Protein AF-A0A2R6L144-F1 (afdb_monomer_lite)

Foldseek 3Di:
DAQEDFALDFDAFLDLDLVCLCVVCVVQLVVQQVCLQLNYQYFYQQFQRQDQRRGGHPPQLHLSYQYEFEAAQQQAGESRGYFYPWGAYPVGDTDGDHAAYFHFHYPVGFDFQAFADPPVPCPDDDPDRTDTDGGSSRRRVVLRVLLVLLLVLLQPAFDPLLRADDSRPHGNLNSLLSLLLQRVQAAAAQAQCVVRHDPDHDDDPQCQQDRRGGSYHGFSVQSSQLGHPAQLPPPDPDDDCVCVVDPPDPPDDPPPDDDFDKDKGKDKDKADQAPPVGGFKHKHKYKAQFFKKKKKKFQPDKDFPCAVQFDAAFKKKKFKFQSNDADPSSHTHTQDIFIRPRGMTIDMGGDHNQPDDVFGRDITMIMIMMGGHHRHRHHHNGGMMTIMMMMMITGHDDPPQTHAAADAKDWEWAKDWDDQEAAAFDKIKIKTKTQDIDPQWAQKWWKKKKAFAQKDWDCVDWQFPDWDADPNRIIITTNGMDGPVNNPPHIDMTMTMIGQHADAVRWAKTKMDQMKIFGDPTDQCPVPSNHGYDHRMDTYNDMGIHGHHYHDPDD

Structure (mmCIF, N/CA/C/O backbone):
data_AF-A0A2R6L144-F1
#
_entry.id   AF-A0A2R6L144-F1
#
loop_
_atom_site.group_PDB
_atom_site.id
_atom_site.type_symbol
_atom_site.label_atom_id
_atom_site.label_alt_id
_atom_site.label_comp_id
_atom_site.label_asym_id
_atom_site.label_entity_id
_atom_site.label_seq_id
_atom_site.pdbx_PDB_ins_code
_atom_site.Cartn_x
_atom_site.Cartn_y
_atom_site.Cartn_z
_atom_site.occupancy
_atom_site.B_iso_or_equiv
_atom_site.auth_seq_id
_atom_site.auth_comp_id
_atom_site.auth_asym_id
_atom_site.auth_atom_id
_atom_site.pdbx_PDB_model_num
ATOM 1 N N . ASN A 1 1 ? -15.237 13.587 -13.159 1.00 68.25 1 ASN A N 1
ATOM 2 C CA . ASN A 1 1 ? -14.533 12.706 -12.218 1.00 68.25 1 ASN A CA 1
ATOM 3 C C . ASN A 1 1 ? -13.109 12.533 -12.703 1.00 68.25 1 ASN A C 1
ATOM 5 O O . ASN A 1 1 ? -12.927 12.250 -13.880 1.00 68.25 1 ASN A O 1
ATOM 9 N N . MET A 1 2 ? -12.128 12.858 -11.870 1.00 88.31 2 MET A N 1
ATOM 10 C CA . MET A 1 2 ? -10.700 12.889 -12.204 1.00 88.31 2 MET A CA 1
ATOM 11 C C . MET A 1 2 ? -9.982 12.071 -11.132 1.00 88.31 2 MET A C 1
ATOM 13 O O . MET A 1 2 ? -10.224 12.341 -9.968 1.00 88.31 2 MET A O 1
ATOM 17 N N . ARG A 1 3 ? -9.143 11.098 -11.511 1.00 94.69 3 ARG A N 1
ATOM 18 C CA . ARG A 1 3 ? -8.387 10.254 -10.559 1.00 94.69 3 ARG A CA 1
ATOM 19 C C . ARG A 1 3 ? -6.938 10.665 -10.385 1.00 94.69 3 ARG A C 1
ATOM 21 O O . ARG A 1 3 ? -6.349 10.457 -9.337 1.00 94.69 3 ARG A O 1
ATOM 28 N N . ALA A 1 4 ? -6.363 11.274 -11.413 1.00 97.06 4 ALA A N 1
ATOM 29 C CA . ALA A 1 4 ? -5.021 11.817 -11.356 1.00 97.06 4 ALA A CA 1
ATOM 30 C C . ALA A 1 4 ? -4.946 13.127 -12.138 1.00 97.06 4 ALA A C 1
ATOM 32 O O . ALA A 1 4 ? -5.699 13.346 -13.093 1.00 97.06 4 ALA A O 1
ATOM 33 N N . VAL A 1 5 ? -4.015 13.994 -11.745 1.00 97.25 5 VAL A N 1
ATOM 34 C CA . VAL A 1 5 ? -3.771 15.281 -12.401 1.00 97.25 5 VAL A CA 1
ATOM 35 C C . VAL A 1 5 ? -2.296 15.448 -12.746 1.00 97.25 5 VAL A C 1
ATOM 37 O O . VAL A 1 5 ? -1.414 15.348 -11.898 1.00 97.25 5 VAL A O 1
ATOM 40 N N . ASN A 1 6 ? -2.015 15.744 -14.015 1.00 97.62 6 ASN A N 1
ATOM 41 C CA . ASN A 1 6 ? -0.656 15.967 -14.494 1.00 97.62 6 ASN A CA 1
ATOM 42 C C . ASN A 1 6 ? -0.204 17.424 -14.291 1.00 97.62 6 ASN A C 1
ATOM 44 O O . ASN A 1 6 ? -0.834 18.366 -14.774 1.00 97.62 6 ASN A O 1
ATOM 48 N N . MET A 1 7 ? 0.966 17.599 -13.683 1.00 95.31 7 MET A N 1
ATOM 49 C CA . MET A 1 7 ? 1.624 18.873 -13.412 1.00 95.31 7 MET A CA 1
ATOM 50 C C . MET A 1 7 ? 3.013 18.906 -14.058 1.00 95.31 7 MET A C 1
ATOM 52 O O . MET A 1 7 ? 4.057 18.791 -13.419 1.00 95.31 7 MET A O 1
ATOM 56 N N . SER A 1 8 ? 3.037 19.088 -15.377 1.00 93.38 8 SER A N 1
ATOM 57 C CA . SER A 1 8 ? 4.270 19.170 -16.178 1.00 93.38 8 SER A CA 1
ATOM 58 C C . SER A 1 8 ? 4.970 20.536 -16.119 1.00 93.38 8 SER A C 1
ATOM 60 O O . SER A 1 8 ? 5.434 21.054 -17.139 1.00 93.38 8 SER A O 1
ATOM 62 N N . TRP A 1 9 ? 5.038 21.129 -14.931 1.00 88.19 9 TRP A N 1
ATOM 63 C CA . TRP A 1 9 ? 5.624 22.436 -14.642 1.00 88.19 9 TRP A CA 1
ATOM 64 C C . TRP A 1 9 ? 6.265 22.415 -13.250 1.00 88.19 9 TRP A C 1
ATOM 66 O O . TRP A 1 9 ? 6.013 21.510 -12.465 1.00 88.19 9 TRP A O 1
ATOM 76 N N . GLY A 1 10 ? 7.097 23.406 -12.943 1.00 81.38 10 GLY A N 1
ATOM 77 C CA . GLY A 1 10 ? 7.689 23.560 -11.617 1.00 81.38 10 GLY A CA 1
ATOM 78 C C . GLY A 1 10 ? 8.650 24.740 -11.565 1.00 81.38 10 GLY A C 1
ATOM 79 O O . GLY A 1 10 ? 9.096 25.240 -12.604 1.00 81.38 10 GLY A O 1
ATOM 80 N N . TYR A 1 11 ? 8.961 25.209 -10.360 1.00 70.06 11 TYR A N 1
ATOM 81 C CA . TYR A 1 11 ? 9.905 26.310 -10.180 1.00 70.06 11 TYR A CA 1
ATOM 82 C C . TYR A 1 11 ? 11.353 25.848 -10.402 1.00 70.06 11 TYR A C 1
ATOM 84 O O . TYR A 1 11 ? 11.789 24.815 -9.895 1.00 70.06 11 TYR A O 1
ATOM 92 N N . VAL A 1 12 ? 12.117 26.634 -11.168 1.00 58.12 12 VAL A N 1
ATOM 93 C CA . VAL A 1 12 ? 13.545 26.385 -11.408 1.00 58.12 12 VAL A CA 1
ATOM 94 C C . VAL A 1 12 ? 14.340 26.812 -10.179 1.00 58.12 12 VAL A C 1
ATOM 96 O O . VAL A 1 12 ? 14.297 27.976 -9.786 1.00 58.12 12 VAL A O 1
ATOM 99 N N . GLY A 1 13 ? 15.114 25.881 -9.624 1.00 50.66 13 GLY A N 1
ATOM 100 C CA . GLY A 1 13 ? 15.974 26.129 -8.475 1.00 50.66 13 GLY A CA 1
ATOM 101 C C . GLY A 1 13 ? 15.292 25.814 -7.150 1.00 50.66 13 GLY A C 1
ATOM 102 O O . GLY A 1 13 ? 14.941 26.723 -6.401 1.00 50.66 13 GLY A O 1
ATOM 103 N N . GLY A 1 14 ? 15.229 24.526 -6.805 1.00 46.78 14 GLY A N 1
ATOM 104 C CA . GLY A 1 14 ? 15.420 24.169 -5.406 1.00 46.78 14 GLY A CA 1
ATOM 105 C C . GLY A 1 14 ? 16.763 24.772 -4.991 1.00 46.78 14 GLY A C 1
ATOM 106 O O . GLY A 1 14 ? 17.816 24.436 -5.530 1.00 46.78 14 GLY A O 1
ATOM 107 N N . LEU A 1 15 ? 16.748 25.819 -4.171 1.00 39.44 15 LEU A N 1
ATOM 108 C CA . LEU A 1 15 ? 17.982 26.298 -3.554 1.00 39.44 15 LEU A CA 1
ATOM 109 C C . LEU A 1 15 ? 18.548 25.150 -2.693 1.00 39.44 15 LEU A C 1
ATOM 111 O O . LEU A 1 15 ? 17.781 24.278 -2.294 1.00 39.44 15 LEU A O 1
ATOM 115 N N . PRO A 1 16 ? 19.855 25.135 -2.372 1.00 37.38 16 PRO A N 1
ATOM 116 C CA . PRO A 1 16 ? 20.547 24.036 -1.670 1.00 37.38 16 PRO A CA 1
ATOM 117 C C . PRO A 1 16 ? 20.078 23.792 -0.217 1.00 37.38 16 PRO A C 1
ATOM 119 O O . PRO A 1 16 ? 20.787 23.202 0.590 1.00 37.38 16 PRO A O 1
ATOM 122 N N . LEU A 1 17 ? 18.896 24.283 0.136 1.00 39.66 17 LEU A N 1
ATOM 123 C CA . LEU A 1 17 ? 18.210 24.124 1.399 1.00 39.66 17 LEU A CA 1
ATOM 124 C C . LEU A 1 17 ? 16.771 23.740 1.042 1.00 39.66 17 LEU A C 1
ATOM 126 O O . LEU A 1 17 ? 15.932 24.624 0.852 1.00 39.66 17 LEU A O 1
ATOM 130 N N . GLY A 1 18 ? 16.491 22.435 0.930 1.00 40.75 18 GLY A N 1
ATOM 131 C CA . GLY A 1 18 ? 15.138 21.894 0.715 1.00 40.75 18 GLY A CA 1
ATOM 132 C C . GLY A 1 18 ? 14.086 22.501 1.658 1.00 40.75 18 GLY A C 1
ATOM 133 O O . GLY A 1 18 ? 12.930 22.623 1.277 1.00 40.75 18 GLY A O 1
ATOM 134 N N . SER A 1 19 ? 14.524 23.047 2.802 1.00 37.53 19 SER A N 1
ATOM 135 C CA . SER A 1 19 ? 13.751 23.815 3.790 1.00 37.53 19 SER A CA 1
ATOM 136 C C . SER A 1 19 ? 13.336 25.229 3.481 1.00 37.53 19 SER A C 1
ATOM 138 O O . SER A 1 19 ? 12.465 25.734 4.172 1.00 37.53 19 SER A O 1
ATOM 140 N N . LEU A 1 20 ? 13.868 25.867 2.445 1.00 39.28 20 LEU A N 1
ATOM 141 C CA . LEU A 1 20 ? 13.438 27.208 2.032 1.00 39.28 20 LEU A CA 1
ATOM 142 C C . LEU A 1 20 ? 12.727 27.211 0.672 1.00 39.28 20 LEU A C 1
ATOM 144 O O . LEU A 1 20 ? 11.964 28.132 0.389 1.00 39.28 20 LEU A O 1
ATOM 148 N N . GLY A 1 21 ? 12.921 26.168 -0.145 1.00 40.56 21 GLY A N 1
ATOM 149 C CA . GLY A 1 21 ? 12.185 25.959 -1.399 1.00 40.56 21 GLY A CA 1
ATOM 150 C C . GLY A 1 21 ? 10.707 25.630 -1.172 1.00 40.56 21 GLY A C 1
ATOM 151 O O . GLY A 1 21 ? 9.855 26.181 -1.868 1.00 40.56 21 GLY A O 1
ATOM 152 N N . GLY A 1 22 ? 10.406 24.847 -0.127 1.00 42.22 22 GLY A N 1
ATOM 153 C CA . GLY A 1 22 ? 9.046 24.685 0.398 1.00 42.22 22 GLY A CA 1
ATOM 154 C C . GLY A 1 22 ? 8.430 26.017 0.838 1.00 42.22 22 GLY A C 1
ATOM 155 O O . GLY A 1 22 ? 7.254 26.250 0.605 1.00 42.22 22 GLY A O 1
ATOM 156 N N . ILE A 1 23 ? 9.233 26.981 1.311 1.00 43.84 23 ILE A N 1
ATOM 157 C CA . ILE A 1 23 ? 8.733 28.285 1.789 1.00 43.84 23 ILE A CA 1
ATOM 158 C C . ILE A 1 23 ? 8.231 29.201 0.670 1.00 43.84 23 ILE A C 1
ATOM 160 O O . ILE A 1 23 ? 7.277 29.954 0.861 1.00 43.84 23 ILE A O 1
ATOM 164 N N . ALA A 1 24 ? 8.815 29.105 -0.526 1.00 44.66 24 ALA A N 1
ATOM 165 C CA . ALA A 1 24 ? 8.302 29.795 -1.712 1.00 44.66 24 ALA A CA 1
ATOM 166 C C . ALA A 1 24 ? 7.129 29.050 -2.384 1.00 44.66 24 ALA A C 1
ATOM 168 O O . ALA A 1 24 ? 6.482 29.616 -3.266 1.00 44.66 24 ALA A O 1
ATOM 169 N N . GLY A 1 25 ? 6.864 27.806 -1.969 1.00 52.41 25 GLY A N 1
ATOM 170 C CA . GLY A 1 25 ? 5.866 26.904 -2.539 1.00 52.41 25 GLY A CA 1
ATOM 171 C C . GLY A 1 25 ? 4.833 26.373 -1.543 1.00 52.41 25 GLY A C 1
ATOM 172 O O . GLY A 1 25 ? 4.079 25.494 -1.937 1.00 52.41 25 GLY A O 1
ATOM 173 N N . PHE A 1 26 ? 4.751 26.878 -0.304 1.00 59.56 26 PHE A N 1
ATOM 174 C CA . PHE A 1 26 ? 3.872 26.306 0.731 1.00 59.56 26 PHE A CA 1
ATOM 175 C C . PHE A 1 26 ? 2.418 26.259 0.282 1.00 59.56 26 PHE A C 1
ATOM 177 O O . PHE A 1 26 ? 1.785 25.223 0.385 1.00 59.56 26 PHE A O 1
ATOM 184 N N . GLY A 1 27 ? 1.916 27.337 -0.329 1.00 71.81 27 GLY A N 1
ATOM 185 C CA . GLY A 1 27 ? 0.561 27.331 -0.884 1.00 71.81 27 GLY A CA 1
ATOM 186 C C . GLY A 1 27 ? 0.371 26.356 -2.054 1.00 71.81 27 GLY A C 1
ATOM 187 O O . GLY A 1 27 ? -0.757 26.019 -2.374 1.00 71.81 27 GLY A O 1
ATOM 188 N N . THR A 1 28 ? 1.448 25.919 -2.716 1.00 80.81 28 THR A N 1
ATOM 189 C CA . THR A 1 28 ? 1.397 24.866 -3.744 1.00 80.81 28 THR A CA 1
ATOM 190 C C . THR A 1 28 ? 1.419 23.479 -3.114 1.00 80.81 28 THR A C 1
ATOM 192 O O . THR A 1 28 ? 0.596 22.670 -3.504 1.00 80.81 28 THR A O 1
ATOM 195 N N . VAL A 1 29 ? 2.304 23.204 -2.150 1.00 82.88 29 VAL A N 1
ATOM 196 C CA . VAL A 1 29 ? 2.350 21.907 -1.443 1.00 82.88 29 VAL A CA 1
ATOM 197 C C . VAL A 1 29 ? 1.029 21.650 -0.713 1.00 82.88 29 VAL A C 1
ATOM 199 O O . VAL A 1 29 ? 0.396 20.636 -0.961 1.00 82.88 29 VAL A O 1
ATOM 202 N N . GLU A 1 30 ? 0.534 22.641 0.028 1.00 84.44 30 GLU A N 1
ATOM 203 C CA . GLU A 1 30 ? -0.786 22.615 0.671 1.00 84.44 30 GLU A CA 1
ATOM 204 C C . GLU A 1 30 ? -1.921 22.365 -0.336 1.00 84.44 30 GLU A C 1
ATOM 206 O O . GLU A 1 30 ? -2.825 21.573 -0.099 1.00 84.44 30 GLU A O 1
ATOM 211 N N . ALA A 1 31 ? -1.873 23.006 -1.510 1.00 90.00 31 ALA A N 1
ATOM 212 C CA . ALA A 1 31 ? -2.872 22.759 -2.547 1.00 90.00 31 ALA A CA 1
ATOM 213 C C . ALA A 1 31 ? -2.777 21.339 -3.127 1.00 90.00 31 ALA A C 1
ATOM 215 O O . ALA A 1 31 ? -3.789 20.805 -3.567 1.00 90.00 31 ALA A O 1
ATOM 216 N N . LEU A 1 32 ? -1.587 20.733 -3.162 1.00 91.38 32 LEU A N 1
ATOM 217 C CA . LEU A 1 32 ? -1.418 19.349 -3.599 1.00 91.38 32 LEU A CA 1
ATOM 218 C C . LEU A 1 32 ? -1.957 18.362 -2.569 1.00 91.38 32 LEU A C 1
ATOM 220 O O . LEU A 1 32 ? -2.642 17.425 -2.977 1.00 91.38 32 LEU A O 1
ATOM 224 N N . LYS A 1 33 ? -1.735 18.624 -1.279 1.00 91.50 33 LYS A N 1
ATOM 225 C CA . LYS A 1 33 ? -2.388 17.885 -0.203 1.00 91.50 33 LYS A CA 1
ATOM 226 C C . LYS A 1 33 ? -3.903 17.950 -0.344 1.00 91.50 33 LYS A C 1
ATOM 228 O O . LYS A 1 33 ? -4.541 16.915 -0.446 1.00 91.50 33 LYS A O 1
ATOM 233 N N . GLN A 1 34 ? -4.469 19.145 -0.511 1.00 94.00 34 GLN A N 1
ATOM 234 C CA . GLN A 1 34 ? -5.914 19.305 -0.718 1.00 94.00 34 GLN A CA 1
ATOM 235 C C . GLN A 1 34 ? -6.420 18.569 -1.967 1.00 94.00 34 GLN A C 1
ATOM 237 O O . GLN A 1 34 ? -7.517 18.019 -1.957 1.00 94.00 34 GLN A O 1
ATOM 242 N N . ILE A 1 35 ? -5.649 18.535 -3.059 1.00 94.94 35 ILE A N 1
ATOM 243 C CA . ILE A 1 35 ? -6.000 17.745 -4.251 1.00 94.94 35 ILE A CA 1
ATOM 244 C C . ILE A 1 35 ? -6.052 16.245 -3.906 1.00 94.94 35 ILE A C 1
ATOM 246 O O . ILE A 1 35 ? -7.000 15.575 -4.313 1.00 94.94 35 ILE A O 1
ATOM 250 N N . ALA A 1 36 ? -5.086 15.743 -3.135 1.00 95.69 36 ALA A N 1
ATOM 251 C CA . ALA A 1 36 ? -5.040 14.351 -2.695 1.00 95.69 36 ALA A CA 1
ATOM 252 C C . ALA A 1 36 ? -6.134 14.006 -1.669 1.00 95.69 36 ALA A C 1
ATOM 254 O O . ALA A 1 36 ? -6.782 12.980 -1.812 1.00 95.69 36 ALA A O 1
ATOM 255 N N . GLU A 1 37 ? -6.423 14.890 -0.711 1.00 95.19 37 GLU A N 1
ATOM 256 C CA . GLU A 1 37 ? -7.549 14.775 0.234 1.00 95.19 37 GLU A CA 1
ATOM 257 C C . GLU A 1 37 ? -8.910 14.703 -0.466 1.00 95.19 37 GLU A C 1
ATOM 259 O O . GLU A 1 37 ? -9.868 14.190 0.098 1.00 95.19 37 GLU A O 1
ATOM 264 N N . ASN A 1 38 ? -9.003 15.198 -1.703 1.00 94.69 38 ASN A N 1
ATOM 265 C CA . ASN A 1 38 ? -10.193 15.077 -2.547 1.00 94.69 38 ASN A CA 1
ATOM 266 C C . ASN A 1 38 ? -10.119 13.875 -3.514 1.00 94.69 38 ASN A C 1
ATOM 268 O O . ASN A 1 38 ? -10.812 13.871 -4.534 1.00 94.69 38 ASN A O 1
ATOM 272 N N . GLY A 1 39 ? -9.257 12.887 -3.247 1.00 95.81 39 GLY A N 1
ATOM 273 C CA . GLY A 1 39 ? -9.206 11.632 -3.998 1.00 95.81 39 GLY A CA 1
ATOM 274 C C . GLY A 1 39 ? -8.493 11.707 -5.353 1.00 95.81 39 GLY A C 1
ATOM 275 O O . GLY A 1 39 ? -8.696 10.846 -6.212 1.00 95.81 39 GLY A O 1
ATOM 276 N N . ILE A 1 40 ? -7.690 12.749 -5.603 1.00 97.31 40 ILE A N 1
ATOM 277 C CA . ILE A 1 40 ? -7.015 12.960 -6.891 1.00 97.31 40 ILE A CA 1
ATOM 278 C C . ILE A 1 40 ? -5.502 12.845 -6.715 1.00 97.31 40 ILE A C 1
ATOM 280 O O . ILE A 1 40 ? -4.886 13.674 -6.058 1.00 97.31 40 ILE A O 1
ATOM 284 N N . LEU A 1 41 ? -4.870 11.890 -7.396 1.00 98.00 41 LEU A N 1
ATOM 285 C CA . LEU A 1 41 ? -3.421 11.695 -7.356 1.00 98.00 41 LEU A CA 1
ATOM 286 C C . LEU A 1 41 ? -2.664 12.764 -8.174 1.00 98.00 41 LEU A C 1
ATOM 288 O O . LEU A 1 41 ? -2.764 12.790 -9.411 1.00 98.00 41 LEU A O 1
ATOM 292 N N . PRO A 1 42 ? -1.849 13.635 -7.551 1.00 97.44 42 PRO A N 1
ATOM 293 C CA . PRO A 1 42 ? -0.997 14.559 -8.286 1.00 97.44 42 PRO A CA 1
ATOM 294 C C . PRO A 1 42 ? 0.198 13.823 -8.906 1.00 97.44 42 PRO A C 1
ATOM 296 O O . PRO A 1 42 ? 0.902 13.065 -8.244 1.00 97.44 42 PRO A O 1
ATOM 299 N N . VAL A 1 43 ? 0.495 14.086 -10.178 1.00 98.31 43 VAL A N 1
ATOM 300 C CA . VAL A 1 43 ? 1.691 13.563 -10.857 1.00 98.31 43 VAL A CA 1
ATOM 301 C C . VAL A 1 43 ? 2.467 14.726 -11.447 1.00 98.31 43 VAL A C 1
ATOM 303 O O . VAL A 1 43 ? 1.950 15.463 -12.285 1.00 98.31 43 VAL A O 1
ATOM 306 N N . ALA A 1 44 ? 3.704 14.919 -11.004 1.00 95.38 44 ALA A N 1
ATOM 307 C CA . ALA A 1 44 ? 4.486 16.116 -11.264 1.00 95.38 44 ALA A CA 1
ATOM 308 C C . ALA A 1 44 ? 5.846 15.816 -11.901 1.00 95.38 44 ALA A C 1
ATOM 310 O O . ALA A 1 44 ? 6.579 14.900 -11.524 1.00 95.38 44 ALA A O 1
ATOM 311 N N . ALA A 1 45 ? 6.241 16.674 -12.837 1.00 93.81 45 ALA A N 1
ATOM 312 C CA . ALA A 1 45 ? 7.555 16.620 -13.457 1.00 93.81 45 ALA A CA 1
ATOM 313 C C . ALA A 1 45 ? 8.655 17.029 -12.457 1.00 93.81 45 ALA A C 1
ATOM 315 O O . ALA A 1 45 ? 8.607 18.132 -11.918 1.00 93.81 45 ALA A O 1
ATOM 316 N N . ALA A 1 46 ? 9.695 16.205 -12.272 1.00 90.06 46 ALA A N 1
ATOM 317 C CA . ALA A 1 46 ? 10.794 16.507 -11.339 1.00 90.06 46 ALA A CA 1
ATOM 318 C C . ALA A 1 46 ? 11.568 17.800 -11.688 1.00 90.06 46 ALA A C 1
ATOM 320 O O . ALA A 1 46 ? 12.143 18.461 -10.820 1.00 90.06 46 ALA A O 1
ATOM 321 N N . GLY A 1 47 ? 11.577 18.181 -12.968 1.00 87.69 47 GLY A N 1
ATOM 322 C CA . GLY A 1 47 ? 12.209 19.389 -13.492 1.00 87.69 47 GLY A CA 1
ATOM 323 C C . GLY A 1 47 ? 13.442 19.100 -14.353 1.00 87.69 47 GLY A C 1
ATOM 324 O O . GLY A 1 47 ? 13.990 18.002 -14.355 1.00 87.69 47 GLY A O 1
ATOM 325 N N . ASN A 1 48 ? 13.897 20.123 -15.082 1.00 86.12 48 ASN A N 1
ATOM 326 C CA . ASN A 1 48 ? 14.993 20.020 -16.056 1.00 86.12 48 ASN A CA 1
ATOM 327 C C . ASN A 1 48 ? 16.250 20.808 -15.615 1.00 86.12 48 ASN A C 1
ATOM 329 O O . ASN A 1 48 ? 16.893 21.468 -16.433 1.00 86.12 48 ASN A O 1
ATOM 333 N N . SER A 1 49 ? 16.572 20.809 -14.313 1.00 79.12 49 SER A N 1
ATOM 334 C CA . SER A 1 49 ? 17.625 21.665 -13.728 1.00 79.12 49 SER A CA 1
ATOM 335 C C . SER A 1 49 ? 19.010 21.004 -13.628 1.00 79.12 49 SER A C 1
ATOM 337 O O . SER A 1 49 ? 19.916 21.596 -13.048 1.00 79.12 49 SER A O 1
ATOM 339 N N . TYR A 1 50 ? 19.216 19.813 -14.202 1.00 74.94 50 TYR A N 1
ATOM 340 C CA . TYR A 1 50 ? 20.497 19.077 -14.236 1.00 74.94 50 TYR A CA 1
ATOM 341 C C . TYR A 1 50 ? 21.054 18.646 -12.860 1.00 74.94 50 TYR A C 1
ATOM 343 O O . TYR A 1 50 ? 22.132 18.057 -12.772 1.00 74.94 50 TYR A O 1
ATOM 351 N N . THR A 1 51 ? 20.338 18.878 -11.760 1.00 61.75 51 THR A N 1
ATOM 352 C CA . THR A 1 51 ? 20.812 18.634 -10.388 1.00 61.75 51 THR A CA 1
ATOM 353 C C . THR A 1 51 ? 20.358 17.283 -9.847 1.00 61.75 51 THR A C 1
ATOM 355 O O . THR A 1 51 ? 19.279 16.821 -10.192 1.00 61.75 51 THR A O 1
ATOM 358 N N . PRO A 1 52 ? 21.168 16.633 -9.000 1.00 52.50 52 PRO A N 1
ATOM 359 C CA . PRO A 1 52 ? 20.647 15.893 -7.848 1.00 52.50 52 PRO A CA 1
ATOM 360 C C . PRO A 1 52 ? 20.845 16.684 -6.540 1.00 52.50 52 PRO A C 1
ATOM 362 O O . PRO A 1 52 ? 20.138 16.486 -5.564 1.00 52.50 52 PRO A O 1
ATOM 365 N N . ALA A 1 53 ? 21.802 17.623 -6.515 1.00 47.69 53 ALA A N 1
ATOM 366 C CA . ALA A 1 53 ? 22.257 18.293 -5.290 1.00 47.69 53 ALA A CA 1
ATOM 367 C C . ALA A 1 53 ? 21.281 19.334 -4.699 1.00 47.69 53 ALA A C 1
ATOM 369 O O . ALA A 1 53 ? 21.523 19.828 -3.605 1.00 47.69 53 ALA A O 1
ATOM 370 N N . ASN A 1 54 ? 20.216 19.687 -5.421 1.00 50.31 54 ASN A N 1
ATOM 371 C CA . ASN A 1 54 ? 19.362 20.842 -5.120 1.00 50.31 54 ASN A CA 1
ATOM 372 C C . ASN A 1 54 ? 17.879 20.485 -4.903 1.00 50.31 54 ASN A C 1
ATO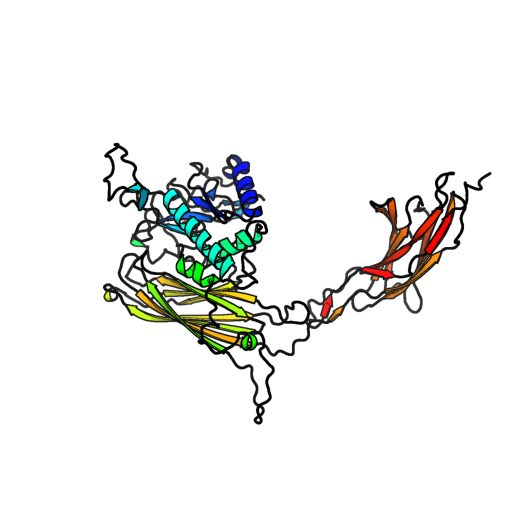M 374 O O . ASN A 1 54 ? 17.074 21.387 -4.690 1.00 50.31 54 ASN A O 1
ATOM 378 N N . GLY A 1 55 ? 17.523 19.195 -4.934 1.00 59.69 55 GLY A N 1
ATOM 379 C CA . GLY A 1 55 ? 16.151 18.737 -4.705 1.00 59.69 55 GLY A CA 1
ATOM 380 C C . GLY A 1 55 ? 15.185 19.035 -5.856 1.00 59.69 55 GLY A C 1
ATOM 381 O O . GLY A 1 55 ? 15.519 19.721 -6.831 1.00 59.69 55 GLY A O 1
ATOM 382 N N . ASN A 1 56 ? 13.967 18.513 -5.723 1.00 70.31 56 ASN A N 1
ATOM 383 C CA . ASN A 1 56 ? 12.860 18.814 -6.624 1.00 70.31 56 ASN A CA 1
ATOM 384 C C . ASN A 1 56 ? 12.181 20.115 -6.175 1.00 70.31 56 ASN A C 1
ATOM 386 O O . ASN A 1 56 ? 12.097 20.410 -4.986 1.00 70.31 56 ASN A O 1
ATOM 390 N N . GLY A 1 57 ? 11.736 20.932 -7.131 1.00 75.12 57 GLY A N 1
ATOM 391 C CA . GLY A 1 57 ? 10.925 22.114 -6.833 1.00 75.12 57 GLY A CA 1
ATOM 392 C C . GLY A 1 57 ? 9.445 21.751 -6.730 1.00 75.12 57 GLY A C 1
ATOM 393 O O . GLY A 1 57 ? 9.014 20.750 -7.302 1.00 75.12 57 GLY A O 1
ATOM 394 N N . ALA A 1 58 ? 8.644 22.589 -6.067 1.00 79.75 58 ALA A N 1
ATOM 395 C CA . ALA A 1 58 ? 7.189 22.472 -6.144 1.00 79.75 58 ALA A CA 1
ATOM 396 C C . ALA A 1 58 ? 6.721 22.540 -7.616 1.00 79.75 58 ALA A C 1
ATOM 398 O O . ALA A 1 58 ? 7.274 23.340 -8.390 1.00 79.75 58 ALA A O 1
ATOM 399 N N . PRO A 1 59 ? 5.732 21.719 -8.017 1.00 88.19 59 PRO A N 1
ATOM 400 C CA . PRO A 1 59 ? 4.903 20.836 -7.180 1.00 88.19 59 PRO A CA 1
ATOM 401 C C . PRO A 1 59 ? 5.507 19.448 -6.889 1.00 88.19 59 PRO A C 1
ATOM 403 O O . PRO A 1 59 ? 5.031 18.746 -6.011 1.00 88.19 59 PRO A O 1
ATOM 406 N N . ALA A 1 60 ? 6.588 19.055 -7.562 1.00 88.38 60 ALA A N 1
ATOM 407 C CA . ALA A 1 60 ? 7.192 17.721 -7.453 1.00 88.38 60 ALA A CA 1
ATOM 408 C C . ALA A 1 60 ? 7.856 17.396 -6.098 1.00 88.38 60 ALA A C 1
ATOM 410 O O . ALA A 1 60 ? 8.355 16.288 -5.914 1.00 88.38 60 ALA A O 1
ATOM 411 N N . VAL A 1 61 ? 7.901 18.367 -5.186 1.00 85.06 61 VAL A N 1
ATOM 412 C CA . VAL A 1 61 ? 8.401 18.242 -3.809 1.00 85.06 61 VAL A CA 1
ATOM 413 C C . VAL A 1 61 ? 7.284 17.988 -2.792 1.00 85.06 61 VAL A C 1
ATOM 415 O O . VAL A 1 61 ? 7.574 17.956 -1.606 1.00 85.06 61 VAL A O 1
ATOM 418 N N . ALA A 1 62 ? 6.024 17.882 -3.223 1.00 86.94 62 ALA A N 1
ATOM 419 C CA . ALA A 1 62 ? 4.921 17.497 -2.345 1.00 86.94 62 ALA A CA 1
ATOM 420 C C . ALA A 1 62 ? 4.888 15.975 -2.162 1.00 86.94 62 ALA A C 1
ATOM 422 O O . ALA A 1 62 ? 5.163 15.225 -3.112 1.00 86.94 62 ALA A O 1
ATOM 423 N N . ASP A 1 63 ? 4.560 15.537 -0.953 1.00 87.19 63 ASP A N 1
ATOM 424 C CA . ASP A 1 63 ? 4.564 14.130 -0.567 1.00 87.19 63 ASP A CA 1
ATOM 425 C C . ASP A 1 63 ? 3.552 13.320 -1.346 1.00 87.19 63 ASP A C 1
ATOM 427 O O . ASP A 1 63 ? 3.871 12.264 -1.893 1.00 87.19 63 ASP A O 1
ATOM 431 N N . GLU A 1 64 ? 2.364 13.882 -1.502 1.00 91.62 64 GLU A N 1
ATOM 432 C CA . GLU A 1 64 ? 1.225 13.279 -2.174 1.00 91.62 64 GLU A CA 1
ATOM 433 C C . GLU A 1 64 ? 1.477 13.138 -3.678 1.00 91.62 64 GLU A C 1
ATOM 435 O O . GLU A 1 64 ? 0.894 12.280 -4.337 1.00 91.62 64 GLU A O 1
ATOM 440 N N . ALA A 1 65 ? 2.387 13.942 -4.242 1.00 93.88 65 ALA A N 1
ATOM 441 C CA . ALA A 1 65 ? 2.712 13.870 -5.656 1.00 93.88 65 ALA A CA 1
ATOM 442 C C . ALA A 1 65 ? 3.584 12.660 -5.994 1.00 93.88 65 ALA A C 1
ATOM 444 O O . ALA A 1 65 ? 4.558 12.369 -5.299 1.00 93.88 65 ALA A O 1
ATOM 445 N N . ILE A 1 66 ? 3.355 12.054 -7.159 1.00 96.69 66 ILE A N 1
ATOM 446 C CA . ILE A 1 66 ? 4.385 11.261 -7.837 1.00 96.69 66 ILE A CA 1
ATOM 447 C C . ILE A 1 66 ? 5.298 12.211 -8.609 1.00 96.69 66 ILE A C 1
ATOM 449 O O . ILE A 1 66 ? 4.895 12.842 -9.586 1.00 96.69 66 ILE A O 1
ATOM 453 N N . SER A 1 67 ? 6.552 12.295 -8.195 1.00 94.56 67 SER A N 1
ATOM 454 C CA . SER A 1 67 ? 7.611 13.023 -8.869 1.00 94.56 67 SER A CA 1
ATOM 455 C C . SER A 1 67 ? 8.312 12.150 -9.903 1.00 94.56 67 SER A C 1
ATOM 457 O O . SER A 1 67 ? 8.888 11.112 -9.570 1.00 94.56 67 SER A O 1
ATOM 459 N N . VAL A 1 68 ? 8.301 12.608 -11.157 1.00 96.06 68 VAL A N 1
ATOM 460 C CA . VAL A 1 68 ? 8.722 11.803 -12.307 1.00 96.06 68 VAL A CA 1
ATOM 461 C C . VAL A 1 68 ? 9.996 12.337 -12.953 1.00 96.06 68 VAL A C 1
ATOM 463 O O . VAL A 1 68 ? 10.054 13.477 -13.434 1.00 96.06 68 VAL A O 1
ATOM 466 N N . VAL A 1 69 ? 11.006 11.472 -13.018 1.00 93.69 69 VAL A N 1
ATOM 467 C CA . VAL A 1 69 ? 12.269 11.685 -13.730 1.00 93.69 69 VAL A CA 1
ATOM 468 C C . VAL A 1 69 ? 12.197 11.202 -15.172 1.00 93.69 69 VAL A C 1
ATOM 470 O O . VAL A 1 69 ? 11.538 10.221 -15.497 1.00 93.69 69 VAL A O 1
ATOM 473 N N . SER A 1 70 ? 12.906 11.905 -16.055 1.00 93.50 70 SER A N 1
ATOM 474 C CA . SER A 1 70 ? 12.921 11.615 -17.488 1.00 93.50 70 SER A CA 1
ATOM 475 C C . SER A 1 70 ? 14.033 10.644 -17.858 1.00 93.50 70 SER A C 1
ATOM 477 O O . SER A 1 70 ? 15.219 10.956 -17.695 1.00 93.50 70 SER A O 1
ATOM 479 N N . THR A 1 71 ? 13.673 9.549 -18.515 1.00 93.00 71 THR A N 1
ATOM 480 C CA . THR A 1 71 ? 14.606 8.662 -19.220 1.00 93.00 71 THR A CA 1
ATOM 481 C C . THR A 1 71 ? 14.549 8.887 -20.727 1.00 93.00 71 THR A C 1
ATOM 483 O O . THR A 1 71 ? 13.581 9.437 -21.263 1.00 93.00 71 THR A O 1
ATOM 486 N N . GLY A 1 72 ? 15.617 8.503 -21.423 1.00 89.31 72 GLY A N 1
ATOM 487 C CA . GLY A 1 72 ? 15.599 8.412 -22.881 1.00 89.31 72 GLY A CA 1
ATOM 488 C C . GLY A 1 72 ? 15.134 7.040 -23.371 1.00 89.31 72 GLY A C 1
ATOM 489 O O . GLY A 1 72 ? 14.756 6.194 -22.567 1.00 89.31 72 GLY A O 1
ATOM 490 N N . PRO A 1 73 ? 15.228 6.773 -24.685 1.00 85.50 73 PRO A N 1
ATOM 491 C CA . PRO A 1 73 ? 14.696 5.542 -25.287 1.00 85.50 73 PRO A CA 1
ATOM 492 C C . PRO A 1 73 ? 15.357 4.232 -24.843 1.00 85.50 73 PRO A C 1
ATOM 494 O O . PRO A 1 73 ? 14.877 3.166 -25.194 1.00 85.50 73 PRO A O 1
ATOM 497 N N . LEU A 1 74 ? 16.473 4.307 -24.118 1.00 89.06 74 LEU A N 1
ATOM 498 C CA . LEU A 1 74 ? 17.199 3.151 -23.588 1.00 89.06 74 LEU A CA 1
ATOM 499 C C . LEU A 1 74 ? 17.174 3.148 -22.050 1.00 89.06 74 LEU A C 1
ATOM 501 O O . LEU A 1 74 ? 18.145 2.743 -21.421 1.00 89.06 74 LEU A O 1
ATOM 505 N N . ASP A 1 75 ? 16.123 3.721 -21.454 1.00 90.56 75 ASP A N 1
ATOM 506 C CA . ASP A 1 75 ? 15.893 3.910 -20.010 1.00 90.56 75 ASP A CA 1
ATOM 507 C C . ASP A 1 75 ? 16.992 4.652 -19.226 1.00 90.56 75 ASP A C 1
ATOM 509 O O . ASP A 1 75 ? 16.875 4.878 -18.026 1.00 90.56 75 ASP A O 1
ATOM 513 N N . GLY A 1 76 ? 18.049 5.125 -19.885 1.00 91.69 76 GLY A N 1
ATOM 514 C CA . GLY A 1 76 ? 19.069 5.940 -19.239 1.00 91.69 76 GLY A CA 1
ATOM 515 C C . GLY A 1 76 ? 18.510 7.288 -18.798 1.00 91.69 76 GLY A C 1
ATOM 516 O O . GLY A 1 76 ? 17.936 8.018 -19.614 1.00 91.69 76 GLY A O 1
ATOM 517 N N . ILE A 1 77 ? 18.733 7.652 -17.536 1.00 91.81 77 ILE A N 1
ATOM 518 C CA . ILE A 1 77 ? 18.328 8.952 -16.981 1.00 91.81 77 ILE A CA 1
ATOM 519 C C . ILE A 1 77 ? 18.944 10.099 -17.791 1.00 91.81 77 ILE A C 1
ATOM 521 O O . ILE A 1 77 ? 20.154 10.155 -18.053 1.00 91.81 77 ILE A O 1
ATOM 525 N N . SER A 1 78 ? 18.088 11.046 -18.167 1.00 89.88 78 SER A N 1
ATOM 526 C CA . SER A 1 78 ? 18.443 12.209 -18.977 1.00 89.88 78 SER A CA 1
ATOM 527 C C . SER A 1 78 ? 19.330 13.177 -18.203 1.00 89.88 78 SER A C 1
ATOM 529 O O . SER A 1 78 ? 19.126 13.425 -17.017 1.00 89.88 78 SER A O 1
ATOM 531 N N . SER A 1 79 ? 20.301 13.794 -18.882 1.00 86.69 79 SER A N 1
ATOM 532 C CA . SER A 1 79 ? 21.261 14.713 -18.248 1.00 86.69 79 SER A CA 1
ATOM 533 C C . SER A 1 79 ? 20.595 15.931 -17.614 1.00 86.69 79 SER A C 1
ATOM 535 O O . SER A 1 79 ? 21.075 16.409 -16.589 1.00 86.69 79 SER A O 1
ATOM 537 N N . TYR A 1 80 ? 19.505 16.418 -18.213 1.00 83.88 80 TYR A N 1
ATOM 538 C CA . TYR A 1 80 ? 18.739 17.553 -17.703 1.00 83.88 80 TYR A CA 1
ATOM 539 C C . TYR A 1 80 ? 17.874 17.207 -16.498 1.00 83.88 80 TYR A C 1
ATOM 541 O O . TYR A 1 80 ? 17.492 18.122 -15.774 1.00 83.88 80 TYR A O 1
ATOM 549 N N . SER A 1 81 ? 17.552 15.928 -16.272 1.00 82.88 81 SER A N 1
ATOM 550 C CA . SER A 1 81 ? 16.555 15.570 -15.269 1.00 82.88 81 SER A CA 1
ATOM 551 C C . SER A 1 81 ? 17.036 15.970 -13.879 1.00 82.88 81 SER A C 1
ATOM 553 O O . SER A 1 81 ? 18.177 15.690 -13.480 1.00 82.88 81 SER A O 1
ATOM 555 N N . SER A 1 82 ? 16.162 16.658 -13.157 1.00 81.06 82 SER A N 1
ATOM 556 C CA . SER A 1 82 ? 16.307 16.889 -11.728 1.00 81.06 82 SER A CA 1
ATOM 557 C C . SER A 1 82 ? 16.139 15.574 -10.963 1.00 81.06 82 SER A C 1
ATOM 559 O O . SER A 1 82 ? 15.514 14.642 -11.458 1.00 81.06 82 SER A O 1
ATOM 561 N N . GLY A 1 83 ? 16.715 15.528 -9.772 1.00 69.00 83 GLY A N 1
ATOM 562 C CA . GLY A 1 83 ? 16.510 14.545 -8.713 1.00 69.00 83 GLY A CA 1
ATOM 563 C C . GLY A 1 83 ? 16.935 15.190 -7.390 1.00 69.00 83 GLY A C 1
ATOM 564 O O . GLY A 1 83 ? 17.379 16.350 -7.390 1.00 69.00 83 GLY A O 1
ATOM 565 N N . GLY A 1 84 ? 16.829 14.483 -6.270 1.00 64.25 84 GLY A N 1
ATOM 566 C CA . GLY A 1 84 ? 16.990 15.113 -4.964 1.00 64.25 84 GLY A CA 1
ATOM 567 C C . GLY A 1 84 ? 17.383 14.184 -3.824 1.00 64.25 84 GLY A C 1
ATOM 568 O O . GLY A 1 84 ? 16.867 13.091 -3.668 1.00 64.25 84 GLY A O 1
ATOM 569 N N . LEU A 1 85 ? 18.268 14.673 -2.953 1.00 55.53 85 LEU A N 1
ATOM 570 C CA . LEU A 1 85 ? 18.588 14.034 -1.667 1.00 55.53 85 LEU A CA 1
ATOM 571 C C . LEU A 1 85 ? 17.593 14.388 -0.547 1.00 55.53 85 LEU A C 1
ATOM 573 O O . LEU A 1 85 ? 17.833 14.048 0.606 1.00 55.53 85 LEU A O 1
ATOM 577 N N . GLY A 1 86 ? 16.519 15.115 -0.857 1.00 54.75 86 GLY A N 1
ATOM 578 C CA . GLY A 1 86 ? 15.541 15.525 0.140 1.00 54.75 86 GLY A CA 1
ATOM 579 C C . GLY A 1 86 ? 14.423 16.387 -0.437 1.00 54.75 86 GLY A C 1
ATOM 580 O O . GLY A 1 86 ? 14.662 17.294 -1.239 1.00 54.75 86 GLY A O 1
ATOM 581 N N . ALA A 1 87 ? 13.220 16.088 0.010 1.00 56.44 87 ALA A N 1
ATOM 582 C CA . ALA A 1 87 ? 12.012 16.879 -0.012 1.00 56.44 87 ALA A CA 1
ATOM 583 C C . ALA A 1 87 ? 11.581 17.114 1.447 1.00 56.44 87 ALA A C 1
ATOM 585 O O . ALA A 1 87 ? 12.186 16.560 2.370 1.00 56.44 87 ALA A O 1
ATOM 586 N N . LEU A 1 88 ? 10.621 18.009 1.658 1.00 49.19 88 LEU A N 1
ATOM 587 C CA . LEU A 1 88 ? 10.064 18.264 2.980 1.00 49.19 88 LEU A CA 1
ATOM 588 C C . LEU A 1 88 ? 8.579 18.032 2.958 1.00 49.19 88 LEU A C 1
ATOM 590 O O . LEU A 1 88 ? 7.921 18.534 2.043 1.00 49.19 88 LEU A O 1
ATOM 594 N N . ASP A 1 89 ? 8.110 17.336 3.979 1.00 53.94 89 ASP A N 1
ATOM 595 C CA . ASP A 1 89 ? 6.695 17.279 4.269 1.00 53.94 89 ASP A CA 1
ATOM 596 C C . ASP A 1 89 ? 6.209 18.607 4.864 1.00 53.94 89 ASP A C 1
ATOM 598 O O . ASP A 1 89 ? 6.972 19.529 5.194 1.00 53.94 89 ASP A O 1
ATOM 602 N N . GLU A 1 90 ? 4.894 18.721 4.924 1.00 50.62 90 GLU A N 1
ATOM 603 C CA . GLU A 1 90 ? 4.157 19.835 5.511 1.00 50.62 90 GLU A CA 1
ATOM 604 C C . GLU A 1 90 ? 4.454 20.069 7.003 1.00 50.62 90 GLU A C 1
ATOM 606 O O . GLU A 1 90 ? 4.340 21.205 7.474 1.00 50.62 90 GLU A O 1
ATOM 611 N N . ASP A 1 91 ? 4.933 19.040 7.705 1.00 52.75 91 ASP A N 1
ATOM 612 C CA . ASP A 1 91 ? 5.297 19.040 9.125 1.00 52.75 91 ASP A CA 1
ATOM 613 C C . ASP A 1 91 ? 6.804 19.299 9.364 1.00 52.75 91 ASP A C 1
ATOM 615 O O . ASP A 1 91 ? 7.262 19.455 10.503 1.00 52.75 91 ASP A O 1
ATOM 619 N N . GLY A 1 92 ? 7.596 19.422 8.294 1.00 49.12 92 GLY A N 1
ATOM 620 C CA . GLY A 1 92 ? 9.038 19.661 8.322 1.00 49.12 92 GLY A CA 1
ATOM 621 C C . GLY A 1 92 ? 9.921 18.407 8.410 1.00 49.12 92 GLY A C 1
ATOM 622 O O . GLY A 1 92 ? 11.136 18.550 8.596 1.00 49.12 92 GLY A O 1
ATOM 623 N N . GLY A 1 93 ? 9.360 17.207 8.269 1.00 55.41 93 GLY A N 1
ATOM 624 C CA . GLY A 1 93 ? 10.085 15.955 8.077 1.00 55.41 93 GLY A CA 1
ATOM 625 C C . GLY A 1 93 ? 10.731 15.874 6.693 1.00 55.41 93 GLY A C 1
ATOM 626 O O . GLY A 1 93 ? 10.296 16.492 5.724 1.00 55.41 93 GLY A O 1
ATOM 627 N N . THR A 1 94 ? 11.861 15.171 6.604 1.00 58.25 94 THR A N 1
ATOM 628 C CA . THR A 1 94 ? 12.612 15.006 5.352 1.00 58.25 94 THR A CA 1
ATOM 629 C C . THR A 1 94 ? 12.320 13.651 4.733 1.00 58.25 94 THR A C 1
ATOM 631 O O . THR A 1 94 ? 12.581 12.634 5.372 1.00 58.25 94 THR A O 1
ATOM 634 N N . TYR A 1 95 ? 11.915 13.634 3.470 1.00 70.56 95 TYR A N 1
ATOM 635 C CA . TYR A 1 95 ? 11.712 12.412 2.693 1.00 70.56 95 TYR A CA 1
ATOM 636 C C . TYR A 1 95 ? 12.434 12.519 1.337 1.00 70.56 95 TYR A C 1
ATOM 638 O O . TYR A 1 95 ? 12.927 13.588 0.979 1.00 70.56 95 TYR A O 1
ATOM 646 N N . LEU A 1 96 ? 12.603 11.431 0.584 1.00 79.94 96 LEU A N 1
ATOM 647 C CA . LEU A 1 96 ? 13.373 11.448 -0.673 1.00 79.94 96 LEU A CA 1
ATOM 648 C C . LEU A 1 96 ? 12.480 11.761 -1.884 1.00 79.94 96 LEU A C 1
ATOM 650 O O . LEU A 1 96 ? 11.298 11.471 -1.875 1.00 79.94 96 LEU A O 1
ATOM 654 N N . LYS A 1 97 ? 13.035 12.348 -2.949 1.00 86.19 97 LYS A N 1
ATOM 655 C CA . LYS A 1 97 ? 12.397 12.496 -4.275 1.00 86.19 97 LYS A CA 1
ATOM 656 C C . LYS A 1 97 ? 13.486 12.369 -5.344 1.00 86.19 97 LYS A C 1
ATOM 658 O O . LYS A 1 97 ? 14.588 12.857 -5.115 1.00 86.19 97 LYS A O 1
ATOM 663 N N . PRO A 1 98 ? 13.228 11.824 -6.541 1.00 90.81 98 PRO A N 1
ATOM 664 C CA . PRO A 1 98 ? 11.935 11.530 -7.168 1.00 90.81 98 PRO A CA 1
ATOM 665 C C . PRO A 1 98 ? 11.300 10.226 -6.673 1.00 90.81 98 PRO A C 1
ATOM 667 O O . PRO A 1 98 ? 11.876 9.531 -5.840 1.00 90.81 98 PRO A O 1
ATOM 670 N N . ASP A 1 99 ? 10.092 9.910 -7.138 1.00 94.50 99 ASP A N 1
ATOM 671 C CA . ASP A 1 99 ? 9.419 8.636 -6.840 1.00 94.50 99 ASP A CA 1
ATOM 672 C C . ASP A 1 99 ? 9.689 7.597 -7.932 1.00 94.50 99 ASP A C 1
ATOM 674 O O . ASP A 1 99 ? 9.959 6.447 -7.612 1.00 94.50 99 ASP A O 1
ATOM 678 N N . VAL A 1 100 ? 9.663 7.991 -9.210 1.00 96.62 100 VAL A N 1
ATOM 679 C CA . VAL A 1 100 ? 9.837 7.071 -10.349 1.00 96.62 100 VAL A CA 1
ATOM 680 C C . VAL A 1 100 ? 10.511 7.741 -11.541 1.00 96.62 100 VAL A C 1
ATOM 682 O O . VAL A 1 100 ? 10.626 8.968 -11.635 1.00 96.62 100 VAL A O 1
ATOM 685 N N . THR A 1 101 ? 10.881 6.924 -12.521 1.00 95.44 101 THR A N 1
ATOM 686 C CA . THR A 1 101 ? 11.293 7.345 -13.855 1.00 95.44 101 THR A CA 1
ATOM 687 C C . THR A 1 101 ? 10.291 6.918 -14.925 1.00 95.44 101 THR A C 1
ATOM 689 O O . THR A 1 101 ? 9.615 5.894 -14.807 1.00 95.44 101 THR A O 1
ATOM 692 N N . ALA A 1 102 ? 10.206 7.700 -15.999 1.00 95.62 102 ALA A N 1
ATOM 693 C CA . ALA A 1 102 ? 9.421 7.368 -17.180 1.00 95.62 102 ALA A CA 1
ATOM 694 C C . ALA A 1 102 ? 10.037 7.973 -18.459 1.00 95.62 102 ALA A C 1
ATOM 696 O O . ALA A 1 102 ? 10.826 8.928 -18.378 1.00 95.62 102 ALA A O 1
ATOM 697 N N . PRO A 1 103 ? 9.673 7.459 -19.652 1.00 93.69 103 PRO A N 1
ATOM 698 C CA . PRO A 1 103 ? 10.177 7.979 -20.918 1.00 93.69 103 PRO A CA 1
ATOM 699 C C . PRO A 1 103 ? 9.824 9.458 -21.118 1.00 93.69 103 PRO A C 1
ATOM 701 O O . PRO A 1 103 ? 8.658 9.839 -21.174 1.00 93.69 103 PRO A O 1
ATOM 704 N N . GLY A 1 104 ? 10.846 10.297 -21.272 1.00 91.19 104 GLY A N 1
ATOM 705 C CA . GLY A 1 104 ? 10.693 11.726 -21.566 1.00 91.19 104 GLY A CA 1
ATOM 706 C C . GLY A 1 104 ? 11.662 12.257 -22.624 1.00 91.19 104 GLY A C 1
ATOM 707 O O . GLY A 1 104 ? 11.619 13.445 -22.933 1.00 91.19 104 GLY A O 1
ATOM 708 N N . GLY A 1 105 ? 12.505 11.392 -23.199 1.00 87.88 105 GLY A N 1
ATOM 709 C CA . GLY A 1 105 ? 13.409 11.705 -24.309 1.00 87.88 105 GLY A CA 1
ATOM 710 C C . GLY A 1 105 ? 14.774 12.243 -23.880 1.00 87.88 105 GLY A C 1
ATOM 711 O O . GLY A 1 105 ? 15.103 12.312 -22.704 1.00 87.88 105 GLY A O 1
ATOM 712 N N . TYR A 1 106 ? 15.590 12.613 -24.863 1.00 83.56 106 TYR A N 1
ATOM 713 C CA . TYR A 1 106 ? 16.833 13.367 -24.704 1.00 83.56 106 TYR A CA 1
ATOM 714 C C . TYR A 1 106 ? 16.810 14.602 -25.608 1.00 83.56 106 TYR A C 1
ATOM 716 O O . TYR A 1 106 ? 16.143 14.592 -26.635 1.00 83.56 106 TYR A O 1
ATOM 724 N N . ASP A 1 107 ? 17.652 15.600 -25.320 1.00 74.00 107 ASP A N 1
ATOM 725 C CA . ASP A 1 107 ? 17.818 16.803 -26.166 1.00 74.00 107 ASP A CA 1
ATOM 726 C C . ASP A 1 107 ? 18.220 16.511 -27.626 1.00 74.00 107 ASP A C 1
ATOM 728 O O . ASP A 1 107 ? 18.228 17.403 -28.465 1.00 74.00 107 ASP A O 1
ATOM 732 N N . ASN A 1 108 ? 18.646 15.284 -27.920 1.00 73.88 108 ASN A N 1
ATOM 733 C CA . ASN A 1 108 ? 19.043 14.823 -29.248 1.00 73.88 108 ASN A CA 1
ATOM 734 C C . ASN A 1 108 ? 18.325 13.532 -29.676 1.00 73.88 108 ASN A C 1
ATOM 736 O O . ASN A 1 108 ? 18.793 12.855 -30.593 1.00 73.88 108 ASN A O 1
ATOM 740 N N . ASN A 1 109 ? 17.278 13.143 -28.945 1.00 76.62 109 ASN A N 1
ATOM 741 C CA . ASN A 1 109 ? 16.441 11.979 -29.215 1.00 76.62 109 ASN A CA 1
ATOM 742 C C . ASN A 1 109 ? 15.093 12.168 -28.496 1.00 76.62 109 ASN A C 1
ATOM 744 O O . ASN A 1 109 ? 14.871 11.631 -27.408 1.00 76.62 109 ASN A O 1
ATOM 748 N N . GLU A 1 110 ? 14.266 13.047 -29.052 1.00 80.81 110 GLU A N 1
ATOM 749 C CA . GLU A 1 110 ? 13.002 13.501 -28.477 1.00 80.81 110 GLU A CA 1
ATOM 750 C C . GLU A 1 110 ? 11.875 12.458 -28.592 1.00 80.81 110 GLU A C 1
ATOM 752 O O . GLU A 1 110 ? 11.948 11.509 -29.373 1.00 80.81 110 GLU A O 1
ATOM 757 N N . VAL A 1 111 ? 10.795 12.659 -27.830 1.00 80.81 111 VAL A N 1
ATOM 758 C CA . VAL A 1 111 ? 9.563 11.861 -27.928 1.00 80.81 111 VAL A CA 1
ATOM 759 C C . VAL A 1 111 ? 8.468 12.635 -28.657 1.00 80.81 111 VAL A C 1
ATOM 761 O O . VAL A 1 111 ? 8.429 13.866 -28.609 1.00 80.81 111 VAL A O 1
ATOM 764 N N . ASN A 1 112 ? 7.544 11.920 -29.303 1.00 79.75 112 ASN A N 1
ATOM 765 C CA . ASN A 1 112 ? 6.335 12.522 -29.870 1.00 79.75 112 ASN A CA 1
ATOM 766 C C . ASN A 1 112 ? 5.496 13.121 -28.734 1.00 79.75 112 ASN A C 1
ATOM 768 O O . ASN A 1 112 ? 4.995 12.387 -27.887 1.00 79.75 112 ASN A O 1
ATOM 772 N N . ALA A 1 113 ? 5.359 14.446 -28.707 1.00 75.31 113 ALA A N 1
ATOM 773 C CA . ALA A 1 113 ? 4.773 15.158 -27.575 1.00 75.31 113 ALA A CA 1
ATOM 774 C C . ALA A 1 113 ? 3.320 15.583 -27.818 1.00 75.31 113 ALA A C 1
ATOM 776 O O . ALA A 1 113 ? 2.501 15.519 -26.907 1.00 75.31 113 ALA A O 1
ATOM 777 N N . ALA A 1 114 ? 2.996 16.040 -29.028 1.00 72.75 114 ALA A N 1
ATOM 778 C CA . ALA A 1 114 ? 1.651 16.477 -29.394 1.00 72.75 114 ALA A CA 1
ATOM 779 C C . ALA A 1 114 ? 1.445 16.398 -30.909 1.00 72.75 114 ALA A C 1
ATOM 781 O O . ALA A 1 114 ? 2.420 16.395 -31.660 1.00 72.75 114 ALA A O 1
ATOM 782 N N . LEU A 1 115 ? 0.186 16.381 -31.351 1.00 72.25 115 LEU A N 1
ATOM 783 C CA . LEU A 1 115 ? -0.150 16.631 -32.753 1.00 72.25 115 LEU A CA 1
ATOM 784 C C . LEU A 1 115 ? 0.321 18.043 -33.127 1.00 72.25 115 LEU A C 1
ATOM 786 O O . LEU A 1 115 ? -0.001 19.014 -32.442 1.00 72.25 115 LEU A O 1
ATOM 790 N N . GLY A 1 116 ? 1.105 18.145 -34.191 1.00 62.06 116 GLY A N 1
ATOM 791 C CA . GLY A 1 116 ? 1.470 19.408 -34.801 1.00 62.06 116 GLY A CA 1
ATOM 792 C C . GLY A 1 116 ? 0.268 19.971 -35.544 1.00 62.06 116 GLY A C 1
ATOM 793 O O . GLY A 1 116 ? -0.197 19.395 -36.524 1.00 62.06 116 GLY A O 1
ATOM 794 N N . GLU A 1 117 ? -0.231 21.125 -35.105 1.00 56.62 117 GLU A N 1
ATOM 795 C CA . GLU A 1 117 ? -0.785 22.058 -36.084 1.00 56.62 117 GLU A CA 1
ATOM 796 C C . GLU A 1 117 ? 0.369 22.524 -36.980 1.00 56.62 117 GLU A C 1
ATOM 798 O O . GLU A 1 117 ? 1.517 22.465 -36.550 1.00 56.62 117 GLU A O 1
ATOM 803 N N . ASP A 1 118 ? 0.082 22.959 -38.208 1.00 56.06 118 ASP A N 1
ATOM 804 C CA . ASP A 1 118 ? 1.038 23.525 -39.174 1.00 56.06 118 ASP A CA 1
ATOM 805 C C . ASP A 1 118 ? 1.727 24.774 -38.577 1.00 56.06 118 ASP A C 1
ATOM 807 O O . ASP A 1 118 ? 1.411 25.929 -38.878 1.00 56.06 118 ASP A O 1
ATOM 811 N N . THR A 1 119 ? 2.616 24.556 -37.611 1.00 49.00 119 THR A N 1
ATOM 812 C CA . THR A 1 119 ? 3.379 25.580 -36.929 1.00 49.00 119 THR A CA 1
ATOM 813 C C . THR A 1 119 ? 4.546 25.850 -37.846 1.00 49.00 119 THR A C 1
ATOM 815 O O . THR A 1 119 ? 5.512 25.093 -37.860 1.00 49.00 119 THR A O 1
ATOM 818 N N . GLY A 1 120 ? 4.446 26.920 -38.635 1.00 48.41 120 GLY A N 1
ATOM 819 C CA . GLY A 1 120 ? 5.461 27.376 -39.591 1.00 48.41 120 GLY A CA 1
ATOM 820 C C . GLY A 1 120 ? 6.832 27.742 -38.998 1.00 48.41 120 GLY A C 1
ATOM 821 O O . GLY A 1 120 ? 7.551 28.545 -39.590 1.00 48.41 120 GLY A O 1
ATOM 822 N N . ASP A 1 121 ? 7.202 27.177 -37.850 1.00 48.91 121 ASP A N 1
ATOM 823 C CA . ASP A 1 121 ? 8.534 27.197 -37.271 1.00 48.91 121 ASP A CA 1
ATOM 824 C C . ASP A 1 121 ? 9.232 25.869 -37.611 1.00 48.91 121 ASP A C 1
ATOM 826 O O . ASP A 1 121 ? 9.276 24.918 -36.833 1.00 48.91 121 ASP A O 1
ATOM 830 N N . ALA A 1 122 ? 9.740 25.799 -38.844 1.00 45.44 122 ALA A N 1
ATOM 831 C CA . ALA A 1 122 ? 10.430 24.653 -39.441 1.00 45.44 122 ALA A CA 1
ATOM 832 C C . ALA A 1 122 ? 11.824 24.392 -38.820 1.00 45.44 122 ALA A C 1
ATOM 834 O O . ALA A 1 122 ? 12.824 24.272 -39.532 1.00 45.44 122 ALA A O 1
ATOM 835 N N . GLY A 1 123 ? 11.913 24.363 -37.488 1.00 48.94 123 GLY A N 1
ATOM 836 C CA . GLY A 1 123 ? 13.153 24.155 -36.741 1.00 48.94 123 GLY A CA 1
ATOM 837 C C . GLY A 1 123 ? 13.477 22.691 -36.451 1.00 48.94 123 GLY A C 1
ATOM 838 O O . GLY A 1 123 ? 14.653 22.346 -36.360 1.00 48.94 123 GLY A O 1
ATOM 839 N N . TYR A 1 124 ? 12.473 21.821 -36.339 1.00 51.78 124 TYR A N 1
ATOM 840 C CA . TYR A 1 124 ? 12.661 20.430 -35.923 1.00 51.78 124 TYR A CA 1
ATOM 841 C C . TYR A 1 124 ? 11.691 19.548 -36.708 1.00 51.78 124 TYR A C 1
ATOM 843 O O . TYR A 1 124 ? 10.506 19.843 -36.779 1.00 51.78 124 TYR A O 1
ATOM 851 N N . GLY A 1 125 ? 12.231 18.553 -37.416 1.00 50.12 125 GLY A N 1
ATOM 852 C CA . GLY A 1 125 ? 11.552 17.884 -38.524 1.00 50.12 125 GLY A CA 1
ATOM 853 C C . GLY A 1 125 ? 10.222 17.242 -38.139 1.00 50.12 125 GLY A C 1
ATOM 854 O O . GLY A 1 125 ? 10.192 16.359 -37.287 1.00 50.12 125 GLY A O 1
ATOM 855 N N . ASP A 1 126 ? 9.159 17.643 -38.838 1.00 51.09 126 ASP A N 1
ATOM 856 C CA . ASP A 1 126 ? 7.857 16.980 -38.827 1.00 51.09 126 ASP A CA 1
ATOM 857 C C . ASP A 1 126 ? 8.016 15.503 -39.191 1.00 51.09 126 ASP A C 1
ATOM 859 O O . ASP A 1 126 ? 8.129 15.122 -40.364 1.00 51.09 126 ASP A O 1
ATOM 863 N N . VAL A 1 127 ? 7.991 14.636 -38.185 1.00 54.22 127 VAL A N 1
ATOM 864 C CA . VAL A 1 127 ? 7.688 13.228 -38.405 1.00 54.22 127 VAL A CA 1
ATOM 865 C C . VAL A 1 127 ? 6.181 13.082 -38.235 1.00 54.22 127 VAL A C 1
ATOM 867 O O . VAL A 1 127 ? 5.691 12.822 -37.145 1.00 54.22 127 VAL A O 1
ATOM 870 N N . ARG A 1 128 ? 5.452 13.200 -39.353 1.00 56.47 128 ARG A N 1
ATOM 871 C CA . ARG A 1 128 ? 4.040 12.783 -39.484 1.00 56.47 128 ARG A CA 1
ATOM 872 C C . ARG A 1 128 ? 3.028 13.596 -38.661 1.00 56.47 128 ARG A C 1
ATOM 874 O O . ARG A 1 128 ? 2.206 12.996 -37.980 1.00 56.47 128 ARG A O 1
ATOM 881 N N . ASP A 1 129 ? 3.059 14.923 -38.750 1.00 70.38 129 ASP A N 1
ATOM 882 C CA . ASP A 1 129 ? 2.085 15.805 -38.082 1.00 70.38 129 ASP A CA 1
ATOM 883 C C . ASP A 1 129 ? 2.159 15.751 -36.541 1.00 70.38 129 ASP A C 1
ATOM 885 O O . ASP A 1 129 ? 1.164 15.980 -35.858 1.00 70.38 129 ASP A O 1
ATOM 889 N N . TYR A 1 130 ? 3.330 15.436 -35.972 1.00 72.06 130 TYR A N 1
ATOM 890 C CA . TYR A 1 130 ? 3.598 15.497 -34.532 1.00 72.06 130 TYR A CA 1
ATOM 891 C C . TYR A 1 130 ? 4.794 16.404 -34.244 1.00 72.06 130 TYR A C 1
ATOM 893 O O . TYR A 1 130 ? 5.814 16.345 -34.929 1.00 72.06 130 TYR A O 1
ATOM 901 N N . VAL A 1 131 ? 4.693 17.182 -33.166 1.00 78.94 131 VAL A N 1
ATOM 902 C CA . VAL A 1 131 ? 5.823 17.909 -32.586 1.00 78.94 131 VAL A CA 1
ATOM 903 C C . VAL A 1 131 ? 6.530 16.997 -31.596 1.00 78.94 131 VAL A C 1
ATOM 905 O O . VAL A 1 131 ? 5.900 16.419 -30.705 1.00 78.94 131 VAL A O 1
ATOM 908 N N . VAL A 1 132 ? 7.851 16.909 -31.721 1.00 83.12 132 VAL A N 1
ATOM 909 C CA . VAL A 1 132 ? 8.699 16.178 -30.780 1.00 83.12 132 VAL A CA 1
ATOM 910 C C . VAL A 1 132 ? 9.262 17.113 -29.705 1.00 83.12 132 VAL A C 1
ATOM 912 O O . VAL A 1 132 ? 9.604 18.264 -29.985 1.00 83.12 132 VAL A O 1
ATOM 915 N N . LYS A 1 133 ? 9.329 16.647 -28.454 1.00 87.25 133 LYS A N 1
ATOM 916 C CA . LYS A 1 133 ? 9.940 17.370 -27.323 1.00 87.25 133 LYS A CA 1
ATOM 917 C C . LYS A 1 133 ? 10.681 16.404 -26.401 1.00 87.25 133 LYS A C 1
ATOM 919 O O . LYS A 1 133 ? 10.435 15.202 -26.426 1.00 87.25 133 LYS A O 1
ATOM 924 N N . ALA A 1 134 ? 11.560 16.950 -25.567 1.00 89.56 134 ALA A N 1
ATOM 925 C CA . ALA A 1 134 ? 12.189 16.232 -24.468 1.00 89.56 134 ALA A CA 1
ATOM 926 C C . ALA A 1 134 ? 12.002 16.992 -23.147 1.00 89.56 134 ALA A C 1
ATOM 928 O O . ALA A 1 134 ? 11.976 18.227 -23.129 1.00 89.56 134 ALA A O 1
ATOM 929 N N . GLY A 1 135 ? 11.861 16.259 -22.045 1.00 90.25 135 GLY A N 1
ATOM 930 C CA . GLY A 1 135 ? 11.801 16.823 -20.698 1.00 90.25 135 GLY A CA 1
ATOM 931 C C . GLY A 1 135 ? 11.087 15.927 -19.689 1.00 90.25 135 GLY A C 1
ATOM 932 O O . GLY A 1 135 ? 10.299 15.057 -20.053 1.00 90.25 135 GLY A O 1
ATOM 933 N N . THR A 1 136 ? 11.253 16.214 -18.394 1.00 92.25 136 THR A N 1
ATOM 934 C CA . THR A 1 136 ? 10.397 15.620 -17.344 1.00 92.25 136 THR A CA 1
ATOM 935 C C . THR A 1 136 ? 8.915 15.956 -17.546 1.00 92.25 136 THR A C 1
ATOM 937 O O . THR A 1 136 ? 8.046 15.211 -17.111 1.00 92.25 136 THR A O 1
ATOM 940 N N . SER A 1 137 ? 8.614 17.041 -18.269 1.00 92.38 137 SER A N 1
ATOM 941 C CA . SER A 1 137 ? 7.267 17.396 -18.735 1.00 92.38 137 SER A CA 1
ATOM 942 C C . SER A 1 137 ? 6.649 16.385 -19.712 1.00 92.38 137 SER A C 1
ATOM 944 O O . SER A 1 137 ? 5.443 16.430 -19.917 1.00 92.38 137 SER A O 1
ATOM 946 N N . MET A 1 138 ? 7.442 15.510 -20.337 1.00 94.00 138 MET A N 1
ATOM 947 C CA . MET A 1 138 ? 6.955 14.413 -21.185 1.00 94.00 138 MET A CA 1
ATOM 948 C C . MET A 1 138 ? 6.854 13.101 -20.394 1.00 94.00 138 MET A C 1
ATOM 950 O O . MET A 1 138 ? 5.939 12.322 -20.632 1.00 94.00 138 MET A O 1
ATOM 954 N N . ALA A 1 139 ? 7.729 12.901 -19.406 1.00 95.06 139 ALA A N 1
ATOM 955 C CA . ALA A 1 139 ? 7.683 11.747 -18.507 1.00 95.06 139 ALA A CA 1
ATOM 956 C C . ALA A 1 139 ? 6.473 11.793 -17.547 1.00 95.06 139 ALA A C 1
ATOM 958 O O . ALA A 1 139 ? 5.771 10.803 -17.375 1.00 95.06 139 ALA A O 1
ATOM 959 N N . SER A 1 140 ? 6.171 12.964 -16.975 1.00 96.56 140 SER A N 1
ATOM 960 C CA . SER A 1 140 ? 5.034 13.179 -16.063 1.00 96.56 140 SER A CA 1
ATOM 961 C C . SER A 1 140 ? 3.670 12.727 -16.624 1.00 96.56 140 SER A C 1
ATOM 963 O O . SER A 1 140 ? 2.980 11.967 -15.944 1.00 96.56 140 SER A O 1
ATOM 965 N N . PRO A 1 141 ? 3.251 13.110 -17.850 1.00 96.31 141 PRO A N 1
ATOM 966 C CA . PRO A 1 141 ? 1.969 12.666 -18.394 1.00 96.31 141 PRO A CA 1
ATOM 967 C C . PRO A 1 141 ? 1.936 11.168 -18.727 1.00 96.31 141 PRO A C 1
ATOM 969 O O . PRO A 1 141 ? 0.855 10.589 -18.691 1.00 96.31 141 PRO A O 1
ATOM 972 N N . TYR A 1 142 ? 3.080 10.526 -19.003 1.00 95.62 142 TYR A N 1
ATOM 973 C CA . TYR A 1 142 ? 3.152 9.066 -19.161 1.00 95.62 142 TYR A CA 1
ATOM 974 C C . TYR A 1 142 ? 2.785 8.360 -17.850 1.00 95.62 142 TYR A C 1
ATOM 976 O O . TYR A 1 142 ? 1.917 7.485 -17.825 1.00 95.62 142 TYR A O 1
ATOM 984 N N . THR A 1 143 ? 3.397 8.785 -16.744 1.00 98.12 143 THR A N 1
ATOM 985 C CA . THR A 1 143 ? 3.086 8.247 -15.416 1.00 98.12 143 THR A CA 1
ATOM 986 C C . THR A 1 143 ? 1.655 8.576 -15.005 1.00 98.12 143 THR A C 1
ATOM 988 O O . THR A 1 143 ? 0.962 7.697 -14.517 1.00 98.12 143 THR A O 1
ATOM 991 N N . CYS A 1 144 ? 1.165 9.790 -15.278 1.00 98.38 144 CYS A N 1
ATOM 992 C CA . CYS A 1 144 ? -0.220 10.166 -14.981 1.00 98.38 144 CYS A CA 1
ATOM 993 C C . CYS A 1 144 ? -1.230 9.289 -15.734 1.00 98.38 144 CYS A C 1
ATOM 995 O O . CYS A 1 144 ? -2.183 8.809 -15.130 1.00 98.38 144 CYS A O 1
ATOM 997 N N . GLY A 1 145 ? -0.987 9.017 -17.021 1.00 97.81 145 GLY A N 1
ATOM 998 C CA . GLY A 1 145 ? -1.800 8.080 -17.797 1.00 97.81 145 GLY A CA 1
ATOM 999 C C . GLY A 1 145 ? -1.750 6.655 -17.237 1.00 97.81 145 GLY A C 1
ATOM 1000 O O . GLY A 1 145 ? -2.778 5.987 -17.164 1.00 97.81 145 GLY A O 1
ATOM 1001 N N . THR A 1 146 ? -0.578 6.214 -16.775 1.00 97.75 146 THR A N 1
ATOM 1002 C CA . THR A 1 146 ? -0.433 4.915 -16.099 1.00 97.75 146 THR A CA 1
ATOM 1003 C C . THR A 1 146 ? -1.269 4.865 -14.824 1.00 97.75 146 THR A C 1
ATOM 1005 O O . THR A 1 146 ? -2.079 3.961 -14.672 1.00 97.75 146 THR A O 1
ATOM 1008 N N . SER A 1 147 ? -1.159 5.874 -13.957 1.00 98.50 147 SER A N 1
ATOM 1009 C CA . SER A 1 147 ? -1.966 5.975 -12.739 1.00 98.50 147 SER A CA 1
ATOM 1010 C C . SER A 1 147 ? -3.466 5.950 -13.030 1.00 98.50 147 SER A C 1
ATOM 1012 O O . SER A 1 147 ? -4.213 5.350 -12.274 1.00 98.50 147 SER A O 1
ATOM 1014 N N . THR A 1 148 ? -3.932 6.554 -14.129 1.00 97.50 148 THR A N 1
ATOM 1015 C CA . THR A 1 148 ? -5.359 6.478 -14.488 1.00 97.50 148 THR A CA 1
ATOM 1016 C C . THR A 1 148 ? -5.802 5.098 -14.971 1.00 97.50 148 THR A C 1
ATOM 1018 O O . THR A 1 148 ? -6.949 4.744 -14.736 1.00 97.50 148 THR A O 1
ATOM 1021 N N . LEU A 1 149 ? -4.923 4.321 -15.617 1.00 98.00 149 LEU A N 1
ATOM 1022 C CA . LEU A 1 149 ? -5.230 2.934 -15.993 1.00 98.00 149 LEU A CA 1
ATOM 1023 C C . LEU A 1 149 ? -5.307 2.037 -14.758 1.00 98.00 149 LEU A C 1
ATOM 1025 O O . LEU A 1 149 ? -6.225 1.238 -14.646 1.00 98.00 149 LEU A O 1
ATOM 1029 N N . VAL A 1 150 ? -4.376 2.218 -13.818 1.00 98.50 150 VAL A N 1
ATOM 1030 C CA . VAL A 1 150 ? -4.398 1.507 -12.533 1.00 98.50 150 VAL A CA 1
ATOM 1031 C C . VAL A 1 150 ? -5.650 1.876 -11.745 1.00 98.50 150 VAL A C 1
ATOM 1033 O O . VAL A 1 150 ? -6.335 0.988 -11.266 1.00 98.50 150 VAL A O 1
ATOM 1036 N N . ALA A 1 151 ? -6.000 3.164 -11.672 1.00 98.19 151 ALA A N 1
ATOM 1037 C CA . ALA A 1 151 ? -7.216 3.597 -10.990 1.00 98.19 151 ALA A CA 1
ATOM 1038 C C . ALA A 1 151 ? -8.472 2.957 -11.596 1.00 98.19 151 ALA A C 1
ATOM 1040 O O . ALA A 1 151 ? -9.332 2.502 -10.858 1.00 98.19 151 ALA A O 1
ATOM 1041 N N . GLN A 1 152 ? -8.555 2.873 -12.928 1.00 97.25 152 GLN A N 1
ATOM 1042 C CA . GLN A 1 152 ? -9.663 2.187 -13.588 1.00 97.25 152 GLN A CA 1
ATOM 1043 C C . GLN A 1 152 ? -9.701 0.693 -13.227 1.00 97.25 152 GLN A C 1
ATOM 1045 O O . GLN A 1 152 ? -10.765 0.184 -12.901 1.00 97.25 152 GLN A O 1
ATOM 1050 N N . ALA A 1 153 ? -8.558 0.003 -13.235 1.00 97.81 153 ALA A N 1
ATOM 1051 C CA . ALA A 1 153 ? -8.493 -1.400 -12.826 1.00 97.81 153 ALA A CA 1
ATOM 1052 C C . ALA A 1 153 ? -8.878 -1.590 -11.346 1.00 97.81 153 ALA A C 1
ATOM 1054 O O . ALA A 1 153 ? -9.572 -2.541 -11.012 1.00 97.81 153 ALA A O 1
ATOM 1055 N N . MET A 1 154 ? -8.511 -0.649 -10.468 1.00 97.94 154 MET A N 1
ATOM 1056 C CA . MET A 1 154 ? -8.944 -0.659 -9.066 1.00 97.94 154 MET A CA 1
ATOM 1057 C C . MET A 1 154 ? -10.448 -0.400 -8.889 1.00 97.94 154 MET A C 1
ATOM 1059 O O . MET A 1 154 ? -11.020 -0.816 -7.893 1.00 97.94 154 MET A O 1
ATOM 1063 N N . GLU A 1 155 ? -11.097 0.306 -9.814 1.00 95.94 155 GLU A N 1
ATOM 1064 C CA . GLU A 1 155 ? -12.553 0.518 -9.783 1.00 95.94 155 GLU A CA 1
ATOM 1065 C C . GLU A 1 155 ? -13.333 -0.681 -10.333 1.00 95.94 155 GLU A C 1
ATOM 1067 O O . GLU A 1 155 ? -14.440 -0.959 -9.879 1.00 95.94 155 GLU A O 1
ATOM 1072 N N . GLU A 1 156 ? -12.797 -1.334 -11.367 1.00 94.94 156 GLU A N 1
ATOM 1073 C CA . GLU A 1 156 ? -13.535 -2.317 -12.166 1.00 94.94 156 GLU A CA 1
ATOM 1074 C C . GLU A 1 156 ? -13.218 -3.772 -11.790 1.00 94.94 156 GLU A C 1
ATOM 1076 O O . GLU A 1 156 ? -14.117 -4.610 -11.860 1.00 94.94 156 GLU A O 1
ATOM 1081 N N . ASP A 1 157 ? -11.974 -4.064 -11.394 1.00 95.31 157 ASP A N 1
ATOM 1082 C CA . ASP A 1 157 ? -11.446 -5.433 -11.328 1.00 95.31 157 ASP A CA 1
ATOM 1083 C C . ASP A 1 157 ? -10.806 -5.808 -9.976 1.00 95.31 157 ASP A C 1
ATOM 1085 O O . ASP A 1 157 ? -10.576 -6.991 -9.730 1.00 95.31 157 ASP A O 1
ATOM 1089 N N . ALA A 1 158 ? -10.494 -4.840 -9.109 1.00 95.50 158 ALA A N 1
ATOM 1090 C CA . ALA A 1 158 ? -9.803 -5.109 -7.847 1.00 95.50 158 ALA A CA 1
ATOM 1091 C C . ALA A 1 158 ? -10.717 -5.682 -6.751 1.00 95.50 158 ALA A C 1
ATOM 1093 O O . ALA A 1 158 ? -11.912 -5.371 -6.719 1.00 95.50 158 ALA A O 1
ATOM 1094 N N . PRO A 1 159 ? -10.163 -6.479 -5.815 1.00 93.44 159 PRO A N 1
ATOM 1095 C CA . PRO A 1 159 ? -10.908 -6.956 -4.659 1.00 93.44 159 PRO A CA 1
ATOM 1096 C C . PRO A 1 159 ? -11.251 -5.793 -3.722 1.00 93.44 159 PRO A C 1
ATOM 1098 O O . PRO A 1 159 ? -10.563 -4.769 -3.694 1.00 93.44 159 PRO A O 1
ATOM 1101 N N . GLU A 1 160 ? -12.312 -5.965 -2.933 1.00 92.00 160 GLU A N 1
ATOM 1102 C CA . GLU A 1 160 ? -12.932 -4.900 -2.130 1.00 92.00 160 GLU A CA 1
ATOM 1103 C C . GLU A 1 160 ? -11.926 -4.148 -1.244 1.00 92.00 160 GLU A C 1
ATOM 1105 O O . GLU A 1 160 ? -11.963 -2.921 -1.179 1.00 92.00 160 GLU A O 1
ATOM 1110 N N . ALA A 1 161 ? -10.968 -4.861 -0.645 1.00 91.31 161 ALA A N 1
ATOM 1111 C CA . ALA A 1 161 ? -9.977 -4.298 0.272 1.00 91.31 161 ALA A CA 1
ATOM 1112 C C . ALA A 1 161 ? -9.061 -3.222 -0.356 1.00 91.31 161 ALA A C 1
ATOM 1114 O O . ALA A 1 161 ? -8.552 -2.335 0.340 1.00 91.31 161 ALA A O 1
ATOM 1115 N N . ILE A 1 162 ? -8.853 -3.277 -1.675 1.00 95.88 162 ILE A N 1
ATOM 1116 C CA . ILE A 1 162 ? -8.010 -2.328 -2.422 1.00 95.88 162 ILE A CA 1
ATOM 1117 C C . ILE A 1 162 ? -8.750 -1.647 -3.577 1.00 95.88 162 ILE A C 1
ATOM 1119 O O . ILE A 1 162 ? -8.131 -0.907 -4.344 1.00 95.88 162 ILE A O 1
ATOM 1123 N N . ALA A 1 163 ? -10.055 -1.876 -3.712 1.00 96.88 163 ALA A N 1
ATOM 1124 C CA . ALA A 1 163 ? -10.865 -1.231 -4.728 1.00 96.88 163 ALA A CA 1
ATOM 1125 C C . ALA A 1 163 ? -10.991 0.274 -4.454 1.00 96.88 163 ALA A C 1
ATOM 1127 O O . ALA A 1 163 ? -11.064 0.719 -3.308 1.00 96.88 163 ALA A O 1
ATOM 1128 N N . LEU A 1 164 ? -11.033 1.079 -5.518 1.00 96.12 164 LEU A N 1
ATOM 1129 C CA . LEU A 1 164 ? -11.303 2.510 -5.381 1.00 96.12 164 LEU A CA 1
ATOM 1130 C C . LEU A 1 164 ? -12.818 2.753 -5.369 1.00 96.12 164 LEU A C 1
ATOM 1132 O O . LEU A 1 164 ? -13.490 2.369 -6.331 1.00 96.12 164 LEU A O 1
ATOM 1136 N N . PRO A 1 165 ? -13.365 3.461 -4.361 1.00 94.75 165 PRO A N 1
ATOM 1137 C CA . PRO A 1 165 ? -14.770 3.845 -4.368 1.00 94.75 165 PRO A CA 1
ATOM 1138 C C . PRO A 1 165 ? -15.044 4.883 -5.463 1.00 94.75 165 PRO A C 1
ATOM 1140 O O . PRO A 1 165 ? -14.132 5.399 -6.125 1.00 94.75 165 PRO A O 1
ATOM 1143 N N . GLU A 1 166 ? -16.317 5.231 -5.662 1.00 90.88 166 GLU A N 1
ATOM 1144 C CA . GLU A 1 166 ? -16.707 6.250 -6.636 1.00 90.88 166 GLU A CA 1
ATOM 1145 C C . GLU A 1 166 ? -15.931 7.569 -6.405 1.00 90.88 166 GLU A C 1
ATOM 1147 O O . GLU A 1 166 ? -15.648 7.945 -5.269 1.00 90.88 166 GLU A O 1
ATOM 1152 N N . PRO A 1 167 ? -15.604 8.343 -7.454 1.00 88.94 167 PRO A N 1
ATOM 1153 C CA . PRO A 1 167 ? -14.743 9.531 -7.357 1.00 88.94 167 PRO A CA 1
ATOM 1154 C C . PRO A 1 167 ? -15.173 10.625 -6.374 1.00 88.94 167 PRO A C 1
ATOM 1156 O O . PRO A 1 167 ? -14.378 11.503 -6.062 1.00 88.94 167 PRO A O 1
ATOM 1159 N N . SER A 1 168 ? -16.436 10.644 -5.947 1.00 89.69 168 SER A N 1
ATOM 1160 C CA . SER A 1 168 ? -16.931 11.579 -4.929 1.00 89.69 168 SER A CA 1
ATOM 1161 C C . SER A 1 168 ? -16.724 11.103 -3.492 1.00 89.69 168 SER A C 1
ATOM 1163 O O . SER A 1 168 ? -16.943 11.888 -2.575 1.00 89.69 168 SER A O 1
ATOM 1165 N N . GLU A 1 169 ? -16.376 9.833 -3.317 1.00 93.38 169 GLU A N 1
ATOM 1166 C CA . GLU A 1 169 ? -16.201 9.154 -2.032 1.00 93.38 169 GLU A CA 1
ATOM 1167 C C . GLU A 1 169 ? -14.730 8.831 -1.757 1.00 93.38 169 GLU A C 1
ATOM 1169 O O . GLU A 1 169 ? -14.412 8.414 -0.654 1.00 93.38 169 GLU A O 1
ATOM 1174 N N . THR A 1 170 ? -13.837 9.062 -2.727 1.00 94.06 170 THR A N 1
ATOM 1175 C CA . THR A 1 170 ? -12.400 8.883 -2.517 1.00 94.06 170 THR A CA 1
ATOM 1176 C C . THR A 1 170 ? -11.765 9.962 -1.666 1.00 94.06 170 THR A C 1
ATOM 1178 O O . THR A 1 170 ? -12.055 11.150 -1.841 1.00 94.06 170 THR A O 1
ATOM 1181 N N . ASP A 1 171 ? -10.802 9.542 -0.856 1.00 95.19 171 ASP A N 1
ATOM 1182 C CA . ASP A 1 171 ? -10.009 10.402 0.013 1.00 95.19 171 ASP A CA 1
ATOM 1183 C C . ASP A 1 171 ? -8.489 10.221 -0.192 1.00 95.19 171 ASP A C 1
ATOM 1185 O O . ASP A 1 171 ? -8.018 9.711 -1.215 1.00 95.19 171 ASP A O 1
ATOM 1189 N N . ILE A 1 172 ? -7.695 10.712 0.764 1.00 95.75 172 ILE A N 1
ATOM 1190 C CA . ILE A 1 172 ? -6.233 10.645 0.707 1.00 95.75 172 ILE A CA 1
ATOM 1191 C C . ILE A 1 172 ? -5.681 9.220 0.843 1.00 95.75 172 ILE A C 1
ATOM 1193 O O . ILE A 1 172 ? -4.633 8.930 0.263 1.00 95.75 172 ILE A O 1
ATOM 1197 N N . GLU A 1 173 ? -6.348 8.327 1.575 1.00 96.50 173 GLU A N 1
ATOM 1198 C CA . GLU A 1 173 ? -5.890 6.946 1.748 1.00 96.50 173 GLU A CA 1
ATOM 1199 C C . GLU A 1 173 ? -6.045 6.167 0.442 1.00 96.50 173 GLU A C 1
ATOM 1201 O O . GLU A 1 173 ? -5.147 5.427 0.036 1.00 96.50 173 GLU A O 1
ATOM 1206 N N . ASP A 1 174 ? -7.107 6.441 -0.311 1.00 97.06 174 ASP A N 1
ATOM 1207 C CA . ASP A 1 174 ? -7.291 5.912 -1.664 1.00 97.06 174 ASP A CA 1
ATOM 1208 C C . ASP A 1 174 ? -6.208 6.403 -2.636 1.00 97.06 174 ASP A C 1
ATOM 1210 O O . ASP A 1 174 ? -5.676 5.637 -3.447 1.00 97.06 174 ASP A O 1
ATOM 1214 N N . VAL A 1 175 ? -5.809 7.674 -2.522 1.00 97.81 175 VAL A N 1
ATOM 1215 C CA . VAL A 1 175 ? -4.695 8.235 -3.304 1.00 97.81 175 VAL A CA 1
ATOM 1216 C C . VAL A 1 175 ? -3.370 7.565 -2.947 1.00 97.81 175 VAL A C 1
ATOM 1218 O O . VAL A 1 175 ? -2.575 7.274 -3.847 1.00 97.81 175 VAL A O 1
ATOM 1221 N N . LYS A 1 176 ? -3.119 7.296 -1.660 1.00 97.88 176 LYS A N 1
ATOM 1222 C CA . LYS A 1 176 ? -1.923 6.574 -1.205 1.00 97.88 176 LYS A CA 1
ATOM 1223 C C . LYS A 1 176 ? -1.913 5.134 -1.709 1.00 97.88 176 LYS A C 1
ATOM 1225 O O . LYS A 1 176 ? -0.872 4.705 -2.207 1.00 97.88 176 LYS A O 1
ATOM 1230 N N . ARG A 1 177 ? -3.049 4.427 -1.666 1.00 97.56 177 ARG A N 1
ATOM 1231 C CA . ARG A 1 177 ? -3.194 3.073 -2.229 1.00 97.56 177 ARG A CA 1
ATOM 1232 C C . ARG A 1 177 ? -2.896 3.065 -3.727 1.00 97.56 177 ARG A C 1
ATOM 1234 O O . ARG A 1 177 ? -2.015 2.328 -4.166 1.00 97.56 177 ARG A O 1
ATOM 1241 N N . LEU A 1 178 ? -3.510 3.964 -4.501 1.00 98.38 178 LEU A N 1
ATOM 1242 C CA . LEU A 1 178 ? -3.237 4.101 -5.937 1.00 98.38 178 LEU A CA 1
ATOM 1243 C C . LEU A 1 178 ? -1.759 4.413 -6.225 1.00 98.38 178 LEU A C 1
ATOM 1245 O O . LEU A 1 178 ? -1.152 3.856 -7.145 1.00 98.38 178 LEU A O 1
ATOM 1249 N N . LYS A 1 179 ? -1.164 5.321 -5.445 1.00 98.44 179 LYS A N 1
ATOM 1250 C CA . LYS A 1 179 ? 0.249 5.677 -5.569 1.00 98.44 179 LYS A CA 1
ATOM 1251 C C . LYS A 1 179 ? 1.148 4.472 -5.290 1.00 98.44 179 LYS A C 1
ATOM 1253 O O . LYS A 1 179 ? 2.038 4.211 -6.102 1.00 98.44 179 LYS A O 1
ATOM 1258 N N . GLN A 1 180 ? 0.887 3.725 -4.218 1.00 98.31 180 GLN A N 1
ATOM 1259 C CA . GLN A 1 180 ? 1.656 2.544 -3.827 1.00 98.31 180 GLN A CA 1
ATOM 1260 C C . GLN A 1 180 ? 1.789 1.552 -4.982 1.00 98.31 180 GLN A C 1
ATOM 1262 O O . GLN A 1 180 ? 2.904 1.122 -5.259 1.00 98.31 180 GLN A O 1
ATOM 1267 N N . VAL A 1 181 ? 0.711 1.234 -5.705 1.00 98.50 181 VAL A N 1
ATOM 1268 C CA . VAL A 1 181 ? 0.754 0.261 -6.816 1.00 98.50 181 VAL A CA 1
ATOM 1269 C C . VAL A 1 181 ? 1.767 0.670 -7.890 1.00 98.50 181 VAL A C 1
ATOM 1271 O O . VAL A 1 181 ? 2.584 -0.135 -8.349 1.00 98.50 181 VAL A O 1
ATOM 1274 N N . VAL A 1 182 ? 1.765 1.951 -8.270 1.00 98.56 182 VAL A N 1
ATOM 1275 C CA . VAL A 1 182 ? 2.676 2.490 -9.294 1.00 98.56 182 VAL A CA 1
ATOM 1276 C C . VAL A 1 182 ? 4.136 2.420 -8.836 1.00 98.56 182 VAL A C 1
ATOM 1278 O O . VAL A 1 182 ? 5.024 2.175 -9.653 1.00 98.56 182 VAL A O 1
ATOM 1281 N N . LEU A 1 183 ? 4.396 2.629 -7.542 1.00 98.31 183 LEU A N 1
ATOM 1282 C CA . LEU A 1 183 ? 5.743 2.570 -6.968 1.00 98.31 183 LEU A CA 1
ATOM 1283 C C . LEU A 1 183 ? 6.212 1.124 -6.751 1.00 98.31 183 LEU A C 1
ATOM 1285 O O . LEU A 1 183 ? 7.335 0.776 -7.113 1.00 98.31 183 LEU A O 1
ATOM 1289 N N . ALA A 1 184 ? 5.340 0.265 -6.224 1.00 98.31 184 ALA A N 1
ATOM 1290 C CA . ALA A 1 184 ? 5.604 -1.137 -5.917 1.00 98.31 184 ALA A CA 1
ATOM 1291 C C . ALA A 1 184 ? 5.964 -1.939 -7.171 1.00 98.31 184 ALA A C 1
ATOM 1293 O O . ALA A 1 184 ? 6.817 -2.823 -7.124 1.00 98.31 184 ALA A O 1
ATOM 1294 N N . THR A 1 185 ? 5.382 -1.595 -8.318 1.00 98.25 185 THR A N 1
ATOM 1295 C CA . THR A 1 185 ? 5.644 -2.263 -9.602 1.00 98.25 185 THR A CA 1
ATOM 1296 C C . THR A 1 185 ? 6.773 -1.630 -10.419 1.00 98.25 185 THR A C 1
ATOM 1298 O O . THR A 1 185 ? 7.162 -2.171 -11.459 1.00 98.25 185 THR A O 1
ATOM 1301 N N . ALA A 1 186 ? 7.357 -0.520 -9.955 1.00 97.31 186 ALA A N 1
ATOM 1302 C CA . ALA A 1 186 ? 8.492 0.104 -10.621 1.00 97.31 186 ALA A CA 1
ATOM 1303 C C . ALA A 1 186 ? 9.762 -0.765 -10.526 1.00 97.31 186 ALA A C 1
ATOM 1305 O O . ALA A 1 186 ? 9.975 -1.495 -9.554 1.00 97.31 186 ALA A O 1
ATOM 1306 N N . THR A 1 187 ? 10.604 -0.707 -11.562 1.00 95.44 187 THR A N 1
ATOM 1307 C CA . THR A 1 187 ? 11.830 -1.520 -11.673 1.00 95.44 187 THR A CA 1
ATOM 1308 C C . THR A 1 187 ? 13.072 -0.653 -11.769 1.00 95.44 187 THR A C 1
ATOM 1310 O O . THR A 1 187 ? 13.170 0.175 -12.682 1.00 95.44 187 THR A O 1
ATOM 1313 N N . GLU A 1 188 ? 14.049 -0.900 -10.903 1.00 94.69 188 GLU A N 1
ATOM 1314 C CA . GLU A 1 188 ? 15.341 -0.214 -10.902 1.00 94.69 188 GLU A CA 1
ATOM 1315 C C . GLU A 1 188 ? 16.048 -0.285 -12.265 1.00 94.69 188 GLU A C 1
ATOM 1317 O O . GLU A 1 188 ? 15.939 -1.259 -13.030 1.00 94.69 188 GLU A O 1
ATOM 1322 N N . THR A 1 189 ? 16.773 0.782 -12.599 1.00 92.81 189 THR A N 1
ATOM 1323 C CA . THR A 1 189 ? 17.435 0.933 -13.902 1.00 92.81 189 THR A CA 1
ATOM 1324 C C . THR A 1 189 ? 18.958 0.946 -13.810 1.00 92.81 189 THR A C 1
ATOM 1326 O O . THR A 1 189 ? 19.617 0.841 -14.849 1.00 92.81 189 THR A O 1
ATOM 1329 N N . ALA A 1 190 ? 19.511 0.932 -12.588 1.00 90.56 190 ALA A N 1
ATOM 1330 C CA . ALA A 1 190 ? 20.944 0.977 -12.287 1.00 90.56 190 ALA A CA 1
ATOM 1331 C C . ALA A 1 190 ? 21.820 0.036 -13.133 1.00 90.56 190 ALA A C 1
ATOM 1333 O O . ALA A 1 190 ? 22.916 0.420 -13.554 1.00 90.56 190 ALA A O 1
ATOM 1334 N N . PHE A 1 191 ? 21.348 -1.182 -13.425 1.00 90.75 191 PHE A N 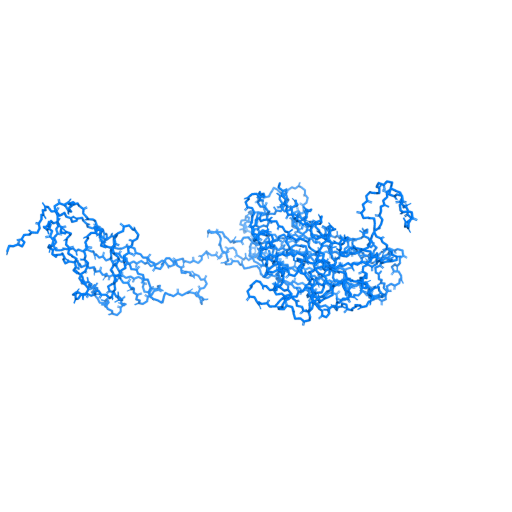1
ATOM 1335 C CA . PHE A 1 191 ? 22.070 -2.124 -14.283 1.00 90.75 191 PHE A CA 1
ATOM 1336 C C . PHE A 1 191 ? 21.617 -2.082 -15.740 1.00 90.75 191 PHE A C 1
ATOM 1338 O O . PHE A 1 191 ? 22.453 -1.947 -16.638 1.00 90.75 191 PHE A O 1
ATOM 1345 N N . THR A 1 192 ? 20.310 -2.176 -15.995 1.00 87.31 192 THR A N 1
ATOM 1346 C CA . THR A 1 192 ? 19.775 -2.289 -17.361 1.00 87.31 192 THR A CA 1
ATOM 1347 C C . THR A 1 192 ? 20.084 -1.073 -18.218 1.00 87.31 192 THR A C 1
ATOM 1349 O O . THR A 1 192 ? 20.235 -1.216 -19.424 1.00 87.31 192 THR A O 1
ATOM 1352 N N . ALA A 1 193 ? 20.223 0.111 -17.624 1.00 87.88 193 ALA A N 1
ATOM 1353 C CA . ALA A 1 193 ? 20.521 1.344 -18.338 1.00 87.88 193 ALA A CA 1
ATOM 1354 C C . ALA A 1 193 ? 21.889 1.945 -17.969 1.00 87.88 193 ALA A C 1
ATOM 1356 O O . ALA A 1 193 ? 22.190 3.074 -18.367 1.00 87.88 193 ALA A O 1
ATOM 1357 N N . ALA A 1 194 ? 22.764 1.168 -17.312 1.00 88.56 194 ALA A N 1
ATOM 1358 C CA . ALA A 1 194 ? 24.092 1.578 -16.844 1.00 88.56 194 ALA A CA 1
ATOM 1359 C C . ALA A 1 194 ? 24.899 2.472 -17.821 1.00 88.56 194 ALA A C 1
ATOM 1361 O O . ALA A 1 194 ? 25.375 3.529 -17.402 1.00 88.56 194 ALA A O 1
ATOM 1362 N N . PRO A 1 195 ? 25.069 2.126 -19.119 1.00 87.69 195 PRO A N 1
ATOM 1363 C CA . PRO A 1 195 ? 25.848 2.948 -20.053 1.00 87.69 195 PRO A CA 1
ATOM 1364 C C . PRO A 1 195 ? 25.094 4.180 -20.576 1.00 87.69 195 PRO A C 1
ATOM 1366 O O . PRO A 1 195 ? 25.686 5.009 -21.271 1.00 87.69 195 PRO A O 1
ATOM 1369 N N . TYR A 1 196 ? 23.794 4.275 -20.303 1.00 88.81 196 TYR A N 1
ATOM 1370 C CA . TYR A 1 196 ? 22.896 5.303 -20.819 1.00 88.81 196 TYR A CA 1
ATOM 1371 C C . TYR A 1 196 ? 22.505 6.331 -19.759 1.00 88.81 196 TYR A C 1
ATOM 1373 O O . TYR A 1 196 ? 22.075 7.428 -20.128 1.00 88.81 196 TYR A O 1
ATOM 1381 N N . HIS A 1 197 ? 22.691 6.034 -18.465 1.00 87.25 197 HIS A N 1
ATOM 1382 C CA . HIS A 1 197 ? 22.655 7.072 -17.439 1.00 87.25 197 HIS A CA 1
ATOM 1383 C C . HIS A 1 197 ? 23.713 8.111 -17.774 1.00 87.25 197 HIS A C 1
ATOM 1385 O O . HIS A 1 197 ? 24.899 7.808 -17.898 1.00 87.25 197 HIS A O 1
ATOM 1391 N N . ARG A 1 198 ? 23.266 9.348 -18.002 1.00 83.38 198 ARG A N 1
ATOM 1392 C CA . ARG A 1 198 ? 24.169 10.425 -18.403 1.00 83.38 198 ARG A CA 1
ATOM 1393 C C . ARG A 1 198 ? 24.946 10.929 -17.187 1.00 83.38 198 ARG A C 1
ATOM 1395 O O . ARG A 1 198 ? 25.722 10.212 -16.579 1.00 83.38 198 ARG A O 1
ATOM 1402 N N . ALA A 1 199 ? 24.756 12.179 -16.790 1.00 78.69 199 ALA A N 1
ATOM 1403 C CA . ALA A 1 199 ? 25.457 12.775 -15.651 1.00 78.69 199 ALA A CA 1
ATOM 1404 C C . ALA A 1 199 ? 24.972 12.250 -14.276 1.00 78.69 199 ALA A C 1
ATOM 1406 O O . ALA A 1 199 ? 25.033 12.982 -13.290 1.00 78.69 199 ALA A O 1
ATOM 1407 N N . LYS A 1 200 ? 24.418 11.034 -14.220 1.00 84.25 200 LYS A N 1
ATOM 1408 C CA . LYS A 1 200 ? 23.700 10.444 -13.086 1.00 84.25 200 LYS A CA 1
ATOM 1409 C C . LYS A 1 200 ? 24.160 8.998 -12.912 1.00 84.25 200 LYS A C 1
ATOM 1411 O O . LYS A 1 200 ? 24.542 8.365 -13.891 1.00 84.25 200 LYS A O 1
ATOM 1416 N N . ALA A 1 201 ? 24.127 8.504 -11.683 1.00 87.25 201 ALA A N 1
ATOM 1417 C CA . ALA A 1 201 ? 24.541 7.149 -11.346 1.00 87.25 201 ALA A CA 1
ATOM 1418 C C . ALA A 1 201 ? 23.571 6.599 -10.290 1.00 87.25 201 ALA A C 1
ATOM 1420 O O . ALA A 1 201 ? 23.890 6.695 -9.103 1.00 87.25 201 ALA A O 1
ATOM 1421 N N . PRO A 1 202 ? 22.380 6.124 -10.707 1.00 89.62 202 PRO A N 1
ATOM 1422 C CA . PRO A 1 202 ? 21.491 5.396 -9.808 1.00 89.62 202 PRO A CA 1
ATOM 1423 C C . PRO A 1 202 ? 22.207 4.172 -9.234 1.00 89.62 202 PRO A C 1
ATOM 1425 O O . PRO A 1 202 ? 23.165 3.653 -9.827 1.00 89.62 202 PRO A O 1
ATOM 1428 N N . THR A 1 203 ? 21.775 3.751 -8.056 1.00 90.38 203 THR A N 1
ATOM 1429 C CA . THR A 1 203 ? 22.383 2.652 -7.307 1.00 90.38 203 THR A CA 1
ATOM 1430 C C . THR A 1 203 ? 21.367 1.558 -7.119 1.00 90.38 203 THR A C 1
ATOM 1432 O O . THR A 1 203 ? 20.247 1.844 -6.729 1.00 90.38 203 THR A O 1
ATOM 1435 N N . TYR A 1 204 ? 21.796 0.318 -7.332 1.00 93.25 204 TYR A N 1
ATOM 1436 C CA . TYR A 1 204 ? 20.959 -0.819 -7.004 1.00 93.25 204 TYR A CA 1
ATOM 1437 C C . TYR A 1 204 ? 20.809 -0.948 -5.483 1.00 93.25 204 TYR A C 1
ATOM 1439 O O . TYR A 1 204 ? 21.825 -1.147 -4.807 1.00 93.25 204 TYR A O 1
ATOM 1447 N N . ASP A 1 205 ? 19.582 -0.834 -4.981 1.00 90.81 205 ASP A N 1
ATOM 1448 C CA . ASP A 1 205 ? 19.241 -0.919 -3.550 1.00 90.81 205 ASP A CA 1
ATOM 1449 C C . ASP A 1 205 ? 18.095 -1.903 -3.263 1.00 90.81 205 ASP A C 1
ATOM 1451 O O . ASP A 1 205 ? 17.538 -1.917 -2.170 1.00 90.81 205 ASP A O 1
ATOM 1455 N N . PHE A 1 206 ? 17.757 -2.757 -4.235 1.00 93.31 206 PHE A N 1
ATOM 1456 C CA . PHE A 1 206 ? 16.811 -3.862 -4.079 1.00 93.31 206 PHE A CA 1
ATOM 1457 C C . PHE A 1 206 ? 15.428 -3.423 -3.572 1.00 93.31 206 PHE A C 1
ATOM 1459 O O . PHE A 1 206 ? 14.976 -3.758 -2.477 1.00 93.31 206 PHE A O 1
ATOM 1466 N N . GLY A 1 207 ? 14.743 -2.639 -4.396 1.00 88.50 207 GLY A N 1
ATOM 1467 C CA . GLY A 1 207 ? 13.449 -2.037 -4.088 1.00 88.50 207 GLY A CA 1
ATOM 1468 C C . GLY A 1 207 ? 13.548 -0.784 -3.219 1.00 88.50 207 GLY A C 1
ATOM 1469 O O . GLY A 1 207 ? 12.536 -0.111 -3.025 1.00 88.50 207 GLY A O 1
ATOM 1470 N N . GLY A 1 208 ? 14.746 -0.450 -2.731 1.00 89.06 208 GLY A N 1
ATOM 1471 C CA . GLY A 1 208 ? 15.035 0.821 -2.086 1.00 89.06 208 GLY A CA 1
ATOM 1472 C C . GLY A 1 208 ? 14.868 2.005 -3.037 1.00 89.06 208 GLY A C 1
ATOM 1473 O O . GLY A 1 208 ? 14.987 1.900 -4.258 1.00 89.06 208 GLY A O 1
ATOM 1474 N N . ARG A 1 209 ? 14.573 3.165 -2.453 1.00 88.94 209 ARG A N 1
ATOM 1475 C CA . ARG A 1 209 ? 14.361 4.408 -3.188 1.00 88.94 209 ARG A CA 1
ATOM 1476 C C . ARG A 1 209 ? 15.657 5.200 -3.286 1.00 88.94 209 ARG A C 1
ATOM 1478 O O . ARG A 1 209 ? 16.193 5.619 -2.259 1.00 88.94 209 ARG A O 1
ATOM 1485 N N . ASP A 1 210 ? 16.104 5.514 -4.503 1.00 86.81 210 ASP A N 1
ATOM 1486 C CA . ASP A 1 210 ? 17.319 6.309 -4.711 1.00 86.81 210 ASP A CA 1
ATOM 1487 C C . ASP A 1 210 ? 17.066 7.771 -5.178 1.00 86.81 210 ASP A C 1
ATOM 1489 O O . ASP A 1 210 ? 16.012 8.097 -5.735 1.00 86.81 210 ASP A O 1
ATOM 1493 N N . PRO A 1 211 ? 18.030 8.698 -4.976 1.00 86.19 211 PRO A N 1
ATOM 1494 C CA . PRO A 1 211 ? 17.892 10.129 -5.312 1.00 86.19 211 PRO A CA 1
ATOM 1495 C C . PRO A 1 211 ? 17.814 10.478 -6.812 1.00 86.19 211 PRO A C 1
ATOM 1497 O O . PRO A 1 211 ? 17.667 11.651 -7.178 1.00 86.19 211 PRO A O 1
ATOM 1500 N N . TYR A 1 212 ? 18.014 9.502 -7.692 1.00 88.62 212 TYR A N 1
ATOM 1501 C CA . TYR A 1 212 ? 18.107 9.643 -9.140 1.00 88.62 212 TYR A CA 1
ATOM 1502 C C . TYR A 1 212 ? 16.908 9.030 -9.857 1.00 88.62 212 TYR A C 1
ATOM 1504 O O . TYR A 1 212 ? 16.355 9.687 -10.740 1.00 88.62 212 TYR A O 1
ATOM 1512 N N . GLU A 1 213 ? 16.531 7.802 -9.507 1.00 91.06 213 GLU A N 1
ATOM 1513 C CA . GLU A 1 213 ? 15.450 7.050 -10.152 1.00 91.06 213 GLU A CA 1
ATOM 1514 C C . GLU A 1 213 ? 14.239 6.784 -9.257 1.00 91.06 213 GLU A C 1
ATOM 1516 O O . GLU A 1 213 ? 13.205 6.342 -9.761 1.00 91.06 213 GLU A O 1
ATOM 1521 N N . GLY A 1 214 ? 14.327 7.100 -7.963 1.00 93.06 214 GLY A N 1
ATOM 1522 C CA . GLY A 1 214 ? 13.297 6.730 -7.000 1.00 93.06 214 GLY A CA 1
ATOM 1523 C C . GLY A 1 214 ? 13.232 5.210 -6.868 1.00 93.06 214 GLY A C 1
ATOM 1524 O O . GLY A 1 214 ? 14.267 4.585 -6.668 1.00 93.06 214 GLY A O 1
ATOM 1525 N N . TYR A 1 215 ? 12.041 4.631 -7.026 1.00 95.31 215 TYR A N 1
ATOM 1526 C CA . TYR A 1 215 ? 11.810 3.179 -7.099 1.00 95.31 215 TYR A CA 1
ATOM 1527 C C . TYR A 1 215 ? 12.098 2.586 -8.492 1.00 95.31 215 TYR A C 1
ATOM 1529 O O . TYR A 1 215 ? 11.936 1.388 -8.723 1.00 95.31 215 TYR A O 1
ATOM 1537 N N . GLY A 1 216 ? 12.501 3.423 -9.453 1.00 95.06 216 GLY A N 1
ATOM 1538 C CA . GLY A 1 216 ? 12.850 3.006 -10.805 1.00 95.06 216 GLY A CA 1
ATOM 1539 C C . GLY A 1 216 ? 11.773 3.321 -11.841 1.00 95.06 216 GLY A C 1
ATOM 1540 O O . GLY A 1 216 ? 10.998 4.268 -11.723 1.00 95.06 216 GLY A O 1
ATOM 1541 N N . ARG A 1 217 ? 11.785 2.581 -12.946 1.00 95.19 217 ARG A N 1
ATOM 1542 C CA . ARG A 1 217 ? 10.924 2.795 -14.116 1.00 95.19 217 ARG A CA 1
ATOM 1543 C C . ARG A 1 217 ? 9.507 2.285 -13.881 1.00 95.19 217 ARG A C 1
ATOM 1545 O O . ARG A 1 217 ? 9.341 1.128 -13.517 1.00 95.19 217 ARG A O 1
ATOM 1552 N N . VAL A 1 218 ? 8.513 3.110 -14.209 1.00 96.81 218 VAL A N 1
ATOM 1553 C CA . VAL A 1 218 ? 7.088 2.730 -14.223 1.00 96.81 218 VAL A CA 1
ATOM 1554 C C . VAL A 1 218 ? 6.813 1.597 -15.224 1.00 96.81 218 VAL A C 1
ATOM 1556 O O . VAL A 1 218 ? 7.223 1.686 -16.385 1.00 96.81 218 VAL A O 1
ATOM 1559 N N . ASN A 1 219 ? 6.050 0.585 -14.798 1.00 96.12 219 ASN A N 1
ATOM 1560 C CA . ASN A 1 219 ? 5.619 -0.555 -15.616 1.00 96.12 219 ASN A CA 1
ATOM 1561 C C . ASN A 1 219 ? 4.081 -0.612 -15.669 1.00 96.12 219 ASN A C 1
ATOM 1563 O O . ASN A 1 219 ? 3.469 -1.102 -14.724 1.00 96.12 219 ASN A O 1
ATOM 1567 N N . PRO A 1 220 ? 3.439 -0.062 -16.721 1.00 95.81 220 PRO A N 1
ATOM 1568 C CA . PRO A 1 220 ? 1.983 0.096 -16.742 1.00 95.81 220 PRO A CA 1
ATOM 1569 C C . PRO A 1 220 ? 1.196 -1.211 -16.699 1.00 95.81 220 PRO A C 1
ATOM 1571 O O . PRO A 1 220 ? 0.149 -1.267 -16.073 1.00 95.81 220 PRO A O 1
ATOM 1574 N N . ASP A 1 221 ? 1.698 -2.240 -17.370 1.00 94.75 221 ASP A N 1
ATOM 1575 C CA . ASP A 1 221 ? 1.101 -3.571 -17.412 1.00 94.75 221 ASP A CA 1
ATOM 1576 C C . ASP A 1 221 ? 1.181 -4.265 -16.054 1.00 94.75 221 ASP A C 1
ATOM 1578 O O . ASP A 1 221 ? 0.150 -4.628 -15.506 1.00 94.75 221 ASP A O 1
ATOM 1582 N N . ALA A 1 222 ? 2.370 -4.333 -15.452 1.00 96.56 222 ALA A N 1
ATOM 1583 C CA . ALA A 1 222 ? 2.536 -4.908 -14.123 1.00 96.56 222 ALA A CA 1
ATOM 1584 C C . ALA A 1 222 ? 1.710 -4.159 -13.065 1.00 96.56 222 ALA A C 1
ATOM 1586 O O . ALA A 1 222 ? 1.165 -4.784 -12.167 1.00 96.56 222 ALA A O 1
ATOM 1587 N N . ALA A 1 223 ? 1.598 -2.830 -13.164 1.00 98.19 223 ALA A N 1
ATOM 1588 C CA . ALA A 1 223 ? 0.787 -2.038 -12.240 1.00 98.19 223 ALA A CA 1
ATOM 1589 C C . ALA A 1 223 ? -0.715 -2.347 -12.352 1.00 98.19 223 ALA A C 1
ATOM 1591 O O . ALA A 1 223 ? -1.401 -2.372 -11.337 1.00 98.19 223 ALA A O 1
ATOM 1592 N N . VAL A 1 224 ? -1.225 -2.584 -13.564 1.00 98.38 224 VAL A N 1
ATOM 1593 C CA . VAL A 1 224 ? -2.620 -3.000 -13.778 1.00 98.38 224 VAL A CA 1
ATOM 1594 C C . VAL A 1 224 ? -2.824 -4.446 -13.330 1.00 98.38 224 VAL A C 1
ATOM 1596 O O . VAL A 1 224 ? -3.773 -4.723 -12.600 1.00 98.38 224 VAL A O 1
ATOM 1599 N N . ASP A 1 225 ? -1.921 -5.356 -13.696 1.00 97.19 225 ASP A N 1
ATOM 1600 C CA . ASP A 1 225 ? -2.006 -6.766 -13.301 1.00 97.19 225 ASP A CA 1
ATOM 1601 C C . ASP A 1 225 ? -1.956 -6.912 -11.773 1.00 97.19 225 ASP A C 1
ATOM 1603 O O . ASP A 1 225 ? -2.718 -7.691 -11.214 1.00 97.19 225 ASP A O 1
ATOM 1607 N N . ALA A 1 226 ? -1.136 -6.114 -11.076 1.00 98.12 226 ALA A N 1
ATOM 1608 C CA . ALA A 1 226 ? -1.041 -6.133 -9.616 1.00 98.12 226 ALA A CA 1
ATOM 1609 C C . ALA A 1 226 ? -2.396 -5.963 -8.914 1.00 98.12 226 ALA A C 1
ATOM 1611 O O . ALA A 1 226 ? -2.578 -6.531 -7.848 1.00 98.12 226 ALA A O 1
ATOM 1612 N N . VAL A 1 227 ? -3.337 -5.217 -9.499 1.00 98.06 227 VAL A N 1
ATOM 1613 C CA . VAL A 1 227 ? -4.654 -4.953 -8.893 1.00 98.06 227 VAL A CA 1
ATOM 1614 C C . VAL A 1 227 ? -5.797 -5.740 -9.530 1.00 98.06 227 VAL A C 1
ATOM 1616 O O . VAL A 1 227 ? -6.887 -5.724 -8.988 1.00 98.06 227 VAL A O 1
ATOM 1619 N N . SER A 1 228 ? -5.581 -6.406 -10.668 1.00 96.44 228 SER A N 1
ATOM 1620 C CA . SER A 1 228 ? -6.656 -7.068 -11.436 1.00 96.44 228 SER A CA 1
ATOM 1621 C C . SER A 1 228 ? -6.443 -8.566 -11.656 1.00 96.44 228 SER A C 1
ATOM 1623 O O . SER A 1 228 ? -7.369 -9.279 -12.035 1.00 96.44 228 SER A O 1
ATOM 1625 N N . ASN A 1 229 ? -5.227 -9.067 -11.435 1.00 94.19 229 ASN A N 1
ATOM 1626 C CA . ASN A 1 229 ? -4.874 -10.463 -11.651 1.00 94.19 229 ASN A CA 1
ATOM 1627 C C . ASN A 1 229 ? -4.754 -11.198 -10.312 1.00 94.19 229 ASN A C 1
ATOM 1629 O O . ASN A 1 229 ? -3.669 -11.247 -9.725 1.00 94.19 229 ASN A O 1
ATOM 1633 N N . ASP A 1 230 ? -5.857 -11.793 -9.862 1.00 93.00 230 ASP A N 1
ATOM 1634 C CA . ASP A 1 230 ? -5.841 -12.777 -8.779 1.00 93.00 230 ASP A CA 1
ATOM 1635 C C . ASP A 1 230 ? -4.986 -13.974 -9.209 1.00 93.00 230 ASP A C 1
ATOM 1637 O O . ASP A 1 230 ? -5.244 -14.621 -10.227 1.00 93.00 230 ASP A O 1
ATOM 1641 N N . LEU A 1 231 ? -3.938 -14.262 -8.444 1.00 90.62 231 LEU A N 1
ATOM 1642 C CA . LEU A 1 231 ? -2.978 -15.309 -8.768 1.00 90.62 231 LEU A CA 1
ATOM 1643 C C . LEU A 1 231 ? -3.500 -16.722 -8.484 1.00 90.62 231 LEU A C 1
ATOM 1645 O O . LEU A 1 231 ? -3.019 -17.670 -9.117 1.00 90.62 231 LEU A O 1
ATOM 1649 N N . PHE A 1 232 ? -4.491 -16.872 -7.604 1.00 84.56 232 PHE A N 1
ATOM 1650 C CA . PHE A 1 232 ? -5.132 -18.148 -7.280 1.00 84.56 232 PHE A CA 1
ATOM 1651 C C . PHE A 1 232 ? -6.436 -18.394 -8.060 1.00 84.56 232 PHE A C 1
ATOM 1653 O O . PHE A 1 232 ? -6.811 -19.553 -8.235 1.00 84.56 232 PHE A O 1
ATOM 1660 N N . ALA A 1 233 ? -7.050 -17.369 -8.664 1.00 72.38 233 ALA A N 1
ATOM 1661 C CA . ALA A 1 233 ? -8.212 -17.529 -9.553 1.00 72.38 233 ALA A CA 1
ATOM 1662 C C . ALA A 1 233 ? -8.015 -18.306 -10.886 1.00 72.38 233 ALA A C 1
ATOM 1664 O O . ALA A 1 233 ? -9.002 -18.850 -11.396 1.00 72.38 233 ALA A O 1
ATOM 1665 N N . PRO A 1 234 ? -6.833 -18.385 -11.549 1.00 49.94 234 PRO A N 1
ATOM 1666 C CA . PRO A 1 234 ? -6.750 -18.847 -12.936 1.00 49.94 234 PRO A CA 1
ATOM 1667 C C . PRO A 1 234 ? -6.757 -20.377 -13.115 1.00 49.94 234 PRO A C 1
ATOM 1669 O O . PRO A 1 234 ? -6.536 -20.865 -14.231 1.00 49.94 234 PRO A O 1
ATOM 1672 N N . THR A 1 235 ? -7.109 -21.166 -12.097 1.00 39.88 235 THR A N 1
ATOM 1673 C CA . THR A 1 235 ? -7.539 -22.570 -12.247 1.00 39.88 235 THR A CA 1
ATOM 1674 C C . THR A 1 235 ? -8.934 -22.657 -12.914 1.00 39.88 235 THR A C 1
ATOM 1676 O O . THR A 1 235 ? -9.908 -23.102 -12.333 1.00 39.88 235 THR A O 1
ATOM 1679 N N . SER A 1 236 ? -9.011 -22.212 -14.180 1.00 28.48 236 SER A N 1
ATOM 1680 C CA . SER A 1 236 ? -10.054 -22.347 -15.228 1.00 28.48 236 SER A CA 1
ATOM 1681 C C . SER A 1 236 ? -11.356 -23.158 -14.960 1.00 28.48 236 SER A C 1
ATOM 1683 O O . SER A 1 236 ? -11.351 -24.243 -14.390 1.00 28.48 236 SER A O 1
ATOM 1685 N N . PRO A 1 237 ? -12.431 -22.806 -15.696 1.00 32.56 237 PRO A N 1
ATOM 1686 C CA . PRO A 1 237 ? -13.774 -22.473 -15.222 1.00 32.56 237 PRO A CA 1
ATOM 1687 C C . PRO A 1 237 ? -14.560 -23.687 -14.694 1.00 32.56 237 PRO A C 1
ATOM 1689 O O . PRO A 1 237 ? -15.263 -24.348 -15.461 1.00 32.56 237 PRO A O 1
ATOM 1692 N N . ALA A 1 238 ? -14.456 -23.990 -13.402 1.00 27.22 238 ALA A N 1
ATOM 1693 C CA . ALA A 1 238 ? -15.379 -24.896 -12.704 1.00 27.22 238 ALA A CA 1
ATOM 1694 C C . ALA A 1 238 ? -15.284 -24.820 -11.167 1.00 27.22 238 ALA A C 1
ATOM 1696 O O . ALA A 1 238 ? -15.731 -25.752 -10.509 1.00 27.22 238 ALA A O 1
ATOM 1697 N N . LEU A 1 239 ? -14.712 -23.758 -10.602 1.00 30.53 239 LEU A N 1
ATOM 1698 C CA . LEU A 1 239 ? -14.860 -23.458 -9.182 1.00 30.53 239 LEU A CA 1
ATOM 1699 C C . LEU A 1 239 ? -15.744 -22.222 -9.123 1.00 30.53 239 LEU A C 1
ATOM 1701 O O . LEU A 1 239 ? -15.341 -21.131 -9.527 1.00 30.53 239 LEU A O 1
ATOM 1705 N N . GLU A 1 240 ? -17.010 -22.431 -8.772 1.00 27.09 240 GLU A N 1
ATOM 1706 C CA . GLU A 1 240 ? -17.820 -21.320 -8.300 1.00 27.09 240 GLU A CA 1
ATOM 1707 C C . GLU A 1 240 ? -17.093 -20.767 -7.069 1.00 27.09 240 GLU A C 1
ATOM 1709 O O . GLU A 1 240 ? -16.603 -21.523 -6.237 1.00 27.09 240 GLU A O 1
ATOM 1714 N N . VAL A 1 241 ? -16.969 -19.445 -7.002 1.00 33.53 241 VAL A N 1
ATOM 1715 C CA . VAL A 1 241 ? -16.218 -18.692 -5.980 1.00 33.53 241 VAL A CA 1
ATOM 1716 C C . VAL A 1 241 ? -16.734 -18.957 -4.548 1.00 33.53 241 VAL A C 1
ATOM 1718 O O . VAL A 1 241 ? -16.130 -18.509 -3.580 1.00 33.53 241 VAL A O 1
ATOM 1721 N N . GLU A 1 242 ? -17.796 -19.752 -4.393 1.00 33.69 242 GLU A N 1
ATOM 1722 C CA . GLU A 1 242 ? -18.210 -20.311 -3.105 1.00 33.69 242 GLU A CA 1
ATOM 1723 C C . GLU A 1 242 ? -17.144 -21.256 -2.502 1.00 33.69 242 GLU A C 1
ATOM 1725 O O . GLU A 1 242 ? -16.998 -21.250 -1.290 1.00 33.69 242 GLU A O 1
ATOM 1730 N N . ASP A 1 243 ? -16.297 -21.938 -3.290 1.00 34.75 243 ASP A N 1
ATOM 1731 C CA . ASP A 1 243 ? -15.330 -22.939 -2.774 1.00 34.75 243 ASP A CA 1
ATOM 1732 C C . ASP A 1 243 ? -13.931 -22.387 -2.391 1.00 34.75 243 ASP A C 1
ATOM 1734 O O . ASP A 1 243 ? -13.062 -23.141 -1.957 1.00 34.75 243 ASP A O 1
ATOM 1738 N N . VAL A 1 244 ? -13.660 -21.088 -2.579 1.00 36.78 244 VAL A N 1
ATOM 1739 C CA . VAL A 1 244 ? -12.415 -20.446 -2.076 1.00 36.78 244 VAL A CA 1
ATOM 1740 C C . VAL A 1 244 ? -12.723 -19.503 -0.909 1.00 36.78 244 VAL A C 1
ATOM 1742 O O . VAL A 1 244 ? -11.898 -19.320 -0.017 1.00 36.78 244 VAL A O 1
ATOM 1745 N N . ALA A 1 245 ? -13.945 -18.958 -0.873 1.00 34.62 245 ALA A N 1
ATOM 1746 C CA . ALA A 1 245 ? -14.480 -18.238 0.279 1.00 34.62 245 ALA A CA 1
ATOM 1747 C C . ALA A 1 245 ? -14.999 -19.189 1.373 1.00 34.62 245 ALA A C 1
ATOM 1749 O O . ALA A 1 245 ? -14.898 -18.853 2.553 1.00 34.62 245 ALA A O 1
ATOM 1750 N N . GLU A 1 246 ? -15.468 -20.386 1.008 1.00 36.38 246 GLU A N 1
ATOM 1751 C CA . GLU A 1 246 ? -15.569 -21.526 1.908 1.00 36.38 246 GLU A CA 1
ATOM 1752 C C . GLU A 1 246 ? -14.373 -22.449 1.652 1.00 36.38 246 GLU A C 1
ATOM 1754 O O . GLU A 1 246 ? -14.434 -23.373 0.845 1.00 36.38 246 GLU A O 1
ATOM 1759 N N . ALA A 1 247 ? -13.296 -22.281 2.419 1.00 36.47 247 ALA A N 1
ATOM 1760 C CA . ALA A 1 247 ? -12.576 -23.464 2.871 1.00 36.47 247 ALA A CA 1
ATOM 1761 C C . ALA A 1 247 ? -13.580 -24.285 3.700 1.00 36.47 247 ALA A C 1
ATOM 1763 O O . ALA A 1 247 ? -13.642 -24.172 4.925 1.00 36.47 247 ALA A O 1
ATOM 1764 N N . THR A 1 248 ? -14.472 -25.021 3.025 1.00 33.38 248 THR A N 1
ATOM 1765 C CA . THR A 1 248 ? -15.400 -25.923 3.693 1.00 33.38 248 THR A CA 1
ATOM 1766 C C . THR A 1 248 ? -14.582 -26.909 4.523 1.00 33.38 248 THR A C 1
ATOM 1768 O O . THR A 1 248 ? -13.481 -27.279 4.106 1.00 33.38 248 THR A O 1
ATOM 1771 N N . PRO A 1 249 ? -15.096 -27.318 5.693 1.00 36.69 249 PRO A N 1
ATOM 1772 C CA . PRO A 1 249 ? -14.338 -28.042 6.701 1.00 36.69 249 PRO A CA 1
ATOM 1773 C C . PRO A 1 249 ? -13.629 -29.263 6.126 1.00 36.69 249 PRO A C 1
ATOM 1775 O O . PRO A 1 249 ? -14.182 -29.949 5.266 1.00 36.69 249 PRO A O 1
ATOM 1778 N N . LEU A 1 250 ? -12.460 -29.564 6.691 1.00 40.62 250 LEU A N 1
ATOM 1779 C CA . LEU A 1 250 ? -11.861 -30.894 6.691 1.00 40.62 250 LEU A CA 1
ATOM 1780 C C . LEU A 1 250 ? -12.956 -31.942 6.990 1.00 40.62 250 LEU A C 1
ATOM 1782 O O . LEU A 1 250 ? -13.350 -32.150 8.142 1.00 40.62 250 LEU A O 1
ATOM 1786 N N . GLU A 1 251 ? -13.525 -32.566 5.954 1.00 35.69 251 GLU A N 1
ATOM 1787 C CA . GLU A 1 251 ? -14.221 -33.832 6.131 1.00 35.69 251 GLU A CA 1
ATOM 1788 C C . GLU A 1 251 ? -13.131 -34.878 6.298 1.00 35.69 251 GLU A C 1
ATOM 1790 O O . GLU A 1 251 ? -12.529 -35.295 5.311 1.00 35.69 251 GLU A O 1
ATOM 1795 N N . THR A 1 252 ? -12.932 -35.295 7.551 1.00 38.56 252 THR A N 1
ATOM 1796 C CA . THR A 1 252 ? -12.078 -36.417 7.944 1.00 38.56 252 THR A CA 1
ATOM 1797 C C . THR A 1 252 ? -12.166 -37.536 6.919 1.00 38.56 252 THR A C 1
ATOM 1799 O O . THR A 1 252 ? -13.188 -38.236 6.848 1.00 38.56 252 THR A O 1
ATOM 1802 N N . ASP A 1 253 ? -11.112 -37.723 6.134 1.00 45.69 253 ASP A N 1
ATOM 1803 C CA . ASP A 1 253 ? -10.974 -38.951 5.381 1.00 45.69 253 ASP A CA 1
ATOM 1804 C C . ASP A 1 253 ? -10.731 -40.117 6.359 1.00 45.69 253 ASP A C 1
ATOM 1806 O O . ASP A 1 253 ? -10.289 -39.964 7.501 1.00 45.69 253 ASP A O 1
ATOM 1810 N N . ASP A 1 254 ? -11.127 -41.320 5.947 1.00 53.97 254 ASP A N 1
ATOM 1811 C CA . ASP A 1 254 ? -11.211 -42.525 6.795 1.00 53.97 254 ASP A CA 1
ATOM 1812 C C . ASP A 1 254 ? -9.821 -43.015 7.297 1.00 53.97 254 ASP A C 1
ATOM 1814 O O . ASP A 1 254 ? -9.725 -44.073 7.927 1.00 53.97 254 ASP A O 1
ATOM 1818 N N . ASP A 1 255 ? -8.742 -42.266 7.017 1.00 54.06 255 ASP A N 1
ATOM 1819 C CA . ASP A 1 255 ? -7.340 -42.639 7.231 1.00 54.06 255 ASP A CA 1
ATOM 1820 C C . ASP A 1 255 ? -6.583 -41.757 8.259 1.00 54.06 255 ASP A C 1
ATOM 1822 O O . ASP A 1 255 ? -5.524 -42.179 8.735 1.00 54.06 255 ASP A O 1
ATOM 1826 N N . GLY A 1 256 ? -7.146 -40.629 8.718 1.00 47.50 256 GLY A N 1
ATOM 1827 C CA . GLY A 1 256 ? -6.712 -39.938 9.946 1.00 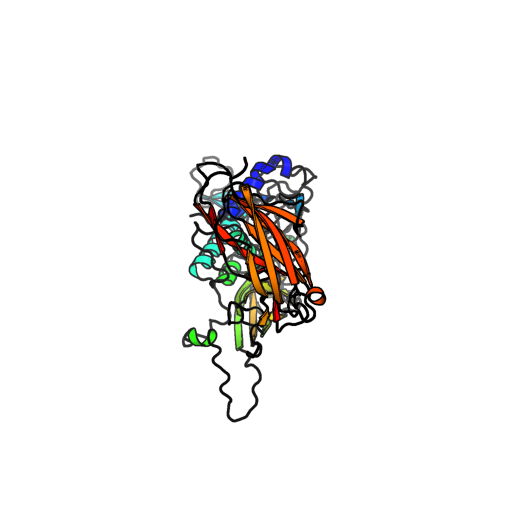47.50 256 GLY A CA 1
ATOM 1828 C C . GLY A 1 256 ? -5.349 -39.232 9.895 1.00 47.50 256 GLY A C 1
ATOM 1829 O O . GLY A 1 256 ? -4.643 -39.221 10.909 1.00 47.50 256 GLY A O 1
ATOM 1830 N N . ASP A 1 257 ? -4.982 -38.658 8.747 1.00 44.91 257 ASP A N 1
ATOM 1831 C CA . ASP A 1 257 ? -3.752 -37.878 8.546 1.00 44.91 257 ASP A CA 1
ATOM 1832 C C . ASP A 1 257 ? -4.106 -36.529 7.890 1.00 44.91 257 ASP A C 1
ATOM 1834 O O . ASP A 1 257 ? -4.048 -36.390 6.675 1.00 44.91 257 ASP A O 1
ATOM 1838 N N . GLU A 1 258 ? -4.522 -35.538 8.684 1.00 48.91 258 GLU A N 1
ATOM 1839 C CA . GLU A 1 258 ? -4.885 -34.201 8.187 1.00 48.91 258 GLU A CA 1
ATOM 1840 C C . GLU A 1 258 ? -3.860 -33.160 8.651 1.00 48.91 258 GLU A C 1
ATOM 1842 O O . GLU A 1 258 ? -3.872 -32.699 9.793 1.00 48.91 258 GLU A O 1
ATOM 1847 N N . GLY A 1 259 ? -2.935 -32.812 7.757 1.00 46.69 259 GLY A N 1
ATOM 1848 C CA . GLY A 1 259 ? -2.268 -31.509 7.773 1.00 46.69 259 GLY A CA 1
ATOM 1849 C C . GLY A 1 259 ? -3.012 -30.548 6.836 1.00 46.69 259 GLY A C 1
ATOM 1850 O O . GLY A 1 259 ? -3.745 -31.024 5.968 1.00 46.69 259 GLY A O 1
ATOM 1851 N N . PRO A 1 260 ? -2.849 -29.223 6.981 1.00 52.84 260 PRO A N 1
ATOM 1852 C CA . PRO A 1 260 ? -3.481 -28.253 6.086 1.00 52.84 260 PRO A CA 1
ATOM 1853 C C . PRO A 1 260 ? -3.125 -28.556 4.619 1.00 52.84 260 PRO A C 1
ATOM 1855 O O . PRO A 1 260 ? -1.951 -28.718 4.273 1.00 52.84 260 PRO A O 1
ATOM 1858 N N . GLU A 1 261 ? -4.131 -28.672 3.745 1.00 62.41 261 GLU A N 1
ATOM 1859 C CA . GLU A 1 261 ? -3.889 -28.828 2.309 1.00 62.41 261 GLU A CA 1
ATOM 1860 C C . GLU A 1 261 ? -3.355 -27.509 1.742 1.00 62.41 261 GLU A C 1
ATOM 1862 O O . GLU A 1 261 ? -4.049 -26.494 1.711 1.00 62.41 261 GLU A O 1
ATOM 1867 N N . ALA A 1 262 ? -2.103 -27.520 1.283 1.00 77.88 262 ALA A N 1
ATOM 1868 C CA . ALA A 1 262 ? -1.521 -26.375 0.601 1.00 77.88 262 ALA A CA 1
ATOM 1869 C C . ALA A 1 262 ? -2.102 -26.241 -0.818 1.00 77.88 262 ALA A C 1
ATOM 1871 O O . ALA A 1 262 ? -2.005 -27.166 -1.632 1.00 77.88 262 ALA A O 1
ATOM 1872 N N . VAL A 1 263 ? -2.649 -25.071 -1.149 1.00 83.69 263 VAL A N 1
ATOM 1873 C CA . VAL A 1 263 ? -3.101 -24.740 -2.510 1.00 83.69 263 VAL A CA 1
ATOM 1874 C C . VAL A 1 263 ? -1.945 -24.102 -3.267 1.00 83.69 263 VAL A C 1
ATOM 1876 O O . VAL A 1 263 ? -1.241 -23.262 -2.719 1.00 83.69 263 VAL A O 1
ATOM 1879 N N . GLY A 1 264 ? -1.729 -24.479 -4.530 1.00 85.31 264 GLY A N 1
ATOM 1880 C CA . GLY A 1 264 ? -0.624 -23.957 -5.336 1.00 85.31 264 GLY A CA 1
ATOM 1881 C C . GLY A 1 264 ? -1.010 -23.596 -6.767 1.00 85.31 264 GLY A C 1
ATOM 1882 O O . GLY A 1 264 ? -1.888 -24.212 -7.369 1.00 85.31 264 GLY A O 1
ATOM 1883 N N . THR A 1 265 ? -0.320 -22.606 -7.327 1.00 90.12 265 THR A N 1
ATOM 1884 C CA . THR A 1 265 ? -0.533 -22.074 -8.680 1.00 90.12 265 THR A CA 1
ATOM 1885 C C . THR A 1 265 ? 0.789 -21.608 -9.291 1.00 90.12 265 THR A C 1
ATOM 1887 O O . THR A 1 265 ? 1.770 -21.356 -8.592 1.00 90.12 265 THR A O 1
ATOM 1890 N N . THR A 1 266 ? 0.823 -21.488 -10.617 1.00 89.19 266 THR A N 1
ATOM 1891 C CA . THR A 1 266 ? 1.997 -21.018 -11.357 1.00 89.19 266 THR A CA 1
ATOM 1892 C C . THR A 1 266 ? 1.576 -19.968 -12.373 1.00 89.19 266 THR A C 1
ATOM 1894 O O . THR A 1 266 ? 0.904 -20.278 -13.360 1.00 89.19 266 THR A O 1
ATOM 1897 N N . LEU A 1 267 ? 2.069 -18.744 -12.211 1.00 90.56 267 LEU A N 1
ATOM 1898 C CA . LEU A 1 267 ? 2.033 -17.718 -13.244 1.00 90.56 267 LEU A CA 1
ATOM 1899 C C . LEU A 1 267 ? 3.273 -17.840 -14.139 1.00 90.56 267 LEU A C 1
ATOM 1901 O O . LEU A 1 267 ? 4.344 -18.292 -13.733 1.00 90.56 267 LEU A O 1
ATOM 1905 N N . SER A 1 268 ? 3.162 -17.474 -15.412 1.00 90.81 268 SER A N 1
ATOM 1906 C CA . SER A 1 268 ? 4.323 -17.403 -16.301 1.00 90.81 268 SER A CA 1
ATOM 1907 C C . SER A 1 268 ? 4.213 -16.210 -17.234 1.00 90.81 268 SER A C 1
ATOM 1909 O O . SER A 1 268 ? 3.161 -15.967 -17.816 1.00 90.81 268 SER A O 1
ATOM 1911 N N . GLY A 1 269 ? 5.322 -15.497 -17.409 1.00 91.38 269 GLY A N 1
ATOM 1912 C CA . GLY A 1 269 ? 5.385 -14.263 -18.182 1.00 91.38 269 GLY A CA 1
ATOM 1913 C C . GLY A 1 269 ? 6.688 -14.124 -18.961 1.00 91.38 269 GLY A C 1
ATOM 1914 O O . GLY A 1 269 ? 7.653 -14.866 -18.765 1.00 91.38 269 GLY A O 1
ATOM 1915 N N . THR A 1 270 ? 6.713 -13.163 -19.882 1.00 93.88 270 THR A N 1
ATOM 1916 C CA . THR A 1 270 ? 7.932 -12.765 -20.594 1.00 93.88 270 THR A CA 1
ATOM 1917 C C . THR A 1 270 ? 8.290 -11.346 -20.188 1.00 93.88 270 THR A C 1
ATOM 1919 O O . THR A 1 270 ? 7.543 -10.422 -20.488 1.00 93.88 270 THR A O 1
ATOM 1922 N N . LEU A 1 271 ? 9.434 -11.187 -19.528 1.00 95.38 271 LEU A N 1
ATOM 1923 C CA . LEU A 1 271 ? 10.015 -9.889 -19.188 1.00 95.38 271 LEU A CA 1
ATOM 1924 C C . LEU A 1 271 ? 11.159 -9.594 -20.151 1.00 95.38 271 LEU A C 1
ATOM 1926 O O . LEU A 1 271 ? 11.782 -10.528 -20.648 1.00 95.38 271 LEU A O 1
ATOM 1930 N N . GLY A 1 272 ? 11.491 -8.339 -20.419 1.00 93.25 272 GLY A N 1
ATOM 1931 C CA . GLY A 1 272 ? 12.542 -8.044 -21.383 1.00 93.25 272 GLY A CA 1
ATOM 1932 C C . GLY A 1 272 ? 13.118 -6.644 -21.312 1.00 93.25 272 GLY A C 1
ATOM 1933 O O . GLY A 1 272 ? 12.789 -5.841 -20.442 1.00 93.25 272 GLY A O 1
ATOM 1934 N N . LEU A 1 273 ? 14.073 -6.404 -22.205 1.00 91.62 273 LEU A N 1
ATOM 1935 C CA . LEU A 1 273 ? 14.869 -5.183 -22.260 1.00 91.62 273 LEU A CA 1
ATOM 1936 C C . LEU A 1 273 ? 14.584 -4.349 -23.518 1.00 91.62 273 LEU A C 1
ATOM 1938 O O . LEU A 1 273 ? 15.155 -3.263 -23.643 1.00 91.62 273 LEU A O 1
ATOM 1942 N N . ASP A 1 274 ? 13.711 -4.796 -24.426 1.00 87.50 274 ASP A N 1
ATOM 1943 C CA . ASP A 1 274 ? 13.276 -4.025 -25.597 1.00 87.50 274 ASP A CA 1
ATOM 1944 C C . ASP A 1 274 ? 12.105 -3.106 -25.221 1.00 87.50 274 ASP A C 1
ATOM 1946 O O . ASP A 1 274 ? 10.946 -3.337 -25.552 1.00 87.50 274 ASP A O 1
ATOM 1950 N N . VAL A 1 275 ? 12.389 -2.075 -24.427 1.00 82.31 275 VAL A N 1
ATOM 1951 C CA . VAL A 1 275 ? 11.370 -1.103 -24.007 1.00 82.31 275 VAL A CA 1
ATOM 1952 C C . VAL A 1 275 ? 11.059 -0.100 -25.133 1.00 82.31 275 VAL A C 1
ATOM 1954 O O . VAL A 1 275 ? 11.967 0.321 -25.856 1.00 82.31 275 VAL A O 1
ATOM 1957 N N . PRO A 1 276 ? 9.807 0.388 -25.243 1.00 73.31 276 PRO A N 1
ATOM 1958 C CA . PRO A 1 276 ? 8.656 0.122 -24.372 1.00 73.31 276 PRO A CA 1
ATOM 1959 C C . PRO A 1 276 ? 7.858 -1.152 -24.709 1.00 73.31 276 PRO A C 1
ATOM 1961 O O . PRO A 1 276 ? 6.773 -1.317 -24.166 1.00 73.31 276 PRO A O 1
ATOM 1964 N N . GLN A 1 277 ? 8.322 -2.002 -25.628 1.00 80.50 277 GLN A N 1
ATOM 1965 C CA . GLN A 1 277 ? 7.580 -3.179 -26.092 1.00 80.50 277 GLN A CA 1
ATOM 1966 C C . GLN A 1 277 ? 7.521 -4.291 -25.041 1.00 80.50 277 GLN A C 1
ATOM 1968 O O . GLN A 1 277 ? 6.509 -4.983 -24.958 1.00 80.50 277 GLN A O 1
ATOM 1973 N N . ASP A 1 278 ? 8.589 -4.449 -24.263 1.00 84.81 278 ASP A N 1
ATOM 1974 C CA . ASP A 1 278 ? 8.687 -5.454 -23.212 1.00 84.81 278 ASP A CA 1
ATOM 1975 C C . ASP A 1 278 ? 8.252 -4.914 -21.841 1.00 84.81 278 ASP A C 1
ATOM 1977 O O . ASP A 1 278 ? 8.580 -3.783 -21.454 1.00 84.81 278 ASP A O 1
ATOM 1981 N N . SER A 1 279 ? 7.594 -5.784 -21.071 1.00 88.44 279 SER A N 1
ATOM 1982 C CA . SER A 1 279 ? 7.420 -5.601 -19.632 1.00 88.44 279 SER A CA 1
ATOM 1983 C C . SER A 1 279 ? 8.725 -5.822 -18.880 1.00 88.44 279 SER A C 1
ATOM 1985 O O . SER A 1 279 ? 9.565 -6.625 -19.293 1.00 88.44 279 SER A O 1
ATOM 1987 N N . ARG A 1 280 ? 8.874 -5.179 -17.721 1.00 92.56 280 ARG A N 1
ATOM 1988 C CA . ARG A 1 280 ? 10.001 -5.422 -16.807 1.00 92.56 280 ARG A CA 1
ATOM 1989 C C . ARG A 1 280 ? 9.597 -6.034 -15.474 1.00 92.56 280 ARG A C 1
ATOM 1991 O O . ARG A 1 280 ? 10.485 -6.364 -14.689 1.00 92.56 280 ARG A O 1
ATOM 1998 N N . ALA A 1 281 ? 8.305 -6.225 -15.235 1.00 96.38 281 ALA A N 1
ATOM 1999 C CA . ALA A 1 281 ? 7.806 -6.865 -14.033 1.00 96.38 281 ALA A CA 1
ATOM 2000 C C . ALA A 1 281 ? 6.620 -7.780 -14.354 1.00 96.38 281 ALA A C 1
ATOM 2002 O O . ALA A 1 281 ? 5.877 -7.541 -15.297 1.00 96.38 281 ALA A O 1
ATOM 2003 N N . LEU A 1 282 ? 6.476 -8.845 -13.578 1.00 96.19 282 LEU A N 1
ATOM 2004 C CA . LEU A 1 282 ? 5.324 -9.737 -13.571 1.00 96.19 282 LEU A CA 1
ATOM 2005 C C . LEU A 1 282 ? 4.627 -9.544 -12.227 1.00 96.19 282 LEU A C 1
ATOM 2007 O O . LEU A 1 282 ? 5.313 -9.583 -11.205 1.00 96.19 282 LEU A O 1
ATOM 2011 N N . ALA A 1 283 ? 3.316 -9.320 -12.223 1.00 97.62 283 ALA A N 1
ATOM 2012 C CA . ALA A 1 283 ? 2.592 -9.005 -11.000 1.00 97.62 283 ALA A CA 1
ATOM 2013 C C . ALA A 1 283 ? 1.188 -9.622 -10.950 1.00 97.62 283 ALA A C 1
ATOM 2015 O O . ALA A 1 283 ? 0.651 -10.080 -11.959 1.00 97.62 283 ALA A O 1
ATOM 2016 N N . GLY A 1 284 ? 0.626 -9.626 -9.749 1.00 96.94 284 GLY A N 1
ATOM 2017 C CA . GLY A 1 284 ? -0.760 -9.957 -9.434 1.00 96.94 284 GLY A CA 1
ATOM 2018 C C . GLY A 1 284 ? -1.008 -9.751 -7.944 1.00 96.94 284 GLY A C 1
ATOM 2019 O O . GLY A 1 284 ? -0.105 -9.289 -7.234 1.00 96.94 284 GLY A O 1
ATOM 2020 N N . TYR A 1 285 ? -2.191 -10.125 -7.472 1.00 97.00 285 TYR A N 1
ATOM 2021 C CA . TYR A 1 285 ? -2.516 -10.115 -6.050 1.00 97.00 285 TYR A CA 1
ATOM 2022 C C . TYR A 1 285 ? -2.903 -11.498 -5.522 1.00 97.00 285 TYR A C 1
ATOM 2024 O O . TYR A 1 285 ? -3.191 -12.426 -6.278 1.00 97.00 285 TYR A O 1
ATOM 2032 N N . VAL A 1 286 ? -2.873 -11.618 -4.198 1.00 94.56 286 VAL A N 1
ATOM 2033 C CA . VAL A 1 286 ? -3.362 -12.763 -3.427 1.00 94.56 286 VAL A CA 1
ATOM 2034 C C . VAL A 1 286 ? -4.230 -12.229 -2.295 1.00 94.56 286 VAL A C 1
ATOM 2036 O O . VAL A 1 286 ? -3.798 -11.320 -1.589 1.00 94.56 286 VAL A O 1
ATOM 2039 N N . GLU A 1 287 ? -5.406 -12.818 -2.101 1.00 91.19 287 GLU A N 1
ATOM 2040 C CA . GLU A 1 287 ? -6.213 -12.676 -0.886 1.00 91.19 287 GLU A CA 1
ATOM 2041 C C . GLU A 1 287 ? -5.957 -13.888 0.019 1.00 91.19 287 GLU A C 1
ATOM 2043 O O . GLU A 1 287 ? -6.049 -15.033 -0.424 1.00 91.19 287 GLU A O 1
ATOM 2048 N N . ALA A 1 288 ? -5.585 -13.650 1.275 1.00 85.94 288 ALA A N 1
ATOM 2049 C CA . ALA A 1 288 ? -5.202 -14.697 2.216 1.00 85.94 288 ALA A CA 1
ATOM 2050 C C . ALA A 1 288 ? -5.863 -14.496 3.585 1.00 85.94 288 ALA A C 1
ATOM 2052 O O . ALA A 1 288 ? -5.854 -13.395 4.128 1.00 85.94 288 ALA A O 1
ATOM 2053 N N . LYS A 1 289 ? -6.390 -15.580 4.163 1.00 83.25 289 LYS A N 1
ATOM 2054 C CA . LYS A 1 289 ? -7.049 -15.613 5.480 1.00 83.25 289 LYS A CA 1
ATOM 2055 C C . LYS A 1 289 ? -6.242 -16.460 6.467 1.00 83.25 289 LYS A C 1
ATOM 2057 O O . LYS A 1 289 ? -6.607 -17.599 6.733 1.00 83.25 289 LYS A O 1
ATOM 2062 N N . GLY A 1 290 ? -5.132 -15.924 6.974 1.00 82.00 290 GLY A N 1
ATOM 2063 C CA . GLY A 1 290 ? -4.286 -16.601 7.966 1.00 82.00 290 GLY A CA 1
ATOM 2064 C C . GLY A 1 290 ? -3.520 -17.829 7.443 1.00 82.00 290 GLY A C 1
ATOM 2065 O O . GLY A 1 290 ? -4.074 -18.702 6.780 1.00 82.00 290 GLY A O 1
ATOM 2066 N N . GLY A 1 291 ? -2.232 -17.945 7.760 1.00 86.12 291 GLY A N 1
ATOM 2067 C CA . GLY A 1 291 ? -1.390 -19.056 7.296 1.00 86.12 291 GLY A CA 1
ATOM 2068 C C . GLY A 1 291 ? -0.067 -18.584 6.718 1.00 86.12 291 GLY A C 1
ATOM 2069 O O . GLY A 1 291 ? 0.424 -17.524 7.089 1.00 86.12 291 GLY A O 1
ATOM 2070 N N . THR A 1 292 ? 0.510 -19.349 5.798 1.00 91.62 292 THR A N 1
ATOM 2071 C CA . THR A 1 292 ? 1.814 -19.041 5.205 1.00 91.62 292 THR A CA 1
ATOM 2072 C C . THR A 1 292 ? 1.727 -19.040 3.680 1.00 91.62 292 THR A C 1
ATOM 2074 O O . THR A 1 292 ? 1.351 -20.034 3.057 1.00 91.62 292 THR A O 1
ATOM 2077 N N . LEU A 1 293 ? 2.093 -17.912 3.066 1.00 94.12 293 LEU A N 1
ATOM 2078 C CA . LEU A 1 293 ? 2.231 -17.741 1.622 1.00 94.12 293 LEU A CA 1
ATOM 2079 C C . LEU A 1 293 ? 3.694 -17.924 1.210 1.00 94.12 293 LEU A C 1
ATOM 2081 O O . LEU A 1 293 ? 4.547 -17.088 1.495 1.00 94.12 293 LEU A O 1
ATOM 2085 N N . GLU A 1 294 ? 3.968 -18.983 0.464 1.00 96.88 294 GLU A N 1
ATOM 2086 C CA . GLU A 1 294 ? 5.253 -19.244 -0.174 1.00 96.88 294 GLU A CA 1
ATOM 2087 C C . GLU A 1 294 ? 5.225 -18.760 -1.625 1.00 96.88 294 GLU A C 1
ATOM 2089 O O . GLU A 1 294 ? 4.313 -19.079 -2.393 1.00 96.88 294 GLU A O 1
ATOM 2094 N N . VAL A 1 295 ? 6.252 -18.015 -2.027 1.00 97.69 295 VAL A N 1
ATOM 2095 C CA . VAL A 1 295 ? 6.383 -17.497 -3.392 1.00 97.69 295 VAL A CA 1
ATOM 2096 C C . VAL A 1 295 ? 7.790 -17.750 -3.898 1.00 97.69 295 VAL A C 1
ATOM 2098 O O . VAL A 1 295 ? 8.777 -17.454 -3.224 1.00 97.69 295 VAL A O 1
ATOM 2101 N N . SER A 1 296 ? 7.905 -18.235 -5.130 1.00 98.00 296 SER A N 1
ATOM 2102 C CA . SER A 1 296 ? 9.178 -18.310 -5.840 1.00 98.00 296 SER A CA 1
ATOM 2103 C C . SER A 1 296 ? 9.055 -17.824 -7.277 1.00 98.00 296 SER A C 1
ATOM 2105 O O . SER A 1 296 ? 8.011 -17.954 -7.905 1.00 98.00 296 SER A O 1
ATOM 2107 N N . ALA A 1 297 ? 10.127 -17.247 -7.810 1.00 97.56 297 ALA A N 1
ATOM 2108 C CA . ALA A 1 297 ? 10.220 -16.821 -9.197 1.00 97.56 297 ALA A CA 1
ATOM 2109 C C . ALA A 1 297 ? 11.527 -17.322 -9.814 1.00 97.56 297 ALA A C 1
ATOM 2111 O O . ALA A 1 297 ? 12.583 -17.217 -9.192 1.00 97.56 297 ALA A O 1
ATOM 2112 N N . GLU A 1 298 ? 11.472 -17.837 -11.043 1.00 97.62 298 GLU A N 1
ATOM 2113 C CA . GLU A 1 298 ? 12.619 -18.394 -11.766 1.00 97.62 298 GLU A CA 1
ATOM 2114 C C . GLU A 1 298 ? 12.634 -17.954 -13.236 1.00 97.62 298 GLU A C 1
ATOM 2116 O O . GLU A 1 298 ? 11.654 -18.087 -13.976 1.00 97.62 298 GLU A O 1
ATOM 2121 N N . VAL A 1 299 ? 13.797 -17.505 -13.704 1.00 97.00 299 VAL A N 1
ATOM 2122 C CA . VAL A 1 299 ? 14.100 -17.289 -15.117 1.00 97.00 299 VAL A CA 1
ATOM 2123 C C . VAL A 1 299 ? 14.422 -18.630 -15.776 1.00 97.00 299 VAL A C 1
ATOM 2125 O O . VAL A 1 299 ? 15.556 -19.100 -15.793 1.00 97.00 299 VAL A O 1
ATOM 2128 N N . ARG A 1 300 ? 13.418 -19.227 -16.418 1.00 94.75 300 ARG A N 1
ATOM 2129 C CA . ARG A 1 300 ? 13.519 -20.549 -17.058 1.00 94.75 300 ARG A CA 1
ATOM 2130 C C . ARG A 1 300 ? 14.393 -20.545 -18.311 1.00 94.75 300 ARG A C 1
ATOM 2132 O O . ARG A 1 300 ? 15.028 -21.546 -18.647 1.00 94.75 300 ARG A O 1
ATOM 2139 N N . ARG A 1 301 ? 14.368 -19.451 -19.084 1.00 94.50 301 ARG A N 1
ATOM 2140 C CA . ARG A 1 301 ? 15.212 -19.275 -20.283 1.00 94.50 301 ARG A CA 1
ATOM 2141 C C . ARG A 1 301 ? 15.273 -17.830 -20.765 1.00 94.50 301 ARG A C 1
ATOM 2143 O O . ARG A 1 301 ? 14.301 -17.091 -20.649 1.00 94.50 301 ARG A O 1
ATOM 2150 N N . LEU A 1 302 ? 16.359 -17.500 -21.465 1.00 96.75 302 LEU A N 1
ATOM 2151 C CA . LEU A 1 302 ? 16.470 -16.277 -22.265 1.00 96.75 302 LEU A CA 1
ATOM 2152 C C . LEU A 1 302 ? 16.069 -16.508 -23.737 1.00 96.75 302 LEU A C 1
ATOM 2154 O O . LEU A 1 302 ? 16.438 -17.512 -24.360 1.00 96.75 302 LEU A O 1
ATOM 2158 N N . SER A 1 303 ? 15.357 -15.547 -24.317 1.00 94.88 303 SER A N 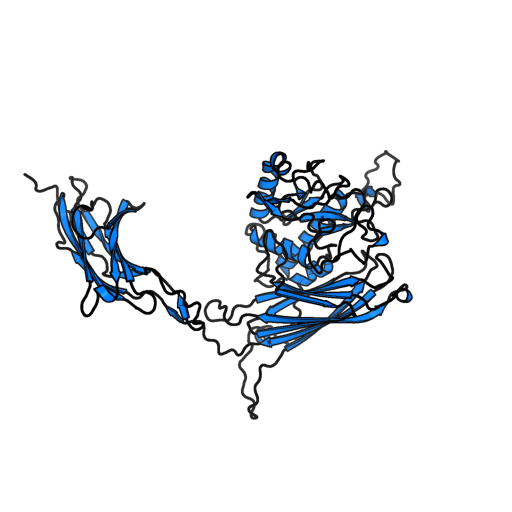1
ATOM 2159 C CA . SER A 1 303 ? 15.008 -15.421 -25.738 1.00 94.88 303 SER A CA 1
ATOM 2160 C C . SER A 1 303 ? 15.359 -14.032 -26.283 1.00 94.88 303 SER A C 1
ATOM 2162 O O . SER A 1 303 ? 15.972 -13.231 -25.586 1.00 94.88 303 SER A O 1
ATOM 2164 N N . GLY A 1 304 ? 15.049 -13.796 -27.559 1.00 94.31 304 GLY A N 1
ATOM 2165 C CA . GLY A 1 304 ? 15.383 -12.567 -28.278 1.00 94.31 304 GLY A CA 1
ATOM 2166 C C . GLY A 1 304 ? 16.633 -12.695 -29.155 1.00 94.31 304 GLY A C 1
ATOM 2167 O O . GLY A 1 304 ? 17.472 -13.594 -28.979 1.00 94.31 304 GLY A O 1
ATOM 2168 N N . GLY A 1 305 ? 16.740 -11.825 -30.157 1.00 93.31 305 GLY A N 1
ATOM 2169 C CA . GLY A 1 305 ? 17.817 -11.790 -31.144 1.00 93.31 305 GLY A CA 1
ATOM 2170 C C . GLY A 1 305 ? 19.195 -11.494 -30.550 1.00 93.31 305 GLY A C 1
ATOM 2171 O O . GLY A 1 305 ? 20.212 -11.917 -31.106 1.00 93.31 305 GLY A O 1
ATOM 2172 N N . ASN A 1 306 ? 19.246 -10.835 -29.391 1.00 95.25 306 ASN A N 1
ATOM 2173 C CA . ASN A 1 306 ? 20.479 -10.471 -28.705 1.00 95.25 306 ASN A CA 1
ATOM 2174 C C . ASN A 1 306 ? 20.839 -11.370 -27.513 1.00 95.25 306 ASN A C 1
ATOM 2176 O O . ASN A 1 306 ? 21.881 -11.150 -26.895 1.00 95.25 306 ASN A O 1
ATOM 2180 N N . ARG A 1 307 ? 20.062 -12.422 -27.215 1.00 94.38 307 ARG A N 1
ATOM 2181 C CA . ARG A 1 307 ? 20.256 -13.278 -26.022 1.00 94.38 307 ARG A CA 1
ATOM 2182 C C . ARG A 1 307 ? 21.673 -13.837 -25.844 1.00 94.38 307 ARG A C 1
ATOM 2184 O O . ARG A 1 307 ? 22.119 -14.051 -24.727 1.00 94.38 307 ARG A O 1
ATOM 2191 N N . GLY A 1 308 ? 22.396 -14.075 -26.943 1.00 94.25 308 GLY A N 1
ATOM 2192 C CA . GLY A 1 308 ? 23.766 -14.605 -26.920 1.00 94.25 308 GLY A CA 1
ATOM 2193 C C . GLY A 1 308 ? 24.823 -13.625 -26.395 1.00 94.25 308 GLY A C 1
A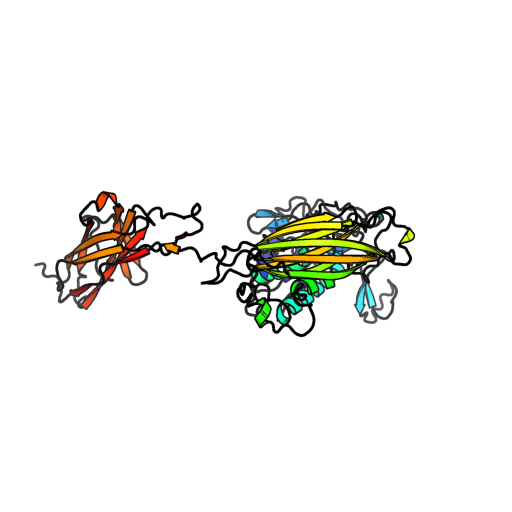TOM 2194 O O . GLY A 1 308 ? 25.989 -13.997 -26.301 1.00 94.25 308 GLY A O 1
ATOM 2195 N N . LEU A 1 309 ? 24.437 -12.381 -26.101 1.00 95.44 309 LEU A N 1
ATOM 2196 C CA . LEU A 1 309 ? 25.299 -11.362 -25.504 1.00 95.44 309 LEU A CA 1
ATOM 2197 C C . LEU A 1 309 ? 25.246 -11.356 -23.970 1.00 95.44 309 LEU A C 1
ATOM 2199 O O . LEU A 1 309 ? 26.107 -10.725 -23.353 1.00 95.44 309 LEU A O 1
ATOM 2203 N N . ALA A 1 310 ? 24.287 -12.069 -23.369 1.00 95.75 310 ALA A N 1
ATOM 2204 C CA . ALA A 1 310 ? 24.235 -12.271 -21.929 1.00 95.75 310 ALA A CA 1
ATOM 2205 C C . ALA A 1 310 ? 25.502 -13.000 -21.437 1.00 95.75 310 ALA A C 1
ATOM 2207 O O . ALA A 1 310 ? 26.019 -13.910 -22.090 1.00 95.75 310 ALA A O 1
ATOM 2208 N N . LYS A 1 311 ? 26.027 -12.564 -20.293 1.00 95.00 311 LYS A N 1
ATOM 2209 C CA . LYS A 1 311 ? 27.294 -12.999 -19.680 1.00 95.00 311 LYS A CA 1
ATOM 2210 C C . LYS A 1 311 ? 27.108 -13.694 -18.330 1.00 95.00 311 LYS A C 1
ATOM 2212 O O . LYS A 1 311 ? 28.104 -14.036 -17.701 1.00 95.00 311 LYS A O 1
ATOM 2217 N N . GLY A 1 312 ? 25.870 -13.874 -17.898 1.00 93.12 312 GLY A N 1
ATOM 2218 C CA . GLY A 1 312 ? 25.490 -14.498 -16.639 1.00 93.12 312 GLY A CA 1
ATOM 2219 C C . GLY A 1 312 ? 23.982 -14.695 -16.597 1.00 93.12 312 GLY A C 1
ATOM 2220 O O . GLY A 1 312 ? 23.292 -14.373 -17.574 1.00 93.12 312 GLY A O 1
ATOM 2221 N N . ASP A 1 313 ? 23.507 -15.217 -15.478 1.00 95.62 313 ASP A N 1
ATOM 2222 C CA . ASP A 1 313 ? 22.085 -15.414 -15.239 1.00 95.62 313 ASP A CA 1
ATOM 2223 C C . ASP A 1 313 ? 21.387 -14.063 -15.064 1.00 95.62 313 ASP A C 1
ATOM 2225 O O . ASP A 1 313 ? 21.992 -13.072 -14.649 1.00 95.62 313 ASP A O 1
ATOM 2229 N N . ALA A 1 314 ? 20.130 -13.990 -15.491 1.00 96.44 314 ALA A N 1
ATOM 2230 C CA . ALA A 1 314 ? 19.334 -12.787 -15.296 1.00 96.44 314 ALA A CA 1
ATOM 2231 C C . ALA A 1 314 ? 19.070 -12.592 -13.801 1.00 96.44 314 ALA A C 1
ATOM 2233 O O . ALA A 1 314 ? 18.878 -13.564 -13.090 1.00 96.44 314 ALA A O 1
ATOM 2234 N N . HIS A 1 315 ? 19.047 -11.353 -13.329 1.00 96.38 315 HIS A N 1
ATOM 2235 C CA . HIS A 1 315 ? 18.707 -11.059 -11.944 1.00 96.38 315 HIS A CA 1
ATOM 2236 C C . HIS A 1 315 ? 17.211 -10.771 -11.866 1.00 96.38 315 HIS A C 1
ATOM 2238 O O . HIS A 1 315 ? 16.716 -9.897 -12.593 1.00 96.38 315 HIS A O 1
ATOM 2244 N N . ILE A 1 316 ? 16.519 -11.496 -10.991 1.00 96.31 316 ILE A N 1
ATOM 2245 C CA . ILE A 1 316 ? 15.105 -11.288 -10.705 1.00 96.31 316 ILE A CA 1
ATOM 2246 C C . ILE A 1 316 ? 14.918 -10.968 -9.231 1.00 96.31 316 ILE A C 1
ATOM 2248 O O . ILE A 1 316 ? 15.406 -11.699 -8.378 1.00 96.31 316 ILE A O 1
ATOM 2252 N N . ASP A 1 317 ? 14.208 -9.892 -8.941 1.00 97.88 317 ASP A N 1
ATOM 2253 C CA . ASP A 1 317 ? 13.875 -9.521 -7.572 1.00 97.88 317 ASP A CA 1
ATOM 2254 C C . ASP A 1 317 ? 12.411 -9.829 -7.313 1.00 97.88 317 ASP A C 1
ATOM 2256 O O . ASP A 1 317 ? 11.559 -9.520 -8.145 1.00 97.88 317 ASP A O 1
ATOM 2260 N N . LEU A 1 318 ? 12.123 -10.456 -6.179 1.00 98.56 318 LEU A N 1
ATOM 2261 C CA . LEU A 1 318 ? 10.780 -10.871 -5.802 1.00 98.56 318 LEU A CA 1
ATOM 2262 C C . LEU A 1 318 ? 10.341 -10.107 -4.559 1.00 98.56 318 LEU A C 1
ATOM 2264 O O . LEU A 1 318 ? 11.082 -10.045 -3.579 1.00 98.56 318 LEU A O 1
ATOM 2268 N N . PHE A 1 319 ? 9.137 -9.554 -4.607 1.00 98.69 319 PHE A N 1
ATOM 2269 C CA . PHE A 1 319 ? 8.532 -8.812 -3.513 1.00 98.69 319 PHE A CA 1
ATOM 2270 C C . PHE A 1 319 ? 7.106 -9.285 -3.272 1.00 98.69 319 PHE A C 1
ATOM 2272 O O . PHE A 1 319 ? 6.370 -9.561 -4.221 1.00 98.69 319 PHE A O 1
ATOM 2279 N N . VAL A 1 320 ? 6.727 -9.300 -2.001 1.00 98.62 320 VAL A N 1
ATOM 2280 C CA . VAL A 1 320 ? 5.339 -9.301 -1.555 1.00 98.62 320 VAL A CA 1
ATOM 2281 C C . VAL A 1 320 ? 5.118 -8.004 -0.793 1.00 98.62 320 VAL A C 1
ATOM 2283 O O . VAL A 1 320 ? 5.857 -7.706 0.148 1.00 98.62 320 VAL A O 1
ATOM 2286 N N . TYR A 1 321 ? 4.146 -7.215 -1.232 1.00 98.50 321 TYR A N 1
ATOM 2287 C CA . TYR A 1 321 ? 3.769 -5.953 -0.605 1.00 98.50 321 TYR A CA 1
ATOM 2288 C C . TYR A 1 321 ? 2.414 -6.100 0.082 1.00 98.50 321 TYR A C 1
ATOM 2290 O O . TYR A 1 321 ? 1.519 -6.723 -0.486 1.00 98.50 321 TYR A O 1
ATOM 2298 N N . ASP A 1 322 ? 2.259 -5.506 1.262 1.00 97.25 322 ASP A N 1
ATOM 2299 C CA . ASP A 1 322 ? 0.944 -5.303 1.876 1.00 97.25 322 ASP A CA 1
ATOM 2300 C C . ASP A 1 322 ? 0.165 -4.302 1.012 1.00 97.25 322 ASP A C 1
ATOM 2302 O O . ASP A 1 322 ? 0.582 -3.152 0.842 1.00 97.25 322 ASP A O 1
ATOM 2306 N N . ALA A 1 323 ? -0.919 -4.768 0.393 1.00 97.25 323 ALA A N 1
ATOM 2307 C CA . ALA A 1 323 ? -1.669 -3.987 -0.578 1.00 97.25 323 ALA A CA 1
ATOM 2308 C C . ALA A 1 323 ? -2.621 -2.975 0.081 1.00 97.25 323 ALA A C 1
ATOM 2310 O O . ALA A 1 323 ? -2.915 -1.938 -0.523 1.00 97.25 323 ALA A O 1
ATOM 2311 N N . GLU A 1 324 ? -3.065 -3.266 1.305 1.00 94.94 324 GLU A N 1
ATOM 2312 C CA . GLU A 1 324 ? -4.081 -2.519 2.050 1.00 94.94 324 GLU A CA 1
ATOM 2313 C C . GLU A 1 324 ? -3.484 -1.368 2.853 1.00 94.94 324 GLU A C 1
ATOM 2315 O O . GLU A 1 324 ? -4.128 -0.329 3.001 1.00 94.94 324 GLU A O 1
ATOM 2320 N N . SER A 1 325 ? -2.248 -1.537 3.329 1.00 94.12 325 SER A N 1
ATOM 2321 C CA . SER A 1 325 ? -1.603 -0.616 4.266 1.00 94.12 325 SER A CA 1
ATOM 2322 C C . SER A 1 325 ? -0.425 0.111 3.613 1.00 94.12 325 SER A C 1
ATOM 2324 O O . SER A 1 325 ? 0.735 -0.216 3.895 1.00 94.12 325 SER A O 1
ATOM 2326 N N . PRO A 1 326 ? -0.666 1.096 2.724 1.00 95.00 326 PRO A N 1
ATOM 2327 C CA . PRO A 1 326 ? 0.420 1.854 2.135 1.00 95.00 326 PRO A CA 1
ATOM 2328 C C . PRO A 1 326 ? 1.220 2.589 3.207 1.00 95.00 326 PRO A C 1
ATOM 2330 O O . PRO A 1 326 ? 0.676 3.138 4.166 1.00 95.00 326 PRO A O 1
ATOM 2333 N N . GLY A 1 327 ? 2.536 2.620 3.021 1.00 91.75 327 GLY A N 1
ATOM 2334 C CA . GLY A 1 327 ? 3.441 3.351 3.887 1.00 91.75 327 GLY A CA 1
ATOM 2335 C C . GLY A 1 327 ? 3.185 4.860 3.835 1.00 91.75 327 GLY A C 1
ATOM 2336 O O . GLY A 1 327 ? 2.367 5.352 3.040 1.00 91.75 327 GLY A O 1
ATOM 2337 N N . PRO A 1 328 ? 3.918 5.638 4.653 1.00 88.12 328 PRO A N 1
ATOM 2338 C CA . PRO A 1 328 ? 3.828 7.090 4.638 1.00 88.12 328 PRO A CA 1
ATOM 2339 C C . PRO A 1 328 ? 3.885 7.630 3.207 1.00 88.12 328 PRO A C 1
ATOM 2341 O O . PRO A 1 328 ? 4.720 7.223 2.402 1.00 88.12 328 PRO A O 1
ATOM 2344 N N . ASN A 1 329 ? 2.963 8.531 2.875 1.00 88.06 329 ASN A N 1
ATOM 2345 C CA . ASN A 1 329 ? 2.901 9.189 1.569 1.00 88.06 329 ASN A CA 1
ATOM 2346 C C . ASN A 1 329 ? 2.697 8.229 0.379 1.00 88.06 329 ASN A C 1
ATOM 2348 O O . ASN A 1 329 ? 3.053 8.577 -0.749 1.00 88.06 329 ASN A O 1
ATOM 2352 N N . GLY A 1 330 ? 2.112 7.044 0.597 1.00 93.75 330 GLY A N 1
ATOM 2353 C CA . GLY A 1 330 ? 1.841 6.060 -0.455 1.00 93.75 330 GLY A CA 1
ATOM 2354 C C . GLY A 1 330 ? 3.072 5.253 -0.872 1.00 93.75 330 GLY A C 1
ATOM 2355 O O . GLY A 1 330 ? 3.132 4.780 -2.007 1.00 93.75 330 GLY A O 1
ATOM 2356 N N . GLU A 1 331 ? 4.091 5.170 -0.013 1.00 94.81 331 GLU A N 1
ATOM 2357 C CA . GLU A 1 331 ? 5.267 4.329 -0.249 1.00 94.81 331 GLU A CA 1
ATOM 2358 C C . GLU A 1 331 ? 4.915 2.832 -0.138 1.00 94.81 331 GLU A C 1
ATOM 2360 O O . GLU A 1 331 ? 4.068 2.474 0.677 1.00 94.81 331 GLU A O 1
ATOM 2365 N N . PRO A 1 332 ? 5.545 1.940 -0.927 1.00 96.75 332 PRO A N 1
ATOM 2366 C CA . PRO A 1 332 ? 5.274 0.507 -0.842 1.00 96.75 332 PRO A CA 1
ATOM 2367 C C . PRO A 1 332 ? 5.636 -0.098 0.518 1.00 96.75 332 PRO A C 1
ATOM 2369 O O . PRO A 1 332 ? 6.795 -0.026 0.936 1.00 96.75 332 PRO A O 1
ATOM 2372 N N . THR A 1 333 ? 4.686 -0.781 1.153 1.00 96.75 333 THR A N 1
ATOM 2373 C CA . THR A 1 333 ? 4.928 -1.558 2.378 1.00 96.75 333 THR A CA 1
ATOM 2374 C C . THR A 1 333 ? 5.356 -2.979 2.023 1.00 96.75 333 THR A C 1
ATOM 2376 O O . THR A 1 333 ? 4.558 -3.783 1.553 1.00 96.75 333 THR A O 1
ATOM 2379 N N . VAL A 1 334 ? 6.638 -3.306 2.206 1.00 97.62 334 VAL A N 1
ATOM 2380 C CA . VAL A 1 334 ? 7.179 -4.645 1.907 1.00 97.62 334 VAL A CA 1
ATOM 2381 C C . VAL A 1 334 ? 6.836 -5.611 3.043 1.00 97.62 334 VAL A C 1
ATOM 2383 O O . VAL A 1 334 ? 7.342 -5.447 4.150 1.00 97.62 334 VAL A O 1
ATOM 2386 N N . ALA A 1 335 ? 6.048 -6.646 2.749 1.00 97.12 335 ALA A N 1
ATOM 2387 C CA . ALA A 1 335 ? 5.805 -7.766 3.658 1.00 97.12 335 ALA A CA 1
ATOM 2388 C C . ALA A 1 335 ? 6.983 -8.758 3.640 1.00 97.12 335 ALA A C 1
ATOM 2390 O O . ALA A 1 335 ? 7.473 -9.175 4.686 1.00 97.12 335 ALA A O 1
ATOM 2391 N N . ALA A 1 336 ? 7.498 -9.080 2.449 1.00 98.19 336 ALA A N 1
ATOM 2392 C CA . ALA A 1 336 ? 8.720 -9.863 2.277 1.00 98.19 336 ALA A CA 1
ATOM 2393 C C . ALA A 1 336 ? 9.399 -9.565 0.937 1.00 98.19 336 ALA A C 1
ATOM 2395 O O . ALA A 1 336 ? 8.766 -9.120 -0.023 1.00 98.19 336 ALA A O 1
ATOM 2396 N N . SER A 1 337 ? 10.699 -9.845 0.844 1.00 98.31 337 SER A N 1
ATOM 2397 C CA . SER A 1 337 ? 11.440 -9.719 -0.409 1.00 98.31 337 SER A CA 1
ATOM 2398 C C . SER A 1 337 ? 12.626 -10.684 -0.500 1.00 98.31 337 SER A C 1
ATOM 2400 O O . SER A 1 337 ? 13.236 -11.047 0.506 1.00 98.31 337 SER A O 1
ATOM 2402 N N . ALA A 1 338 ? 12.970 -11.101 -1.722 1.00 98.44 338 ALA A N 1
ATOM 2403 C CA . ALA A 1 338 ? 14.156 -11.905 -2.019 1.00 98.44 338 ALA A CA 1
ATOM 2404 C C . ALA A 1 338 ? 14.888 -11.449 -3.300 1.00 98.44 338 ALA A C 1
ATOM 2406 O O . ALA A 1 338 ? 14.273 -11.254 -4.348 1.00 98.44 338 ALA A O 1
ATOM 2407 N N . MET A 1 339 ? 16.219 -11.311 -3.214 1.00 97.12 339 MET A N 1
ATOM 2408 C CA . MET A 1 339 ? 17.102 -11.025 -4.357 1.00 97.12 339 MET A CA 1
ATOM 2409 C C . MET A 1 339 ? 17.465 -12.317 -5.090 1.00 97.12 339 MET A C 1
ATOM 2411 O O . MET A 1 339 ? 18.059 -13.216 -4.493 1.00 97.12 339 MET A O 1
ATOM 2415 N N . GLY A 1 340 ? 17.221 -12.383 -6.395 1.00 95.00 340 GLY A N 1
ATOM 2416 C CA . GLY A 1 340 ? 17.522 -13.546 -7.231 1.00 95.00 340 GLY A CA 1
ATOM 2417 C C . GLY A 1 340 ? 18.619 -13.285 -8.252 1.00 95.00 340 GLY A C 1
ATOM 2418 O O . GLY A 1 340 ? 18.370 -13.308 -9.458 1.00 95.00 340 GLY A O 1
ATOM 2419 N N . MET A 1 341 ? 19.852 -13.050 -7.787 1.00 94.62 341 MET A N 1
ATOM 2420 C CA . MET A 1 341 ? 21.004 -12.757 -8.661 1.00 94.62 341 MET A CA 1
ATOM 2421 C C . MET A 1 341 ? 21.379 -13.913 -9.604 1.00 94.62 341 MET A C 1
ATOM 2423 O O . MET A 1 341 ? 21.967 -13.671 -10.654 1.00 94.62 341 MET A O 1
ATOM 2427 N N . ASP A 1 342 ? 21.011 -15.145 -9.251 1.00 94.44 342 ASP A N 1
ATOM 2428 C CA . ASP A 1 342 ? 21.283 -16.354 -10.040 1.00 94.44 342 ASP A CA 1
ATOM 2429 C C . ASP A 1 342 ? 20.079 -16.773 -10.913 1.00 94.44 342 ASP A C 1
ATOM 2431 O O . ASP A 1 342 ? 20.008 -17.903 -11.392 1.00 94.44 342 ASP A O 1
ATOM 2435 N N . GLY A 1 343 ? 19.107 -15.877 -11.120 1.00 95.38 343 GLY A N 1
ATOM 2436 C CA . GLY A 1 343 ? 17.912 -16.153 -11.924 1.00 95.38 343 GLY A CA 1
ATOM 2437 C C . GLY A 1 343 ? 16.748 -16.763 -11.165 1.00 95.38 343 GLY A C 1
ATOM 2438 O O . GLY A 1 343 ? 15.738 -17.058 -11.795 1.00 95.38 343 GLY A O 1
ATOM 2439 N N . SER A 1 344 ? 16.840 -16.911 -9.844 1.00 97.44 344 SER A N 1
ATOM 2440 C CA . SER A 1 344 ? 15.731 -17.377 -9.012 1.00 97.44 344 SER A CA 1
ATOM 2441 C C . SER A 1 344 ? 15.681 -16.677 -7.658 1.00 97.44 344 SER A C 1
ATOM 2443 O O . SER A 1 344 ? 16.733 -16.473 -7.053 1.00 97.44 344 SER A O 1
ATOM 2445 N N . ALA A 1 345 ? 14.483 -16.392 -7.155 1.00 98.00 345 ALA A N 1
ATOM 2446 C CA . ALA A 1 345 ? 14.228 -15.851 -5.821 1.00 98.00 345 ALA A CA 1
ATOM 2447 C C . ALA A 1 345 ? 13.062 -16.603 -5.162 1.00 98.00 345 ALA A C 1
ATOM 2449 O O . ALA A 1 345 ? 12.143 -17.027 -5.858 1.00 98.00 345 ALA A O 1
ATOM 2450 N N . SER A 1 346 ? 13.087 -16.763 -3.839 1.00 98.12 346 SER A N 1
ATOM 2451 C CA . SER A 1 346 ? 11.995 -17.370 -3.069 1.00 98.12 346 SER A CA 1
ATOM 2452 C C . SER A 1 346 ? 11.867 -16.712 -1.701 1.00 98.12 346 SER A C 1
ATOM 2454 O O . SER A 1 346 ? 12.884 -16.361 -1.100 1.00 98.12 346 SER A O 1
ATOM 2456 N N . LEU A 1 347 ? 10.642 -16.575 -1.212 1.00 98.00 347 LEU A N 1
ATOM 2457 C CA . LEU A 1 347 ? 10.308 -15.973 0.075 1.00 98.00 347 LEU A CA 1
ATOM 2458 C C . LEU A 1 347 ? 9.053 -16.628 0.659 1.00 98.00 347 LEU A C 1
ATOM 2460 O O . LEU A 1 347 ? 8.317 -17.300 -0.061 1.00 98.00 347 LEU A O 1
ATOM 2464 N N . SER A 1 348 ? 8.818 -16.361 1.939 1.00 97.06 348 SER A N 1
ATOM 2465 C CA . SER A 1 348 ? 7.649 -16.799 2.694 1.00 97.06 348 SER A CA 1
ATOM 2466 C C . SER A 1 348 ? 7.061 -15.607 3.450 1.00 97.06 348 SER A C 1
ATOM 2468 O O . SER A 1 348 ? 7.823 -14.748 3.910 1.00 97.06 348 SER A O 1
ATOM 2470 N N . VAL A 1 349 ? 5.735 -15.531 3.543 1.00 95.75 349 VAL A N 1
ATOM 2471 C CA . VAL A 1 349 ? 4.990 -14.503 4.282 1.00 95.75 349 VAL A CA 1
ATOM 2472 C C . VAL A 1 349 ? 4.010 -15.191 5.213 1.00 95.75 349 VAL A C 1
ATOM 2474 O O . VAL A 1 349 ? 3.116 -15.896 4.752 1.00 95.75 349 VAL A O 1
ATOM 2477 N N . ASP A 1 350 ? 4.150 -14.934 6.508 1.00 92.25 350 ASP A N 1
ATOM 2478 C CA . ASP A 1 350 ? 3.152 -15.330 7.493 1.00 92.25 350 ASP A CA 1
ATOM 2479 C C . ASP A 1 350 ? 2.005 -14.311 7.481 1.00 92.25 350 ASP A C 1
ATOM 2481 O O . ASP A 1 350 ? 2.205 -13.111 7.688 1.00 92.25 350 ASP A O 1
ATOM 2485 N N . VAL A 1 351 ? 0.802 -14.798 7.205 1.00 87.06 351 VAL A N 1
ATOM 2486 C CA . VAL A 1 351 ? -0.449 -14.047 7.257 1.00 87.06 351 VAL A CA 1
ATOM 2487 C C . VAL A 1 351 ? -1.053 -14.290 8.631 1.00 87.06 351 VAL A C 1
ATOM 2489 O O . VAL A 1 351 ? -1.331 -15.435 8.994 1.00 87.06 351 VAL A O 1
ATOM 2492 N N . ASP A 1 352 ? -1.226 -13.221 9.406 1.00 80.44 352 ASP A N 1
ATOM 2493 C CA . ASP A 1 352 ? -1.746 -13.332 10.767 1.00 80.44 352 ASP A CA 1
ATOM 2494 C C . ASP A 1 352 ? -3.171 -13.900 10.751 1.00 80.44 352 ASP A C 1
ATOM 2496 O O . ASP A 1 352 ? -4.063 -13.353 10.105 1.00 80.44 352 ASP A O 1
ATOM 2500 N N . SER A 1 353 ? -3.369 -15.023 11.439 1.00 70.69 353 SER A N 1
ATOM 2501 C CA . SER A 1 353 ? -4.663 -15.692 11.568 1.00 70.69 353 SER A CA 1
ATOM 2502 C C . SER A 1 353 ? -5.485 -15.178 12.753 1.00 70.69 353 SER A C 1
ATOM 2504 O O . SER A 1 353 ? -6.549 -15.727 13.016 1.00 70.69 353 SER A O 1
ATOM 2506 N N . ARG A 1 354 ? -4.967 -14.205 13.516 1.00 68.94 354 ARG A N 1
ATOM 2507 C CA . ARG A 1 354 ? -5.592 -13.668 14.737 1.00 68.94 354 ARG A CA 1
ATOM 2508 C C . ARG A 1 354 ? -6.158 -12.266 14.569 1.00 68.94 354 ARG A C 1
ATOM 2510 O O . ARG A 1 354 ? -6.647 -11.686 15.531 1.00 68.94 354 ARG A O 1
ATOM 2517 N N . GLU A 1 355 ? -6.082 -11.711 13.369 1.00 71.50 355 GLU A N 1
ATOM 2518 C CA . GLU A 1 355 ? -6.878 -10.539 13.038 1.00 71.50 355 GLU A CA 1
ATOM 2519 C C . GLU A 1 355 ? -8.267 -11.016 12.623 1.00 71.50 355 GLU A C 1
ATOM 2521 O O . GLU A 1 355 ? -8.384 -11.862 11.738 1.00 71.50 355 GLU A O 1
ATOM 2526 N N . PHE A 1 356 ? -9.308 -10.486 13.261 1.00 69.12 356 PHE A N 1
ATOM 2527 C CA . PHE A 1 356 ? -10.697 -10.856 13.003 1.00 69.12 356 PHE A CA 1
ATOM 2528 C C . PHE A 1 356 ? -11.506 -9.647 12.533 1.00 69.12 356 PHE A C 1
ATOM 2530 O O . PHE A 1 356 ? -11.289 -8.519 12.973 1.00 69.12 356 PHE A O 1
ATOM 2537 N N . GLU A 1 357 ? -12.474 -9.898 11.658 1.00 66.50 357 GLU A N 1
ATOM 2538 C CA . GLU A 1 357 ? -13.558 -8.972 11.344 1.00 66.50 357 GLU A CA 1
ATOM 2539 C C . GLU A 1 357 ? -14.877 -9.609 11.793 1.00 66.50 357 GLU A C 1
ATOM 2541 O O . GLU A 1 357 ? -15.452 -10.479 11.137 1.00 66.50 357 GLU A O 1
ATOM 2546 N N . GLY A 1 358 ? -15.340 -9.211 12.981 1.00 73.19 358 GLY A N 1
ATOM 2547 C CA . GLY A 1 358 ? -16.431 -9.905 13.660 1.00 73.19 358 GLY A CA 1
ATOM 2548 C C . GLY A 1 358 ? -15.995 -11.304 14.097 1.00 73.19 358 GLY A C 1
ATOM 2549 O O . GLY A 1 358 ? -15.092 -11.441 14.910 1.00 73.19 358 GLY A O 1
ATOM 2550 N N . ASN A 1 359 ? -16.636 -12.341 13.553 1.00 67.12 359 ASN A N 1
ATOM 2551 C CA . ASN A 1 359 ? -16.379 -13.738 13.933 1.00 67.12 359 ASN A CA 1
ATOM 2552 C C . ASN A 1 359 ? -15.536 -14.506 12.900 1.00 67.12 359 ASN A C 1
ATOM 2554 O O . ASN A 1 359 ? -15.423 -15.726 13.003 1.00 67.12 359 ASN A O 1
ATOM 2558 N N . GLU A 1 360 ? -15.006 -13.830 11.880 1.00 66.12 360 GLU A N 1
ATOM 2559 C CA . GLU A 1 360 ? -14.211 -14.452 10.820 1.00 66.12 360 GLU A CA 1
ATOM 2560 C C . GLU A 1 360 ? -12.798 -13.877 10.804 1.00 66.12 360 GLU A C 1
ATOM 2562 O O . GLU A 1 360 ? -12.603 -12.684 11.037 1.00 66.12 360 GLU A O 1
ATOM 2567 N N . ALA A 1 361 ? -11.809 -14.728 10.517 1.00 69.06 361 ALA A N 1
ATOM 2568 C CA . ALA A 1 361 ? -10.443 -14.274 10.301 1.00 69.06 361 ALA A CA 1
ATOM 2569 C C . ALA A 1 361 ? -10.411 -13.278 9.133 1.00 69.06 361 ALA A C 1
ATOM 2571 O O . ALA A 1 361 ? -10.976 -13.524 8.060 1.00 69.06 361 ALA A O 1
ATOM 2572 N N . ARG A 1 362 ? -9.739 -12.152 9.354 1.00 80.06 362 ARG A N 1
ATOM 2573 C CA . ARG A 1 362 ? -9.610 -11.067 8.393 1.00 80.06 362 ARG A CA 1
ATOM 2574 C C . ARG A 1 362 ? -8.866 -11.558 7.154 1.00 80.06 362 ARG A C 1
ATOM 2576 O O . ARG A 1 362 ? -7.815 -12.194 7.239 1.00 80.06 362 ARG A O 1
ATOM 2583 N N . THR A 1 363 ? -9.408 -11.223 5.988 1.00 85.62 363 THR A N 1
ATOM 2584 C CA . THR A 1 363 ? -8.716 -11.433 4.711 1.00 85.62 363 THR A CA 1
ATOM 2585 C C . THR A 1 363 ? -7.717 -10.306 4.509 1.00 85.62 363 THR A C 1
ATOM 2587 O O . THR A 1 363 ? -8.085 -9.144 4.654 1.00 85.62 363 THR A O 1
ATOM 2590 N N . LYS A 1 364 ? -6.474 -10.641 4.165 1.00 90.12 364 LYS A N 1
ATOM 2591 C CA . LYS A 1 364 ? -5.450 -9.677 3.758 1.00 90.12 364 LYS A CA 1
ATOM 2592 C C . LYS A 1 364 ? -5.125 -9.812 2.284 1.00 90.12 364 LYS A C 1
ATOM 2594 O O . LYS A 1 364 ? -4.947 -10.920 1.777 1.00 90.12 364 LYS A O 1
ATOM 2599 N N . THR A 1 365 ? -4.968 -8.676 1.624 1.00 95.25 365 THR A N 1
ATOM 2600 C CA . THR A 1 365 ? -4.571 -8.580 0.222 1.00 95.25 365 THR A CA 1
ATOM 2601 C C . THR A 1 365 ? -3.090 -8.237 0.109 1.00 95.25 365 THR A C 1
ATOM 2603 O O . THR A 1 365 ? -2.601 -7.276 0.707 1.00 95.25 365 THR A O 1
ATOM 2606 N N . TYR A 1 366 ? -2.367 -8.991 -0.716 1.00 97.75 366 TYR A N 1
ATOM 2607 C CA . TYR A 1 366 ? -0.953 -8.761 -0.993 1.00 97.75 366 TYR A CA 1
ATOM 2608 C C . TYR A 1 366 ? -0.689 -8.622 -2.487 1.00 97.75 366 TYR A C 1
ATOM 2610 O O . TYR A 1 366 ? -1.177 -9.426 -3.277 1.00 97.75 366 TYR A O 1
ATOM 2618 N N . TYR A 1 367 ? 0.164 -7.672 -2.879 1.00 98.38 367 TYR A N 1
ATOM 2619 C CA . TYR A 1 367 ? 0.726 -7.640 -4.231 1.00 98.38 367 TYR A CA 1
ATOM 2620 C C . TYR A 1 367 ? 1.957 -8.532 -4.302 1.00 98.38 367 TYR A C 1
ATOM 2622 O O . TYR A 1 367 ? 2.887 -8.362 -3.515 1.00 98.38 367 TYR A O 1
ATOM 2630 N N . VAL A 1 368 ? 2.023 -9.412 -5.295 1.00 98.44 368 VAL A N 1
ATOM 2631 C CA . VAL A 1 368 ? 3.201 -10.243 -5.565 1.00 98.44 368 VAL A CA 1
ATOM 2632 C C . VAL A 1 368 ? 3.844 -9.766 -6.858 1.00 98.44 368 VAL A C 1
ATOM 2634 O O . VAL A 1 368 ? 3.196 -9.754 -7.903 1.00 98.44 368 VAL A O 1
ATOM 2637 N N . VAL A 1 369 ? 5.113 -9.355 -6.804 1.00 98.50 369 VAL A N 1
ATOM 2638 C CA . VAL A 1 369 ? 5.798 -8.713 -7.935 1.00 98.50 369 VAL A CA 1
ATOM 2639 C C . VAL A 1 369 ? 7.188 -9.304 -8.147 1.00 98.50 369 VAL A C 1
ATOM 2641 O O . VAL A 1 369 ? 8.060 -9.197 -7.285 1.00 98.50 369 VAL A O 1
ATOM 2644 N N . ALA A 1 370 ? 7.429 -9.851 -9.338 1.00 98.19 370 ALA A N 1
ATOM 2645 C CA . ALA A 1 370 ? 8.740 -10.304 -9.791 1.00 98.19 370 ALA A CA 1
ATOM 2646 C C . ALA A 1 370 ? 9.319 -9.332 -10.834 1.00 98.19 370 ALA A C 1
ATOM 2648 O O . ALA A 1 370 ? 8.709 -9.075 -11.870 1.00 98.19 370 ALA A O 1
ATOM 2649 N N . LYS A 1 371 ? 10.512 -8.791 -10.586 1.00 97.69 371 LYS A N 1
ATOM 2650 C CA . LYS A 1 371 ? 11.120 -7.676 -11.329 1.00 97.69 371 LYS A CA 1
ATOM 2651 C C . LYS A 1 371 ? 12.396 -8.110 -12.045 1.00 97.69 371 LYS A C 1
ATOM 2653 O O . LYS A 1 371 ? 13.328 -8.589 -11.409 1.00 97.69 371 LYS A O 1
ATOM 2658 N N . LEU A 1 372 ? 12.492 -7.883 -13.357 1.00 96.19 372 LEU A N 1
ATOM 2659 C CA . LEU A 1 372 ? 13.730 -8.090 -14.117 1.00 96.19 372 LEU A CA 1
ATOM 2660 C C . LEU A 1 372 ? 14.657 -6.875 -13.956 1.00 96.19 372 LEU A C 1
ATOM 2662 O O . LEU A 1 372 ? 14.476 -5.836 -14.607 1.00 96.19 372 LEU A O 1
ATOM 2666 N N . VAL A 1 373 ? 15.681 -7.015 -13.114 1.00 93.88 373 VAL A N 1
ATOM 2667 C CA . VAL A 1 373 ? 16.563 -5.895 -12.736 1.00 93.88 373 VAL A CA 1
ATOM 2668 C C . VAL A 1 373 ? 17.892 -5.907 -13.483 1.00 93.88 373 VAL A C 1
ATOM 2670 O O . VAL A 1 373 ? 18.515 -4.863 -13.673 1.00 93.88 373 VAL A O 1
ATOM 2673 N N . ASN A 1 374 ? 18.335 -7.063 -13.979 1.00 95.69 374 ASN A N 1
ATOM 2674 C CA . ASN A 1 374 ? 19.548 -7.140 -14.786 1.00 95.69 374 ASN A CA 1
ATOM 2675 C C . ASN A 1 374 ? 19.553 -8.369 -15.693 1.00 95.69 374 ASN A C 1
ATOM 2677 O O . ASN A 1 374 ? 19.056 -9.430 -15.337 1.00 95.69 374 ASN A O 1
ATOM 2681 N N . VAL A 1 375 ? 20.220 -8.256 -16.836 1.00 96.44 375 VAL A N 1
ATOM 2682 C CA . VAL A 1 375 ? 20.729 -9.415 -17.569 1.00 96.44 375 VAL A CA 1
ATOM 2683 C C . VAL A 1 375 ? 22.196 -9.108 -17.870 1.00 96.44 375 VAL A C 1
ATOM 2685 O O . VAL A 1 375 ? 22.482 -8.321 -18.777 1.00 96.44 375 VAL A O 1
ATOM 2688 N N . PRO A 1 376 ? 23.152 -9.664 -17.101 1.00 95.62 376 PRO A N 1
ATOM 2689 C CA . PRO A 1 376 ? 24.553 -9.282 -17.185 1.00 95.62 376 PRO A CA 1
ATOM 2690 C C . PRO A 1 376 ? 25.070 -9.278 -18.623 1.00 95.62 376 PRO A C 1
ATOM 2692 O O . PRO A 1 376 ? 24.950 -10.261 -19.344 1.00 95.62 376 PRO A O 1
ATOM 2695 N N . GLY A 1 377 ? 25.694 -8.180 -19.048 1.00 93.19 377 GLY A N 1
ATOM 2696 C CA . GLY A 1 377 ? 26.283 -8.059 -20.385 1.00 93.19 377 GLY A CA 1
ATOM 2697 C C . GLY A 1 377 ? 25.352 -7.533 -21.477 1.00 93.19 377 GLY A C 1
ATOM 2698 O O . GLY A 1 377 ? 25.855 -7.226 -22.560 1.00 93.19 377 GLY A O 1
ATOM 2699 N N . VAL A 1 378 ? 24.061 -7.359 -21.192 1.00 94.00 378 VAL A N 1
ATOM 2700 C CA . VAL A 1 378 ? 23.112 -6.646 -22.056 1.00 94.00 378 VAL A CA 1
ATOM 2701 C C . VAL A 1 378 ? 22.432 -5.520 -21.283 1.00 94.00 378 VAL A C 1
ATOM 2703 O O . VAL A 1 378 ? 22.538 -5.429 -20.065 1.00 94.00 378 VAL A O 1
ATOM 2706 N N . VAL A 1 379 ? 21.810 -4.610 -22.020 1.00 92.38 379 VAL A N 1
ATOM 2707 C CA . VAL A 1 379 ? 21.211 -3.375 -21.506 1.00 92.38 379 VAL A CA 1
ATOM 2708 C C . VAL A 1 379 ? 19.920 -3.100 -22.272 1.00 92.38 379 VAL A C 1
ATOM 2710 O O . VAL A 1 379 ? 19.647 -3.755 -23.277 1.00 92.38 379 VAL A O 1
ATOM 2713 N N . THR A 1 380 ? 19.135 -2.134 -21.815 1.00 88.38 380 THR A N 1
ATOM 2714 C CA . THR A 1 380 ? 17.900 -1.696 -22.464 1.00 88.38 380 THR A CA 1
ATOM 2715 C C . THR A 1 380 ? 18.123 -1.341 -23.945 1.00 88.38 380 THR A C 1
ATOM 2717 O O . THR A 1 380 ? 19.142 -0.747 -24.310 1.00 88.38 380 THR A O 1
ATOM 2720 N N . GLY A 1 381 ? 17.170 -1.727 -24.798 1.00 85.94 381 GLY A N 1
ATOM 2721 C CA . GLY A 1 381 ? 17.189 -1.627 -26.264 1.00 85.94 381 GLY A CA 1
ATOM 2722 C C . GLY A 1 381 ? 17.843 -2.811 -26.979 1.00 85.94 381 GLY A C 1
ATOM 2723 O O . GLY A 1 381 ? 17.993 -2.789 -28.201 1.00 85.94 381 GLY A O 1
ATOM 2724 N N . TYR A 1 382 ? 18.271 -3.830 -26.234 1.00 89.56 382 TYR A N 1
ATOM 2725 C CA . TYR A 1 382 ? 18.628 -5.127 -26.793 1.00 89.56 382 TYR A CA 1
ATOM 2726 C C . TYR A 1 382 ? 17.392 -6.025 -26.774 1.00 89.56 382 TYR A C 1
ATOM 2728 O O . TYR A 1 382 ? 16.709 -6.104 -25.758 1.00 89.56 382 TYR A O 1
ATOM 2736 N N . ASP A 1 383 ? 17.174 -6.770 -27.859 1.00 91.44 383 ASP A N 1
ATOM 2737 C CA . ASP A 1 383 ? 16.131 -7.797 -27.945 1.00 91.44 383 ASP A CA 1
ATOM 2738 C C . ASP A 1 383 ? 16.568 -9.019 -27.117 1.00 91.44 383 ASP A C 1
ATOM 2740 O O . ASP A 1 383 ? 17.154 -9.986 -27.628 1.00 91.44 383 ASP A O 1
ATOM 2744 N N . VAL A 1 384 ? 16.399 -8.902 -25.799 1.00 94.94 384 VAL A N 1
ATOM 2745 C CA . VAL A 1 384 ? 16.620 -9.948 -24.802 1.00 94.94 384 VAL A CA 1
ATOM 2746 C C . VAL A 1 384 ? 15.418 -10.007 -23.884 1.00 94.94 384 VAL A C 1
ATOM 2748 O O . VAL A 1 384 ? 15.080 -9.032 -23.221 1.00 94.94 384 VAL A O 1
ATOM 2751 N N . GLN A 1 385 ? 14.835 -11.195 -23.813 1.00 95.12 385 GLN A N 1
ATOM 2752 C CA . GLN A 1 385 ? 13.655 -11.486 -23.018 1.00 95.12 385 GLN A CA 1
ATOM 2753 C C . GLN A 1 385 ? 13.938 -12.660 -22.078 1.00 95.12 385 GLN A C 1
ATOM 2755 O O . GLN A 1 385 ? 14.505 -13.667 -22.501 1.00 95.12 385 GLN A O 1
ATOM 2760 N N . ALA A 1 386 ? 13.528 -12.559 -20.822 1.00 95.44 386 ALA A N 1
ATOM 2761 C CA . ALA A 1 386 ? 13.510 -13.613 -19.824 1.00 95.44 386 ALA A CA 1
ATOM 2762 C C . ALA A 1 386 ? 12.106 -14.226 -19.738 1.00 95.44 386 ALA A C 1
ATOM 2764 O O . ALA A 1 386 ? 11.113 -13.528 -19.563 1.00 95.44 386 ALA A O 1
ATOM 2765 N N . GLN A 1 387 ? 12.023 -15.546 -19.861 1.00 96.44 387 GLN A N 1
ATOM 2766 C CA . GLN A 1 387 ? 10.805 -16.294 -19.560 1.00 96.44 387 GLN A CA 1
ATOM 2767 C C . GLN A 1 387 ? 10.804 -16.612 -18.074 1.00 96.44 387 GLN A C 1
ATOM 2769 O O . GLN A 1 387 ? 11.647 -17.392 -17.627 1.00 96.44 387 GLN A O 1
ATOM 2774 N N . VAL A 1 388 ? 9.881 -16.008 -17.341 1.00 94.50 388 VAL A N 1
ATOM 2775 C CA . VAL A 1 388 ? 9.781 -16.119 -15.888 1.00 94.50 388 VAL A CA 1
ATOM 2776 C C . VAL A 1 388 ? 8.608 -17.024 -15.542 1.00 94.50 388 VAL A C 1
ATOM 2778 O O . VAL A 1 388 ? 7.522 -16.861 -16.095 1.00 94.50 388 VAL A O 1
ATOM 2781 N N . GLY A 1 389 ? 8.836 -17.995 -14.662 1.00 93.62 389 GLY A N 1
ATOM 2782 C CA . GLY A 1 389 ? 7.775 -18.671 -13.919 1.00 93.62 389 GLY A CA 1
ATOM 2783 C C . GLY A 1 389 ? 7.718 -18.111 -12.506 1.00 93.62 389 GLY A C 1
ATOM 2784 O O . GLY A 1 389 ? 8.775 -17.872 -11.932 1.00 93.62 389 GLY A O 1
ATOM 2785 N N . MET A 1 390 ? 6.519 -17.889 -11.982 1.00 95.31 390 MET A N 1
ATOM 2786 C CA . MET A 1 390 ? 6.282 -17.507 -10.596 1.00 95.31 390 MET A CA 1
ATOM 2787 C C . MET A 1 390 ? 5.336 -18.534 -9.984 1.00 95.31 390 MET A C 1
ATOM 2789 O O . MET A 1 390 ? 4.197 -18.653 -10.426 1.00 95.31 390 MET A O 1
ATOM 2793 N N . ASP A 1 391 ? 5.841 -19.315 -9.043 1.00 95.19 391 ASP A N 1
ATOM 2794 C CA . ASP A 1 391 ? 5.120 -20.378 -8.355 1.00 95.19 391 ASP A CA 1
ATOM 2795 C C . ASP A 1 391 ? 4.700 -19.862 -6.975 1.00 95.19 391 ASP A C 1
ATOM 2797 O O . ASP A 1 391 ? 5.528 -19.312 -6.244 1.00 95.19 391 ASP A O 1
ATOM 2801 N N . LEU A 1 392 ? 3.422 -20.020 -6.640 1.00 94.00 392 LEU A N 1
ATOM 2802 C CA . LEU A 1 392 ? 2.849 -19.633 -5.356 1.00 94.00 392 LEU A CA 1
ATOM 2803 C C . LEU A 1 392 ? 2.230 -20.860 -4.699 1.00 94.00 392 LEU A C 1
ATOM 2805 O O . LEU A 1 392 ? 1.583 -21.660 -5.380 1.00 94.00 392 LEU A O 1
ATOM 2809 N N . SER A 1 393 ? 2.386 -20.984 -3.387 1.00 92.50 393 SER A N 1
ATOM 2810 C CA . SER A 1 393 ? 1.611 -21.922 -2.582 1.00 92.50 393 SER A CA 1
ATOM 2811 C C . SER A 1 393 ? 1.197 -21.294 -1.264 1.00 92.50 393 SER A C 1
ATOM 2813 O O . SER A 1 393 ? 1.991 -20.594 -0.647 1.00 92.50 393 SER A O 1
ATOM 2815 N N . PHE A 1 394 ? -0.027 -21.558 -0.832 1.00 89.12 394 PHE A N 1
ATOM 2816 C CA . PHE A 1 394 ? -0.567 -21.069 0.424 1.00 89.12 394 PHE A CA 1
ATOM 2817 C C . PHE A 1 394 ? -0.962 -22.245 1.310 1.00 89.12 394 PHE A C 1
ATOM 2819 O O . PHE A 1 394 ? -1.699 -23.129 0.872 1.00 89.12 394 PHE A O 1
ATOM 2826 N N . GLU A 1 395 ? -0.461 -22.252 2.540 1.00 87.06 395 GLU A N 1
ATOM 2827 C CA . GLU A 1 395 ? -0.818 -23.203 3.589 1.00 87.06 395 GLU A CA 1
ATOM 2828 C C . GLU A 1 395 ? -1.646 -22.457 4.637 1.00 87.06 395 GLU A C 1
ATOM 2830 O O . GLU A 1 395 ? -1.113 -21.627 5.372 1.00 87.06 395 GLU A O 1
ATOM 2835 N N . ALA A 1 396 ? -2.957 -22.706 4.673 1.00 79.44 396 ALA A N 1
ATOM 2836 C CA . ALA A 1 396 ? -3.848 -22.041 5.618 1.00 79.44 396 ALA A CA 1
ATOM 2837 C C . ALA A 1 396 ? -3.518 -22.438 7.066 1.00 79.44 396 ALA A C 1
ATOM 2839 O O . ALA A 1 396 ? -3.204 -23.598 7.352 1.00 79.44 396 ALA A O 1
ATOM 2840 N N . ALA A 1 397 ? -3.622 -21.484 7.994 1.00 70.31 397 ALA A N 1
ATOM 2841 C CA . ALA A 1 397 ? -3.547 -21.792 9.418 1.00 70.31 397 ALA A CA 1
ATOM 2842 C C . ALA A 1 397 ? -4.737 -22.676 9.835 1.00 70.31 397 ALA A C 1
ATOM 2844 O O . ALA A 1 397 ? -5.823 -22.592 9.262 1.00 70.31 397 ALA A O 1
ATOM 2845 N N . ALA A 1 398 ? -4.542 -23.526 10.848 1.00 61.78 398 ALA A N 1
ATOM 2846 C CA . ALA A 1 398 ? -5.634 -24.325 11.398 1.00 61.78 398 ALA A CA 1
ATOM 2847 C C . ALA A 1 398 ? -6.770 -23.406 11.892 1.00 61.78 398 ALA A C 1
ATOM 2849 O O . ALA A 1 398 ? -6.523 -22.464 12.640 1.00 61.78 398 ALA A O 1
ATOM 2850 N N . VAL A 1 399 ? -7.999 -23.712 11.471 1.00 52.16 399 VAL A N 1
ATOM 2851 C CA . VAL A 1 399 ? -9.213 -22.880 11.615 1.00 52.16 399 VAL A CA 1
ATOM 2852 C C . VAL A 1 399 ? -9.720 -22.776 13.068 1.00 52.16 399 VAL A C 1
ATOM 2854 O O . VAL A 1 399 ? -10.598 -21.973 13.358 1.00 52.16 399 VAL A O 1
ATOM 2857 N N . ASP A 1 400 ? -9.138 -23.521 14.013 1.00 55.69 400 ASP A N 1
ATOM 2858 C CA . ASP A 1 400 ? -9.541 -23.539 15.431 1.00 55.69 400 ASP A CA 1
ATOM 2859 C C . ASP A 1 400 ? -8.981 -22.356 16.253 1.00 55.69 400 ASP A C 1
ATOM 2861 O O . ASP A 1 400 ? -8.667 -22.505 17.437 1.00 55.69 400 ASP A O 1
ATOM 2865 N N . VAL A 1 401 ? -8.812 -21.179 15.647 1.00 57.62 401 VAL A N 1
ATOM 2866 C CA . VAL A 1 401 ? -8.532 -19.953 16.406 1.00 57.62 401 VAL A CA 1
ATOM 2867 C C . VAL A 1 401 ? -9.873 -19.269 16.649 1.00 57.62 401 VAL A C 1
ATOM 2869 O O . VAL A 1 401 ? -10.431 -18.647 15.748 1.00 57.62 401 VAL A O 1
ATOM 2872 N N . GLU A 1 402 ? -10.433 -19.449 17.846 1.00 66.25 402 GLU A N 1
ATOM 2873 C CA . GLU A 1 402 ? -11.589 -18.659 18.280 1.00 66.25 402 GLU A CA 1
ATOM 2874 C C . GLU A 1 402 ? -11.169 -17.179 18.386 1.00 66.25 402 GLU A C 1
ATOM 2876 O O . GLU A 1 402 ? -10.021 -16.908 18.757 1.00 66.25 402 GLU A O 1
ATOM 2881 N N . PRO A 1 403 ? -12.052 -16.219 18.040 1.00 67.50 403 PRO A N 1
ATOM 2882 C CA . PRO A 1 403 ? -11.766 -14.810 18.281 1.00 67.50 403 PRO A CA 1
ATOM 2883 C C . PRO A 1 403 ? -11.477 -14.593 19.774 1.00 67.50 403 PRO A C 1
ATOM 2885 O O . PRO A 1 403 ? -12.065 -15.296 20.607 1.00 67.50 403 PRO A O 1
ATOM 2888 N N . PRO A 1 404 ? -10.579 -13.654 20.122 1.00 77.12 404 PRO A N 1
ATOM 2889 C CA . PRO A 1 404 ? -10.268 -13.381 21.517 1.00 77.12 404 PRO A CA 1
ATOM 2890 C C . PRO A 1 404 ? -11.538 -13.007 22.294 1.00 77.12 404 PRO A C 1
ATOM 2892 O O . PRO A 1 404 ? -12.446 -12.359 21.776 1.00 77.12 404 PRO A O 1
ATOM 2895 N N . GLU A 1 405 ? -11.618 -13.433 23.553 1.00 86.44 405 GLU A N 1
ATOM 2896 C CA . GLU A 1 405 ? -12.701 -13.049 24.454 1.00 86.44 405 GLU A CA 1
ATOM 2897 C C . GLU A 1 405 ? -12.575 -11.551 24.774 1.00 86.44 405 GLU A C 1
ATOM 2899 O O . GLU A 1 405 ? -11.626 -11.129 25.442 1.00 86.44 405 GLU A O 1
ATOM 2904 N N . GLU A 1 406 ? -13.525 -10.745 24.298 1.00 89.56 406 GLU A N 1
ATOM 2905 C CA . GLU A 1 406 ? -13.611 -9.321 24.630 1.00 89.56 406 GLU A CA 1
ATOM 2906 C C . GLU A 1 406 ? -14.031 -9.155 26.101 1.00 89.56 406 GLU A C 1
ATOM 2908 O O . GLU A 1 406 ? -15.107 -9.592 26.521 1.00 89.56 406 GLU A O 1
ATOM 2913 N N . ILE A 1 407 ? -13.160 -8.541 26.906 1.00 94.69 407 ILE A N 1
ATOM 2914 C CA . ILE A 1 407 ? -13.408 -8.285 28.327 1.00 94.69 407 ILE A CA 1
ATOM 2915 C C . ILE A 1 407 ? -13.883 -6.841 28.501 1.00 94.69 407 ILE A C 1
ATOM 2917 O O . ILE A 1 407 ? -13.071 -5.915 28.596 1.00 94.69 407 ILE A O 1
ATOM 2921 N N . ASP A 1 408 ? -15.201 -6.665 28.566 1.00 95.81 408 ASP A N 1
ATOM 2922 C CA . ASP A 1 408 ? -15.852 -5.404 28.929 1.00 95.81 408 ASP A CA 1
ATOM 2923 C C . ASP A 1 408 ? -15.751 -5.118 30.431 1.00 95.81 408 ASP A C 1
ATOM 2925 O O . ASP A 1 408 ? -15.668 -6.031 31.260 1.00 95.81 408 ASP A O 1
ATOM 2929 N N . LEU A 1 409 ? -15.802 -3.839 30.800 1.00 96.88 409 LEU A N 1
ATOM 2930 C CA . LEU A 1 409 ? -16.053 -3.425 32.172 1.00 96.88 409 LEU A CA 1
ATOM 2931 C C . LEU A 1 409 ? -17.490 -3.807 32.553 1.00 96.88 409 LEU A C 1
ATOM 2933 O O . LEU A 1 409 ? -18.441 -3.264 32.009 1.00 96.88 409 LEU A O 1
ATOM 2937 N N . ASP A 1 410 ? -17.646 -4.699 33.523 1.00 96.38 410 ASP A N 1
ATOM 2938 C CA . ASP A 1 410 ? -18.939 -5.039 34.120 1.00 96.38 410 ASP A CA 1
ATOM 2939 C C . ASP A 1 410 ? -18.951 -4.490 35.542 1.00 96.38 410 ASP A C 1
ATOM 2941 O O . ASP A 1 410 ? -18.120 -4.887 36.360 1.00 96.38 410 ASP A O 1
ATOM 2945 N N . VAL A 1 411 ? -19.844 -3.539 35.826 1.00 96.69 411 VAL A N 1
ATOM 2946 C CA . VAL A 1 411 ? -19.952 -2.859 37.122 1.00 96.69 411 VAL A CA 1
ATOM 2947 C C . VAL A 1 411 ? -21.386 -2.955 37.620 1.00 96.69 411 VAL A C 1
ATOM 2949 O O . VAL A 1 411 ? -22.325 -2.489 36.972 1.00 96.69 411 VAL A O 1
ATOM 2952 N N . ALA A 1 412 ? -21.560 -3.459 38.840 1.00 95.94 412 ALA A N 1
ATOM 2953 C CA . ALA A 1 412 ? -22.837 -3.423 39.534 1.00 95.94 412 ALA A CA 1
ATOM 2954 C C . ALA A 1 412 ? -22.797 -2.463 40.724 1.00 95.94 412 ALA A C 1
ATOM 2956 O O . ALA A 1 412 ? -21.804 -2.311 41.440 1.00 95.94 412 ALA A O 1
ATOM 2957 N N . GLY A 1 413 ? -23.924 -1.795 40.942 1.00 96.12 413 GLY A N 1
ATOM 2958 C CA . GLY A 1 413 ? -24.063 -0.810 41.996 1.00 96.12 413 GLY A CA 1
ATOM 2959 C C . GLY A 1 413 ? -25.442 -0.172 42.026 1.00 96.12 413 GLY A C 1
ATOM 2960 O O . GLY A 1 413 ? -26.340 -0.508 41.249 1.00 96.12 413 GLY A O 1
ATOM 2961 N N . SER A 1 414 ? -25.613 0.785 42.930 1.00 96.31 414 SER A N 1
ATOM 2962 C CA . SER A 1 414 ? -26.864 1.513 43.114 1.00 96.31 414 SER A CA 1
ATOM 2963 C C . SER A 1 414 ? -26.651 3.019 43.186 1.00 96.31 414 SER A C 1
ATOM 2965 O O . SER A 1 414 ? -25.596 3.512 43.581 1.00 96.31 414 SER A O 1
ATOM 2967 N N . ARG A 1 415 ? -27.693 3.754 42.806 1.00 96.31 415 ARG A N 1
ATOM 2968 C CA . ARG A 1 415 ? -27.794 5.200 42.959 1.00 96.31 415 ARG A CA 1
ATOM 2969 C C . ARG A 1 415 ? -29.040 5.506 43.785 1.00 96.31 415 ARG A C 1
ATOM 2971 O O . ARG A 1 415 ? -30.076 4.871 43.596 1.00 96.31 415 ARG A O 1
ATOM 2978 N N . ALA A 1 416 ? -28.929 6.428 44.736 1.00 96.25 416 ALA A N 1
ATOM 2979 C CA . ALA A 1 416 ? -30.061 6.879 45.535 1.00 96.25 416 ALA A CA 1
ATOM 2980 C C . ALA A 1 416 ? -29.863 8.313 46.022 1.00 96.25 416 ALA A C 1
ATOM 2982 O O . ALA A 1 416 ? -28.748 8.725 46.333 1.00 96.25 416 ALA A O 1
ATOM 2983 N N . ASP A 1 417 ? -30.958 9.040 46.183 1.00 95.69 417 ASP A N 1
ATOM 2984 C CA . ASP A 1 417 ? -30.984 10.378 46.763 1.00 95.69 417 ASP A CA 1
ATOM 2985 C C . ASP A 1 417 ? -31.882 10.438 48.014 1.00 95.69 417 ASP A C 1
ATOM 2987 O O . ASP A 1 417 ? -32.465 9.428 48.435 1.00 95.69 417 ASP A O 1
ATOM 2991 N N . ASP A 1 418 ? -31.922 11.583 48.704 1.00 94.25 418 ASP A N 1
ATOM 2992 C CA . ASP A 1 418 ? -32.659 11.719 49.969 1.00 94.25 418 ASP A CA 1
ATOM 2993 C C . ASP A 1 418 ? -34.060 12.333 49.822 1.00 94.25 418 ASP A C 1
ATOM 2995 O O . ASP A 1 418 ? -34.801 12.459 50.809 1.00 94.25 418 ASP A O 1
ATOM 2999 N N . GLY A 1 419 ? -34.487 12.608 48.586 1.00 92.44 419 GLY A N 1
ATOM 3000 C CA . GLY A 1 419 ? -35.806 13.140 48.295 1.00 92.44 419 GLY A CA 1
ATOM 3001 C C . GLY A 1 419 ? -36.184 13.084 46.819 1.00 92.44 419 GLY A C 1
ATOM 3002 O O . GLY A 1 419 ? -35.358 13.134 45.933 1.00 92.44 419 GLY A O 1
ATOM 3003 N N . SER A 1 420 ? -37.490 13.063 46.546 1.00 93.88 420 SER A N 1
ATOM 3004 C CA . SER A 1 420 ? -38.038 13.123 45.175 1.00 93.88 420 SER A CA 1
ATOM 3005 C C . SER A 1 420 ? -38.790 14.425 44.882 1.00 93.88 420 SER A C 1
ATOM 3007 O O . SER A 1 420 ? -39.250 14.664 43.760 1.00 93.88 420 SER A O 1
ATOM 3009 N N . VAL A 1 421 ? -38.962 15.278 45.898 1.00 94.69 421 VAL A N 1
ATOM 3010 C CA . VAL A 1 421 ? -39.702 16.539 45.812 1.00 94.69 421 VAL A CA 1
ATOM 3011 C C . VAL A 1 421 ? -38.981 17.613 46.615 1.00 94.69 421 VAL A C 1
ATOM 3013 O O . VAL A 1 421 ? -38.874 17.501 47.834 1.00 94.69 421 VAL A O 1
ATOM 3016 N N . PHE A 1 422 ? -38.586 18.682 45.932 1.00 95.06 422 PHE A N 1
ATOM 3017 C CA . PHE A 1 422 ? -37.810 19.787 46.481 1.00 95.06 422 PHE A CA 1
ATOM 3018 C C . PHE A 1 422 ? -38.500 21.131 46.225 1.00 95.06 422 PHE A C 1
ATOM 3020 O O . PHE A 1 422 ? -39.287 21.302 45.290 1.00 95.06 422 PHE A O 1
ATOM 3027 N N . THR A 1 423 ? -38.203 22.126 47.047 1.00 93.25 423 THR A N 1
ATOM 3028 C CA . THR A 1 423 ? -38.398 23.544 46.716 1.00 93.25 423 THR A CA 1
ATOM 3029 C C . THR A 1 423 ? -37.078 24.127 46.223 1.00 93.25 423 THR A C 1
ATOM 3031 O O . THR A 1 423 ? -36.022 23.625 46.595 1.00 93.25 423 THR A O 1
ATOM 3034 N N . GLY A 1 424 ? -37.116 25.181 45.404 1.00 92.31 424 GLY A N 1
ATOM 3035 C CA . GLY A 1 424 ? -35.888 25.794 44.883 1.00 92.31 424 GLY A CA 1
ATOM 3036 C C . GLY A 1 424 ? -34.913 26.163 46.006 1.00 92.31 424 GLY A C 1
ATOM 3037 O O . GLY A 1 424 ? -35.346 26.580 47.077 1.00 92.31 424 GLY A O 1
ATOM 3038 N N . GLY A 1 425 ? -33.618 25.962 45.794 1.00 91.69 425 GLY A N 1
ATOM 3039 C CA . GLY A 1 425 ? -32.584 26.211 46.800 1.00 91.69 425 GLY A CA 1
ATOM 3040 C C . GLY A 1 425 ? -32.440 25.118 47.868 1.00 91.69 425 GLY A C 1
ATOM 3041 O O . GLY A 1 425 ? -31.520 25.201 48.678 1.00 91.69 425 GLY A O 1
ATOM 3042 N N . GLN A 1 426 ? -33.298 24.087 47.895 1.00 94.81 426 GLN A N 1
ATOM 3043 C CA . GLN A 1 426 ? -33.069 22.924 48.760 1.00 94.81 426 GLN A CA 1
ATOM 3044 C C . GLN A 1 426 ? -31.936 22.054 48.224 1.00 94.81 426 GLN A C 1
ATOM 3046 O O . GLN A 1 426 ? -31.815 21.859 47.018 1.00 94.81 426 GLN A O 1
ATOM 3051 N N . THR A 1 427 ? -31.141 21.524 49.144 1.00 96.12 427 THR A N 1
ATOM 3052 C CA . THR A 1 427 ? -30.066 20.580 48.854 1.00 96.12 427 THR A CA 1
ATOM 3053 C C . THR A 1 427 ? -30.602 19.153 48.848 1.00 96.12 427 THR A C 1
ATOM 3055 O O . THR A 1 427 ? -31.384 18.786 49.725 1.00 96.12 427 THR A O 1
ATOM 3058 N N . ASP A 1 428 ? -30.147 18.384 47.873 1.00 96.75 428 ASP A N 1
ATOM 3059 C CA . ASP A 1 428 ? -30.339 16.953 47.697 1.00 96.75 428 ASP A CA 1
ATOM 3060 C C . ASP A 1 428 ? -29.015 16.230 47.976 1.00 96.75 428 ASP A C 1
ATOM 3062 O O . ASP A 1 428 ? -27.960 16.674 47.507 1.00 96.75 428 ASP A O 1
ATOM 3066 N N . LEU A 1 429 ? -29.057 15.158 48.769 1.00 97.94 429 LEU A N 1
ATOM 3067 C CA . LEU A 1 429 ? -27.897 14.313 49.055 1.00 97.94 429 LEU A CA 1
ATOM 3068 C C . LEU A 1 429 ? -27.951 13.052 48.199 1.00 97.94 429 LEU A C 1
ATOM 3070 O O . LEU A 1 429 ? -28.687 12.112 48.509 1.00 97.94 429 LEU A O 1
ATOM 3074 N N . VAL A 1 430 ? -27.087 13.002 47.192 1.00 98.12 430 VAL A N 1
ATOM 3075 C CA . VAL A 1 430 ? -26.945 11.855 46.299 1.00 98.12 430 VAL A CA 1
ATOM 3076 C C . VAL A 1 430 ? -25.882 10.902 46.835 1.00 98.12 430 VAL A C 1
ATOM 3078 O O . VAL A 1 430 ? -24.817 11.325 47.282 1.00 98.12 430 VAL A O 1
ATOM 3081 N N . ARG A 1 431 ? -26.170 9.600 46.777 1.00 98.06 431 ARG A N 1
ATOM 3082 C CA . ARG A 1 431 ? -25.249 8.502 47.071 1.00 98.06 431 ARG A CA 1
ATOM 3083 C C . ARG A 1 431 ? -25.135 7.589 45.859 1.00 98.06 431 ARG A C 1
ATOM 3085 O O . ARG A 1 431 ? -26.144 7.102 45.351 1.00 98.06 431 ARG A O 1
ATOM 3092 N N . VAL A 1 432 ? -23.901 7.340 45.449 1.00 97.94 432 VAL A N 1
ATOM 3093 C CA . VAL A 1 432 ? -23.536 6.390 44.401 1.00 97.94 432 VAL A CA 1
ATOM 3094 C C . VAL A 1 432 ? -22.735 5.281 45.062 1.00 97.94 432 VAL A C 1
ATOM 3096 O O . VAL A 1 432 ? -21.728 5.541 45.718 1.00 97.94 432 VAL A O 1
ATOM 3099 N N . THR A 1 433 ? -23.207 4.051 44.940 1.00 97.25 433 THR A N 1
ATOM 3100 C CA . THR A 1 433 ? -22.619 2.883 45.586 1.00 97.25 433 THR A CA 1
ATOM 3101 C C . THR A 1 433 ? -22.162 1.900 44.522 1.00 97.25 433 THR A C 1
ATOM 3103 O O . THR A 1 433 ? -22.990 1.400 43.770 1.00 97.25 433 THR A O 1
ATOM 3106 N N . VAL A 1 434 ? -20.865 1.604 44.488 1.00 97.56 434 VAL A N 1
ATOM 3107 C CA . VAL A 1 434 ? -20.282 0.521 43.687 1.00 97.56 434 VAL A CA 1
ATOM 3108 C C . VAL A 1 434 ? -20.259 -0.737 44.549 1.00 97.56 434 VAL A C 1
ATOM 3110 O O . VAL A 1 434 ? -19.750 -0.707 45.670 1.00 97.56 434 VAL A O 1
ATOM 3113 N N . GLU A 1 435 ? -20.854 -1.820 44.059 1.00 96.00 435 GLU A N 1
ATOM 3114 C CA . GLU A 1 435 ? -20.956 -3.101 44.768 1.00 96.00 435 GLU A CA 1
ATOM 3115 C C . GLU A 1 435 ? -19.901 -4.094 44.280 1.00 96.00 435 GLU A C 1
ATOM 3117 O O . GLU A 1 435 ? -19.241 -4.731 45.099 1.00 96.00 435 GLU A O 1
ATOM 3122 N N . GLU A 1 436 ? -19.717 -4.196 42.967 1.00 95.69 436 GLU A N 1
ATOM 3123 C CA . GLU A 1 436 ? -18.723 -5.064 42.337 1.00 95.69 436 GLU A CA 1
ATOM 3124 C C . GLU A 1 436 ? -18.340 -4.531 40.955 1.00 95.69 436 GLU A C 1
ATOM 3126 O O . GLU A 1 436 ? -19.122 -3.826 40.315 1.00 95.69 436 GLU A O 1
ATOM 3131 N N . PHE A 1 437 ? -17.135 -4.879 40.510 1.00 95.69 437 PHE A N 1
ATOM 3132 C CA . PHE A 1 437 ? -16.730 -4.794 39.113 1.00 95.69 437 PHE A CA 1
ATOM 3133 C C . PHE A 1 437 ? -15.722 -5.901 38.782 1.00 95.69 437 PHE A C 1
ATOM 3135 O O . PHE A 1 437 ? -15.120 -6.480 39.693 1.00 95.69 437 PHE A O 1
ATOM 3142 N N . ASN A 1 438 ? -15.555 -6.233 37.502 1.00 93.94 438 ASN A N 1
ATOM 3143 C CA . ASN A 1 438 ? -14.647 -7.299 37.079 1.00 93.94 438 ASN A CA 1
ATOM 3144 C C . ASN A 1 438 ? -13.163 -6.908 37.233 1.00 93.94 438 ASN A C 1
ATOM 3146 O O . ASN A 1 438 ? -12.607 -6.125 36.465 1.00 93.94 438 ASN A O 1
ATOM 3150 N N . ASP A 1 439 ? -12.485 -7.562 38.177 1.00 91.38 439 ASP A N 1
ATOM 3151 C CA . ASP A 1 439 ? -11.050 -7.389 38.461 1.00 91.38 439 ASP A CA 1
ATOM 3152 C C . ASP A 1 439 ? -10.117 -7.920 37.357 1.00 91.38 439 ASP A C 1
ATOM 3154 O O . ASP A 1 439 ? -8.907 -7.720 37.386 1.00 91.38 439 ASP A O 1
ATOM 3158 N N . THR A 1 440 ? -10.681 -8.600 36.356 1.00 92.88 440 THR A N 1
ATOM 3159 C CA . THR A 1 440 ? -9.933 -9.084 35.191 1.00 92.88 440 THR A CA 1
ATOM 3160 C C . THR A 1 440 ? -9.512 -7.935 34.279 1.00 92.88 440 THR A C 1
ATOM 3162 O O . THR A 1 440 ? -8.443 -8.006 33.677 1.00 92.88 440 THR A O 1
ATOM 3165 N N . LEU A 1 441 ? -10.330 -6.881 34.177 1.00 93.69 441 LEU A N 1
ATOM 3166 C CA . LEU A 1 441 ? -10.025 -5.723 33.343 1.00 93.69 441 LEU A CA 1
ATOM 3167 C C . LEU A 1 441 ? -9.227 -4.668 34.111 1.00 93.69 441 LEU A C 1
ATOM 3169 O O . LEU A 1 441 ? -8.295 -4.095 33.551 1.00 93.69 441 LEU A O 1
ATOM 3173 N N . THR A 1 442 ? -9.576 -4.404 35.370 1.00 96.19 442 THR A N 1
ATOM 3174 C CA . THR A 1 442 ? -8.982 -3.321 36.162 1.00 96.19 442 THR A CA 1
ATOM 3175 C C . THR A 1 442 ? -9.016 -3.598 37.665 1.00 96.19 442 THR A C 1
ATOM 3177 O O . THR A 1 442 ? -9.948 -4.220 38.164 1.00 96.19 442 THR A O 1
ATOM 3180 N N . ASP A 1 443 ? -8.046 -3.055 38.406 1.00 96.06 443 ASP A N 1
ATOM 3181 C CA . ASP A 1 443 ? -8.038 -3.055 39.875 1.00 96.06 443 ASP A CA 1
ATOM 3182 C C . ASP A 1 443 ? -8.785 -1.848 40.485 1.00 96.06 443 ASP A C 1
ATOM 3184 O O . ASP A 1 443 ? -8.994 -1.801 41.703 1.00 96.06 443 ASP A O 1
ATOM 3188 N N . ALA A 1 444 ? -9.189 -0.862 39.675 1.00 97.00 444 ALA A N 1
ATOM 3189 C CA . ALA A 1 444 ? -9.927 0.317 40.129 1.00 97.00 444 ALA A CA 1
ATOM 3190 C C . ALA A 1 444 ? -10.816 0.952 39.047 1.00 97.00 444 ALA A C 1
ATOM 3192 O O . ALA A 1 444 ? -10.548 0.861 37.846 1.00 97.00 444 ALA A O 1
ATOM 3193 N N . VAL A 1 445 ? -11.866 1.646 39.489 1.00 98.00 445 VAL A N 1
ATOM 3194 C CA . VAL A 1 445 ? -12.749 2.446 38.630 1.00 98.00 445 VAL A CA 1
ATOM 3195 C C . VAL A 1 445 ? -12.877 3.876 39.147 1.00 98.00 445 VAL A C 1
ATOM 3197 O O . VAL A 1 445 ? -13.045 4.091 40.345 1.00 98.00 445 VAL A O 1
ATOM 3200 N N . GLU A 1 446 ? -12.834 4.864 38.257 1.00 98.31 446 GLU A N 1
ATOM 3201 C CA . GLU A 1 446 ? -13.227 6.241 38.552 1.00 98.31 446 GLU A CA 1
ATOM 3202 C C . GLU A 1 446 ? -14.748 6.349 38.439 1.00 98.31 446 GLU A C 1
ATOM 3204 O O . GLU A 1 446 ? -15.344 5.962 37.431 1.00 98.31 446 GLU A O 1
ATOM 3209 N N . VAL A 1 447 ? -15.393 6.847 39.493 1.00 98.25 447 VAL A N 1
ATOM 3210 C CA . VAL A 1 447 ? -16.852 6.936 39.561 1.00 98.25 447 VAL A CA 1
ATOM 3211 C C . VAL A 1 447 ? -17.295 8.360 39.275 1.00 98.25 447 VAL A C 1
ATOM 3213 O O . VAL A 1 447 ? -16.801 9.311 39.881 1.00 98.25 447 VAL A O 1
ATOM 3216 N N . SER A 1 448 ? -18.294 8.512 38.414 1.00 98.19 448 SER A N 1
ATOM 3217 C CA . SER A 1 448 ? -18.955 9.788 38.167 1.00 98.19 448 SER A CA 1
ATOM 3218 C C . SER A 1 448 ? -20.479 9.660 38.160 1.00 98.19 448 SER A C 1
ATOM 3220 O O . SER A 1 448 ? -21.038 8.566 38.089 1.00 98.19 448 SER A O 1
ATOM 3222 N N . ASP A 1 449 ? -21.171 10.790 38.286 1.00 98.31 449 ASP A N 1
ATOM 3223 C CA . ASP A 1 449 ? -22.629 10.869 38.173 1.00 98.31 449 ASP A CA 1
ATOM 3224 C C . ASP A 1 449 ? -23.048 12.109 37.384 1.00 98.31 449 ASP A C 1
ATOM 3226 O O . ASP A 1 449 ? -22.322 13.107 37.307 1.00 98.31 449 ASP A O 1
ATOM 3230 N N . ARG A 1 450 ? -24.252 12.059 36.814 1.00 97.75 450 ARG A N 1
ATOM 3231 C CA . ARG A 1 450 ? -24.806 13.150 36.012 1.00 97.75 450 ARG A CA 1
ATOM 3232 C C . ARG A 1 450 ? -25.867 13.933 36.771 1.00 97.75 450 ARG A C 1
ATOM 3234 O O . ARG A 1 450 ? -26.900 13.400 37.182 1.00 97.75 450 ARG A O 1
ATOM 3241 N N . VAL A 1 451 ? -25.656 15.241 36.860 1.00 98.00 451 VAL A N 1
ATOM 3242 C CA . VAL A 1 451 ? -26.560 16.207 37.488 1.00 98.00 451 VAL A CA 1
ATOM 3243 C C . VAL A 1 451 ? -27.288 17.015 36.408 1.00 98.00 451 VAL A C 1
ATOM 3245 O O . VAL A 1 451 ? -26.647 17.584 35.525 1.00 98.00 451 VAL A O 1
ATOM 3248 N N . PRO A 1 452 ? -28.630 17.087 36.423 1.00 97.50 452 PRO A N 1
ATOM 3249 C CA . PRO A 1 452 ? -29.399 17.730 35.363 1.00 97.50 452 PRO A CA 1
ATOM 3250 C C . PRO A 1 452 ? -29.239 19.251 35.331 1.00 97.50 452 PRO A C 1
ATOM 3252 O O . PRO A 1 452 ? -29.027 19.905 36.351 1.00 97.50 452 PRO A O 1
ATOM 3255 N N . ALA A 1 453 ? -29.477 19.827 34.151 1.00 96.19 453 ALA A N 1
ATOM 3256 C CA . ALA A 1 453 ? -29.352 21.260 33.931 1.00 96.19 453 ALA A CA 1
ATOM 3257 C C . ALA A 1 453 ? -30.152 22.116 34.926 1.00 96.19 453 ALA A C 1
ATOM 3259 O O . ALA A 1 453 ? -31.337 21.880 35.189 1.00 96.19 453 ALA A O 1
ATOM 3260 N N . GLY A 1 454 ? -29.495 23.158 35.435 1.00 93.31 454 GLY A N 1
ATOM 3261 C CA . GLY A 1 454 ? -30.049 24.110 36.398 1.00 93.31 454 GLY A CA 1
ATOM 3262 C C . GLY A 1 454 ? -29.822 23.739 37.864 1.00 93.31 454 GLY A C 1
ATOM 3263 O O . GLY A 1 454 ? -29.944 24.621 38.711 1.00 93.31 454 GLY A O 1
ATOM 3264 N N . TRP A 1 455 ? -29.468 22.492 38.176 1.00 97.19 455 TRP A N 1
ATOM 3265 C CA . TRP A 1 455 ? -28.966 22.141 39.504 1.00 97.19 455 TRP A CA 1
ATOM 3266 C C . TRP A 1 455 ? -27.503 22.562 39.638 1.00 97.19 455 TRP A C 1
ATOM 3268 O O . TRP A 1 455 ? -26.763 22.540 38.658 1.00 97.19 455 TRP A O 1
ATOM 3278 N N . SER A 1 456 ? -27.091 22.961 40.840 1.00 96.19 456 SER A N 1
ATOM 3279 C CA . SER A 1 456 ? -25.693 23.299 41.131 1.00 96.19 456 SER A CA 1
ATOM 3280 C C . SER A 1 456 ? -25.102 22.319 42.129 1.00 96.19 456 SER A C 1
ATOM 3282 O O . SER A 1 456 ? -25.738 22.013 43.135 1.00 96.19 456 SER A O 1
ATOM 3284 N N . VAL A 1 457 ? -23.887 21.853 41.874 1.00 97.56 457 VAL A N 1
ATOM 3285 C CA . VAL A 1 457 ? -23.167 20.923 42.752 1.00 97.56 457 VAL A CA 1
ATOM 3286 C C . VAL A 1 457 ? -22.365 21.715 43.776 1.00 97.56 457 VAL A C 1
ATOM 3288 O O . VAL A 1 457 ? -21.758 22.731 43.438 1.00 97.56 457 VAL A O 1
ATOM 3291 N N . ASP A 1 458 ? -22.391 21.276 45.030 1.00 95.50 458 ASP A N 1
ATOM 3292 C CA . ASP A 1 458 ? -21.580 21.869 46.090 1.00 95.50 458 ASP A CA 1
ATOM 3293 C C . ASP A 1 458 ? -20.250 21.115 46.218 1.00 95.50 458 ASP A C 1
ATOM 3295 O O . ASP A 1 458 ? -20.180 20.055 46.835 1.00 95.50 458 ASP A O 1
ATOM 3299 N N . GLU A 1 459 ? -19.194 21.663 45.614 1.00 95.12 459 GLU A N 1
ATOM 3300 C CA . GLU A 1 459 ? -17.848 21.070 45.614 1.00 95.12 459 GLU A CA 1
ATOM 3301 C C . GLU A 1 459 ? -17.140 21.148 46.981 1.00 95.12 459 GLU A C 1
ATOM 3303 O O . GLU A 1 459 ? -16.102 20.518 47.170 1.00 95.12 459 GLU A O 1
ATOM 3308 N N . GLU A 1 460 ? -17.656 21.915 47.955 1.00 93.38 460 GLU A N 1
ATOM 3309 C CA . GLU A 1 460 ? -17.041 22.009 49.292 1.00 93.38 460 GLU A CA 1
ATOM 3310 C C . GLU A 1 460 ? -17.429 20.820 50.197 1.00 93.38 460 GLU A C 1
ATOM 3312 O O . GLU A 1 460 ? -16.767 20.570 51.211 1.00 93.38 460 GLU A O 1
ATOM 3317 N N . TYR A 1 461 ? -18.477 20.065 49.842 1.00 91.38 461 TYR A N 1
ATOM 3318 C CA . TYR A 1 461 ? -19.004 18.965 50.651 1.00 91.38 461 TYR A CA 1
ATOM 3319 C C . TYR A 1 461 ? -19.189 17.670 49.852 1.00 91.38 461 TYR A C 1
ATOM 3321 O O . TYR A 1 461 ? -19.578 17.669 48.690 1.00 91.38 461 TYR A O 1
ATOM 3329 N N . GLY A 1 462 ? -19.014 16.537 50.534 1.00 95.06 462 GLY A N 1
ATOM 3330 C CA . GLY A 1 462 ? -19.084 15.213 49.913 1.00 95.06 462 GLY A CA 1
ATOM 3331 C C . GLY A 1 462 ? -17.723 14.752 49.397 1.00 95.06 462 GLY A C 1
ATOM 3332 O O . GLY A 1 462 ? -16.691 15.202 49.892 1.00 95.06 462 GLY A O 1
ATOM 3333 N N . ASP A 1 463 ? -17.755 13.839 48.433 1.00 97.50 463 ASP A N 1
ATOM 3334 C CA . ASP A 1 463 ? -16.595 13.177 47.830 1.00 97.50 463 ASP A CA 1
ATOM 3335 C C . ASP A 1 463 ? -16.295 13.724 46.419 1.00 97.50 463 ASP A C 1
ATOM 3337 O O . ASP A 1 463 ? -15.694 13.040 45.600 1.00 97.50 463 ASP A O 1
ATOM 3341 N N . VAL A 1 464 ? -16.755 14.940 46.107 1.00 97.69 464 VAL A N 1
ATOM 3342 C CA . VAL A 1 464 ? -16.554 15.563 44.791 1.00 97.69 464 VAL A CA 1
ATOM 3343 C C . VAL A 1 464 ? -15.081 15.917 44.598 1.00 97.69 464 VAL A C 1
ATOM 3345 O O . VAL A 1 464 ? -14.527 16.712 45.356 1.00 97.69 464 VAL A O 1
ATOM 3348 N N . GLU A 1 465 ? -14.460 15.373 43.556 1.00 96.75 465 GLU A N 1
ATOM 3349 C CA . GLU A 1 465 ? -13.097 15.733 43.153 1.00 96.75 465 GLU A CA 1
ATOM 3350 C C . GLU A 1 465 ? -13.083 16.834 42.093 1.00 96.75 465 GLU A C 1
ATOM 3352 O O . GLU A 1 465 ? -12.241 17.734 42.130 1.00 96.75 465 GLU A O 1
ATOM 3357 N N . SER A 1 466 ? -14.022 16.775 41.145 1.00 96.81 466 SER A N 1
ATOM 3358 C CA . SER A 1 466 ? -14.185 17.799 40.115 1.00 96.81 466 SER A CA 1
ATOM 3359 C C . SER A 1 466 ? -15.585 17.787 39.501 1.00 96.81 466 SER A C 1
ATOM 3361 O O . SER A 1 466 ? -16.329 16.808 39.611 1.00 96.81 466 SER A O 1
ATOM 3363 N N . THR A 1 467 ? -15.943 18.888 38.839 1.00 97.06 467 THR A N 1
ATOM 3364 C CA . THR A 1 467 ? -17.164 19.000 38.038 1.00 97.06 467 THR A CA 1
ATOM 3365 C C . THR A 1 467 ? -16.838 19.478 36.625 1.00 97.06 467 THR A C 1
ATOM 3367 O O . THR A 1 467 ? -15.876 20.217 36.405 1.00 97.06 467 THR A O 1
ATOM 3370 N N . THR A 1 468 ? -17.625 19.035 35.646 1.00 97.31 468 THR A N 1
ATOM 3371 C CA . THR A 1 468 ? -17.523 19.481 34.249 1.00 97.31 468 THR A CA 1
ATOM 3372 C C . THR A 1 468 ? -18.912 19.772 33.695 1.00 97.31 468 THR A C 1
ATOM 3374 O O . THR A 1 468 ? -19.795 18.918 33.747 1.00 97.31 468 THR A O 1
ATOM 3377 N N . ASP A 1 469 ? -19.108 20.974 33.155 1.00 96.69 469 ASP A N 1
ATOM 3378 C CA . ASP A 1 469 ? -20.353 21.354 32.484 1.00 96.69 469 ASP A CA 1
ATOM 3379 C C . ASP A 1 469 ? -20.406 20.776 31.064 1.00 96.69 469 ASP A C 1
ATOM 3381 O O . ASP A 1 469 ? -19.466 20.920 30.281 1.00 96.69 469 ASP A O 1
ATOM 3385 N N . ASN A 1 470 ? -21.537 20.165 30.723 1.00 95.25 470 ASN A N 1
ATOM 3386 C CA . ASN A 1 470 ? -21.806 19.567 29.422 1.00 95.25 470 ASN A CA 1
ATOM 3387 C C . ASN A 1 470 ? -22.558 20.541 28.497 1.00 95.25 470 ASN A C 1
ATOM 3389 O O . ASN A 1 470 ? -23.268 21.444 28.948 1.00 95.25 470 ASN A O 1
ATOM 3393 N N . ASP A 1 471 ? -22.484 20.314 27.183 1.00 94.50 471 ASP A N 1
ATOM 3394 C CA . ASP A 1 471 ? -23.127 21.164 26.164 1.00 94.50 471 ASP A CA 1
ATOM 3395 C C . ASP A 1 471 ? -24.661 21.235 26.280 1.00 94.50 471 ASP A C 1
ATOM 3397 O O . ASP A 1 471 ? -25.292 22.198 25.832 1.00 94.50 471 ASP A O 1
ATOM 3401 N N . ASP A 1 472 ? -25.282 20.224 26.888 1.00 92.88 472 ASP A N 1
ATOM 3402 C CA . ASP A 1 472 ? -26.723 20.186 27.150 1.00 92.88 472 ASP A CA 1
ATOM 3403 C C . ASP A 1 472 ? -27.128 20.924 28.442 1.00 92.88 472 ASP A C 1
ATOM 3405 O O . ASP A 1 472 ? -28.312 20.981 28.789 1.00 92.88 472 ASP A O 1
ATOM 3409 N N . GLY A 1 473 ? -26.150 21.505 29.139 1.00 93.75 473 GLY A N 1
ATOM 3410 C CA . GLY A 1 473 ? -26.302 22.231 30.391 1.00 93.75 473 GLY A CA 1
ATOM 3411 C C . GLY A 1 473 ? -26.337 21.354 31.641 1.00 93.75 473 GLY A C 1
ATOM 3412 O O . GLY A 1 473 ? -26.526 21.910 32.719 1.00 93.75 473 GLY A O 1
ATOM 3413 N N . SER A 1 474 ? -26.210 20.026 31.524 1.00 97.00 474 SER A N 1
ATOM 3414 C CA . SER A 1 474 ? -25.998 19.134 32.674 1.00 97.00 474 SER A CA 1
ATOM 3415 C C . SER A 1 474 ? -24.560 19.231 33.192 1.00 97.00 474 SER A C 1
ATOM 3417 O O . SER A 1 474 ? -23.676 19.685 32.472 1.00 97.00 474 SER A O 1
ATOM 3419 N N . THR A 1 475 ? -24.311 18.773 34.414 1.00 98.12 475 THR A N 1
ATOM 3420 C CA . THR A 1 475 ? -22.977 18.751 35.026 1.00 98.12 475 THR A CA 1
ATOM 3421 C C . THR A 1 475 ? -22.588 17.309 35.335 1.00 98.12 475 THR A C 1
ATOM 3423 O O . THR A 1 475 ? -23.363 16.575 35.948 1.00 98.12 475 THR A O 1
ATOM 3426 N N . THR A 1 476 ? -21.396 16.897 34.916 1.00 98.06 476 THR A N 1
ATOM 3427 C CA . THR A 1 476 ? -20.775 15.634 35.329 1.00 98.06 476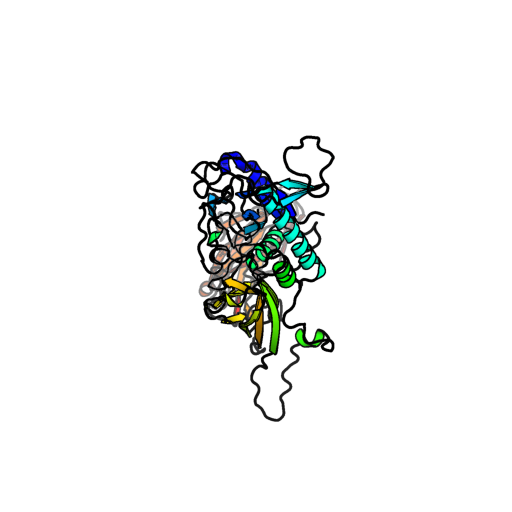 THR A CA 1
ATOM 3428 C C . THR A 1 476 ? -19.996 15.869 36.617 1.00 98.06 476 THR A C 1
ATOM 3430 O O . THR A 1 476 ? -19.217 16.819 36.698 1.00 98.06 476 THR A O 1
ATOM 3433 N N . VAL A 1 477 ? -20.214 15.022 37.622 1.00 98.25 477 VAL A N 1
ATOM 3434 C CA . VAL A 1 477 ? -19.559 15.085 38.935 1.00 98.25 477 VAL A CA 1
ATOM 3435 C C . VAL A 1 477 ? -18.645 13.883 39.082 1.00 98.25 477 VAL A C 1
ATOM 3437 O O . VAL A 1 477 ? -19.134 12.758 39.074 1.00 98.25 477 VAL A O 1
ATOM 3440 N N . VAL A 1 478 ? -17.343 14.112 39.237 1.00 98.19 478 VAL A N 1
ATOM 3441 C CA . VAL A 1 478 ? -16.353 13.054 39.483 1.00 98.19 478 VAL A CA 1
ATOM 3442 C C . VAL A 1 478 ? -16.220 12.842 40.989 1.00 98.19 478 VAL A C 1
ATOM 3444 O O . VAL A 1 478 ? -16.003 13.798 41.736 1.00 98.19 478 VAL A O 1
ATOM 3447 N N . LEU A 1 479 ? -16.382 11.595 41.429 1.00 97.69 479 LEU A N 1
ATOM 3448 C CA . LEU A 1 479 ? -16.439 11.166 42.832 1.00 97.69 479 LEU A CA 1
ATOM 3449 C C . LEU A 1 479 ? -15.183 10.391 43.278 1.00 97.69 479 LEU A C 1
ATOM 3451 O O . LEU A 1 479 ? -15.165 9.793 44.360 1.00 97.69 479 LEU A O 1
ATOM 3455 N N . GLY A 1 480 ? -14.157 10.390 42.428 1.00 96.19 480 GLY A N 1
ATOM 3456 C CA . GLY A 1 480 ? -12.876 9.733 42.644 1.00 96.19 480 GLY A CA 1
ATOM 3457 C C . GLY A 1 480 ? -12.893 8.228 42.390 1.00 96.19 480 GLY A C 1
ATOM 3458 O O . GLY A 1 480 ? -13.883 7.639 41.946 1.00 96.19 480 GLY A O 1
ATOM 3459 N N . GLU A 1 481 ? -11.756 7.609 42.684 1.00 97.00 481 GLU A N 1
ATOM 3460 C CA . GLU A 1 481 ? -11.502 6.196 42.413 1.00 97.00 481 GLU A CA 1
ATOM 3461 C C . GLU A 1 481 ? -12.095 5.274 43.491 1.00 97.00 481 GLU A C 1
ATOM 3463 O O . GLU A 1 481 ? -12.139 5.602 44.684 1.00 97.00 481 GLU A O 1
ATOM 3468 N N . VAL A 1 482 ? -12.542 4.093 43.068 1.00 96.56 482 VAL A N 1
ATOM 3469 C CA . VAL A 1 482 ? -12.912 2.944 43.899 1.00 96.56 482 VAL A CA 1
ATOM 3470 C C . VAL A 1 482 ? -12.069 1.757 43.443 1.00 96.56 482 VAL A C 1
ATOM 3472 O O . VAL A 1 482 ? -12.245 1.258 42.335 1.00 96.56 482 VAL A O 1
ATOM 3475 N N . SER A 1 483 ? -11.165 1.293 44.301 1.00 95.31 483 SER A N 1
ATOM 3476 C CA . SER A 1 483 ? -10.339 0.107 44.046 1.00 95.31 483 SER A CA 1
ATOM 3477 C C . SER A 1 483 ? -10.997 -1.190 44.529 1.00 95.31 483 SER A C 1
ATOM 3479 O O . SER A 1 483 ? -11.891 -1.176 45.380 1.00 95.31 483 SER A O 1
ATOM 3481 N N . THR A 1 484 ? -10.512 -2.341 44.058 1.00 91.56 484 THR A N 1
ATOM 3482 C CA . THR A 1 484 ? -10.907 -3.655 44.601 1.00 91.56 484 THR A CA 1
ATOM 3483 C C . THR A 1 484 ? -10.592 -3.771 46.099 1.00 91.56 484 THR A C 1
ATOM 3485 O O . THR A 1 484 ? -11.322 -4.430 46.848 1.00 91.56 484 THR A O 1
ATOM 3488 N N . GLU A 1 485 ? -9.554 -3.072 46.577 1.00 87.94 485 GLU A N 1
ATOM 3489 C CA . GLU A 1 485 ? -9.225 -2.975 48.003 1.00 87.94 485 GLU A CA 1
ATOM 3490 C C . GLU A 1 485 ? -10.278 -2.181 48.795 1.00 87.94 485 GLU A C 1
ATOM 3492 O O . GLU A 1 485 ? -10.564 -2.536 49.944 1.00 87.94 485 GLU A O 1
ATOM 3497 N N . ASP A 1 486 ? -10.878 -1.147 48.189 1.00 86.75 486 ASP A N 1
ATOM 3498 C CA . ASP A 1 486 ? -11.951 -0.350 48.799 1.00 86.75 486 ASP A CA 1
ATOM 3499 C C . ASP A 1 486 ? -13.267 -1.129 48.914 1.00 86.75 486 ASP A C 1
ATOM 3501 O O . ASP A 1 486 ? -14.035 -0.895 49.851 1.00 86.75 486 ASP A O 1
ATOM 3505 N N . LEU A 1 487 ? -13.525 -2.060 47.987 1.00 86.62 487 LEU A N 1
ATOM 3506 C CA . LEU A 1 487 ? -14.706 -2.928 48.016 1.00 86.62 487 LEU A CA 1
ATOM 3507 C C . LEU A 1 487 ? -14.591 -4.003 49.111 1.00 86.62 487 LEU A C 1
ATOM 3509 O O . LEU A 1 487 ? -15.488 -4.175 49.936 1.00 86.62 487 LEU A O 1
ATOM 3513 N N . GLY A 1 488 ? -13.465 -4.711 49.217 1.00 68.06 488 GLY A N 1
ATOM 3514 C CA . GLY A 1 488 ? -13.284 -5.727 50.263 1.00 68.06 488 GLY A CA 1
ATOM 3515 C C . GLY A 1 488 ? -14.407 -6.787 50.287 1.00 68.06 488 GLY A C 1
ATOM 3516 O O . GLY A 1 488 ? -14.507 -7.607 49.383 1.00 68.06 488 GLY A O 1
ATOM 3517 N N . SER A 1 489 ? -15.228 -6.831 51.350 1.00 64.19 489 SER A N 1
ATOM 3518 C CA . SER A 1 489 ? -16.433 -7.692 51.435 1.00 64.19 489 SER A CA 1
ATOM 3519 C C . SER A 1 489 ? -17.756 -6.912 51.421 1.00 64.19 489 SER A C 1
ATOM 3521 O O . SER A 1 489 ? -18.797 -7.475 51.763 1.00 64.19 489 SER A O 1
ATOM 3523 N N . GLU A 1 490 ? -17.704 -5.610 51.157 1.00 76.38 490 GLU A N 1
ATOM 3524 C CA . GLU A 1 490 ? -18.824 -4.670 51.232 1.00 76.38 490 GLU A CA 1
ATOM 3525 C C . GLU A 1 490 ? -18.848 -3.782 49.969 1.00 76.38 490 GLU A C 1
ATOM 3527 O O . GLU A 1 490 ? -18.077 -3.983 49.041 1.00 76.38 490 GLU A O 1
ATOM 3532 N N . ALA A 1 491 ? -19.775 -2.828 49.902 1.00 91.62 491 ALA A N 1
ATOM 3533 C CA . ALA A 1 491 ? -19.894 -1.892 48.787 1.00 91.62 491 ALA A CA 1
ATOM 3534 C C . ALA A 1 491 ? -19.230 -0.547 49.133 1.00 91.62 491 ALA A C 1
ATOM 3536 O O . ALA A 1 491 ? -19.334 -0.079 50.272 1.00 91.62 491 ALA A O 1
ATOM 3537 N N . ALA A 1 492 ? -18.612 0.119 48.158 1.00 95.44 492 ALA A N 1
ATOM 3538 C CA . ALA A 1 492 ? -18.035 1.450 48.330 1.00 95.44 492 ALA A CA 1
ATOM 3539 C C . ALA A 1 492 ? -19.069 2.521 47.971 1.00 95.44 492 ALA A C 1
ATOM 3541 O O . ALA A 1 492 ? -19.589 2.553 46.862 1.00 95.44 492 ALA A O 1
ATOM 3542 N N . THR A 1 493 ? -19.379 3.419 48.909 1.00 96.12 493 THR A N 1
ATOM 3543 C CA . THR A 1 493 ? -20.318 4.527 48.671 1.00 96.12 493 THR A CA 1
ATOM 3544 C C . THR A 1 493 ? -19.575 5.849 48.576 1.00 96.12 493 THR A C 1
ATOM 3546 O O . THR A 1 493 ? -18.752 6.160 49.438 1.00 96.12 493 THR A O 1
ATOM 3549 N N . ARG A 1 494 ? -19.907 6.626 47.548 1.00 97.06 494 ARG A N 1
ATOM 3550 C CA . ARG A 1 494 ? -19.535 8.027 47.361 1.00 97.06 494 ARG A CA 1
ATOM 3551 C C . ARG A 1 494 ? -20.780 8.897 47.448 1.00 97.06 494 ARG A C 1
ATOM 3553 O O . ARG A 1 494 ? -21.877 8.453 47.104 1.00 97.06 494 ARG A O 1
ATOM 3560 N N . GLN A 1 495 ? -20.640 10.124 47.928 1.00 97.94 495 GLN A N 1
ATOM 3561 C CA . GLN A 1 495 ? -21.767 11.035 48.096 1.00 97.94 495 GLN A CA 1
ATOM 3562 C C . GLN A 1 495 ? -21.439 12.458 47.658 1.00 97.94 495 GLN A C 1
ATOM 3564 O O . GLN A 1 495 ? -20.326 12.935 47.851 1.00 97.94 495 GLN A O 1
ATOM 3569 N N . TYR A 1 496 ? -22.433 13.172 47.143 1.00 98.38 496 TYR A N 1
ATOM 3570 C CA . TYR A 1 496 ? -22.318 14.594 46.833 1.00 98.38 496 TYR A CA 1
ATOM 3571 C C . TYR A 1 496 ? -23.636 15.319 47.097 1.00 98.38 496 TYR A C 1
ATOM 3573 O O . TYR A 1 496 ? -24.683 14.700 47.308 1.00 98.38 496 TYR A O 1
ATOM 3581 N N . PHE A 1 497 ? -23.572 16.647 47.105 1.00 98.19 497 PHE A N 1
ATOM 3582 C CA . PHE A 1 497 ? -24.720 17.504 47.360 1.00 98.19 497 PHE A CA 1
ATOM 3583 C C . PHE A 1 497 ? -25.045 18.335 46.120 1.00 98.19 497 PHE A C 1
ATOM 3585 O O . PHE A 1 497 ? -24.171 19.001 45.566 1.00 98.19 497 PHE A O 1
ATOM 3592 N N . ALA A 1 498 ? -26.309 18.320 45.703 1.00 97.31 498 ALA A N 1
ATOM 3593 C CA . ALA A 1 498 ? -26.806 19.130 44.596 1.00 97.31 498 ALA A CA 1
ATOM 3594 C C . ALA A 1 498 ? -27.931 20.048 45.079 1.00 97.31 498 ALA A C 1
ATOM 3596 O O . ALA A 1 498 ? -28.842 19.624 45.782 1.00 97.31 498 ALA A O 1
ATOM 3597 N N . GLN A 1 499 ? -27.893 21.322 44.711 1.00 97.19 499 GLN A N 1
ATOM 3598 C CA . GLN A 1 499 ? -28.910 22.297 45.077 1.00 97.19 499 GLN A CA 1
ATOM 3599 C C . GLN A 1 499 ? -29.925 22.474 43.948 1.00 97.19 499 GLN A C 1
ATOM 3601 O O . GLN A 1 499 ? -29.569 22.717 42.793 1.00 97.19 499 GLN A O 1
ATOM 3606 N N . ALA A 1 500 ? -31.206 22.385 44.305 1.00 95.94 500 ALA A N 1
ATOM 3607 C CA . ALA A 1 500 ? -32.315 22.568 43.385 1.00 95.94 500 ALA A CA 1
ATOM 3608 C C . ALA A 1 500 ? -32.330 23.995 42.812 1.00 95.94 500 ALA A C 1
ATOM 3610 O O . ALA A 1 500 ? -32.153 24.958 43.568 1.00 95.94 500 ALA A O 1
ATOM 3611 N N . PRO A 1 501 ? -32.637 24.178 41.515 1.00 94.12 501 PRO A N 1
ATOM 3612 C CA . PRO A 1 501 ? -32.660 25.495 40.895 1.00 94.12 501 PRO A CA 1
ATOM 3613 C C . PRO A 1 501 ? -33.646 26.449 41.578 1.00 94.12 501 PRO A C 1
ATOM 3615 O O . PRO A 1 501 ? -34.790 26.102 41.887 1.00 94.12 501 PRO A O 1
ATOM 3618 N N . GLU A 1 502 ? -33.233 27.702 41.757 1.00 90.00 502 GLU A N 1
ATOM 3619 C CA . GLU A 1 502 ? -34.074 28.747 42.339 1.00 90.00 502 GLU A CA 1
ATOM 3620 C C . GLU A 1 502 ? -34.877 29.527 41.295 1.00 90.00 502 GLU A C 1
ATOM 3622 O O . GLU A 1 502 ? -34.450 29.730 40.163 1.00 90.00 502 GLU A O 1
ATOM 3627 N N . GLY A 1 503 ? -36.030 30.061 41.700 1.00 82.00 503 GLY A N 1
ATOM 3628 C CA . GLY A 1 503 ? -36.820 30.990 40.891 1.00 82.00 503 GLY A CA 1
ATOM 3629 C C . GLY A 1 503 ? -38.102 30.392 40.313 1.00 82.00 503 GLY A C 1
ATOM 3630 O O . GLY A 1 503 ? -38.252 29.193 40.108 1.00 82.00 503 GLY A O 1
ATOM 3631 N N . THR A 1 504 ? -39.073 31.267 40.044 1.00 73.88 504 THR A N 1
ATOM 3632 C CA . THR A 1 504 ? -40.442 30.868 39.652 1.00 73.88 504 THR A CA 1
ATOM 3633 C C . THR A 1 504 ? -40.543 30.174 38.290 1.00 73.88 504 THR A C 1
ATOM 3635 O O . THR A 1 504 ? -41.567 29.559 38.012 1.00 73.88 504 THR A O 1
ATOM 3638 N N . GLY A 1 505 ? -39.504 30.266 37.453 1.00 81.75 505 GLY A N 1
ATOM 3639 C CA . GLY A 1 505 ? -39.420 29.584 36.158 1.00 81.75 505 GLY A CA 1
ATOM 3640 C C . GLY A 1 505 ? -38.801 28.185 36.212 1.00 81.75 505 GLY A C 1
ATOM 3641 O O . GLY A 1 505 ? -38.850 27.489 35.206 1.00 81.75 505 GLY A O 1
ATOM 3642 N N . ASN A 1 506 ? -38.260 27.770 37.361 1.00 84.81 506 ASN A N 1
ATOM 3643 C CA . ASN A 1 506 ? -37.471 26.544 37.504 1.00 84.81 506 ASN A CA 1
ATOM 3644 C C . ASN A 1 506 ? -38.209 25.430 38.268 1.00 84.81 506 ASN A C 1
ATOM 3646 O O . ASN A 1 506 ? -37.609 24.577 38.913 1.00 84.81 506 ASN A O 1
ATOM 3650 N N . THR A 1 507 ? -39.543 25.439 38.217 1.00 89.56 507 THR A N 1
ATOM 3651 C CA . THR A 1 507 ? -40.352 24.307 38.685 1.00 89.56 507 THR A CA 1
ATOM 3652 C C . THR A 1 507 ? -40.450 23.260 37.585 1.00 89.56 507 THR A C 1
ATOM 3654 O O . THR A 1 507 ? -40.814 23.599 36.457 1.00 89.56 507 THR A O 1
ATOM 3657 N N . GLY A 1 508 ? -40.205 21.993 37.895 1.00 93.56 508 GLY A N 1
ATOM 3658 C CA . GLY A 1 508 ? -40.166 20.953 36.873 1.00 93.56 508 GLY A CA 1
ATOM 3659 C C . GLY A 1 508 ? -39.711 19.602 37.398 1.00 93.56 508 GLY A C 1
ATOM 3660 O O . GLY A 1 508 ? -39.532 19.421 38.600 1.00 93.56 508 GLY A O 1
ATOM 3661 N N . ARG A 1 509 ? -39.558 18.653 36.474 1.00 95.94 509 ARG A N 1
ATOM 3662 C CA . ARG A 1 509 ? -38.961 17.338 36.723 1.00 95.94 509 ARG A CA 1
ATOM 3663 C C . ARG A 1 509 ? -37.545 17.342 36.162 1.00 95.94 509 ARG A C 1
ATOM 3665 O O . ARG A 1 509 ? -37.359 17.753 35.020 1.00 95.94 509 ARG A O 1
ATOM 3672 N N . TYR A 1 510 ? -36.602 16.857 36.950 1.00 96.88 510 TYR A N 1
ATOM 3673 C CA . TYR A 1 510 ? -35.177 16.821 36.658 1.00 96.88 510 TYR A CA 1
ATOM 3674 C C . TYR A 1 510 ? -34.703 15.382 36.820 1.00 96.88 510 TYR A C 1
ATOM 3676 O O . TYR A 1 510 ? -35.076 14.739 37.796 1.00 96.88 510 TYR A O 1
ATOM 3684 N N . THR A 1 511 ? -33.967 14.858 35.841 1.00 96.88 511 THR A N 1
ATOM 3685 C CA . THR A 1 511 ? -33.510 13.461 35.862 1.00 96.88 511 THR A CA 1
ATOM 3686 C C . THR A 1 511 ? -32.030 13.439 36.179 1.00 96.88 511 THR A C 1
ATOM 3688 O O . THR A 1 511 ? -31.260 14.050 35.446 1.00 96.88 511 THR A O 1
ATOM 3691 N N . PHE A 1 512 ? -31.662 12.772 37.262 1.00 97.44 512 PHE A N 1
ATOM 3692 C CA . PHE A 1 512 ? -30.273 12.528 37.600 1.00 97.44 512 PHE A CA 1
ATOM 3693 C C . PHE A 1 512 ? -29.816 11.161 37.095 1.00 97.44 512 PHE A C 1
ATOM 3695 O O . PHE A 1 512 ? -30.632 10.252 36.915 1.00 97.44 512 PHE A O 1
ATOM 3702 N N . GLY A 1 513 ? -28.504 11.026 36.933 1.00 95.25 513 GLY A N 1
ATOM 3703 C CA . GLY A 1 513 ? -27.850 9.810 36.493 1.00 95.25 513 GLY A CA 1
ATOM 3704 C C . GLY A 1 513 ? -28.005 9.517 34.993 1.00 95.25 513 GLY A C 1
ATOM 3705 O O . GLY A 1 513 ? -28.489 10.367 34.231 1.00 95.25 513 GLY A O 1
ATOM 3706 N N . PRO A 1 514 ? -27.632 8.299 34.561 1.00 96.75 514 PRO A N 1
ATOM 3707 C CA . PRO A 1 514 ? -27.061 7.237 35.396 1.00 96.75 514 PRO A CA 1
ATOM 3708 C C . PRO A 1 514 ? -25.695 7.611 35.985 1.00 96.75 514 PRO A C 1
ATOM 3710 O O . PRO A 1 514 ? -25.080 8.582 35.542 1.00 96.75 514 PRO A O 1
ATOM 3713 N N . ALA A 1 515 ? -25.257 6.849 36.990 1.00 97.62 515 ALA A N 1
ATOM 3714 C CA . ALA A 1 515 ? -23.862 6.880 37.402 1.00 97.62 515 ALA A CA 1
ATOM 3715 C C . ALA A 1 515 ? -23.020 6.113 36.376 1.00 97.62 515 ALA A C 1
ATOM 3717 O O . ALA A 1 515 ? -23.513 5.178 35.740 1.00 97.62 515 ALA A O 1
ATOM 3718 N N . THR A 1 516 ? -21.758 6.493 36.241 1.00 98.12 516 THR A N 1
ATOM 3719 C CA . THR A 1 516 ? -20.833 5.927 35.259 1.00 98.12 516 THR A CA 1
ATOM 3720 C C . THR A 1 516 ? -19.542 5.535 35.964 1.00 98.12 516 THR A C 1
ATOM 3722 O O . THR A 1 516 ? -19.026 6.294 36.786 1.00 98.12 516 THR A O 1
ATOM 3725 N N . ALA A 1 517 ? -19.038 4.340 35.670 1.00 98.12 517 ALA A N 1
ATOM 3726 C CA . ALA A 1 517 ? -17.734 3.868 36.113 1.00 98.12 517 ALA A CA 1
ATOM 3727 C C . ALA A 1 517 ? -16.795 3.793 34.907 1.00 98.12 517 ALA A C 1
ATOM 3729 O O . ALA A 1 517 ? -17.184 3.259 33.870 1.00 98.12 517 ALA A O 1
ATOM 3730 N N . MET A 1 518 ? -15.574 4.305 35.053 1.00 98.00 518 MET A N 1
ATOM 3731 C CA . MET A 1 518 ? -14.520 4.216 34.043 1.00 98.00 518 MET A CA 1
ATOM 3732 C C . MET A 1 518 ? -13.324 3.449 34.606 1.00 98.00 518 MET A C 1
ATOM 3734 O O . MET A 1 518 ? -12.851 3.762 35.696 1.00 98.00 518 MET A O 1
ATOM 3738 N N . ALA A 1 519 ? -12.822 2.450 33.886 1.00 97.50 519 ALA A N 1
ATOM 3739 C CA . ALA A 1 519 ? -11.669 1.664 34.315 1.00 97.50 519 ALA A CA 1
ATOM 3740 C C . ALA A 1 519 ? -10.398 2.530 34.417 1.00 97.50 519 ALA A C 1
ATOM 3742 O O . ALA A 1 519 ? -10.047 3.247 33.478 1.00 97.50 519 ALA A O 1
ATOM 3743 N N . VAL A 1 520 ? -9.689 2.427 35.542 1.00 97.06 520 VAL A N 1
ATOM 3744 C CA . VAL A 1 520 ? -8.387 3.072 35.775 1.00 97.06 520 VAL A CA 1
ATOM 3745 C C . VAL A 1 520 ? -7.274 2.091 35.426 1.00 97.06 520 VAL A C 1
ATOM 3747 O O . VAL A 1 520 ? -7.251 0.989 35.952 1.00 97.06 520 VAL A O 1
ATOM 3750 N N . ASP A 1 521 ? -6.342 2.485 34.557 1.00 95.50 521 ASP A N 1
ATOM 3751 C CA . ASP A 1 521 ? -5.243 1.621 34.094 1.00 95.50 521 ASP A CA 1
ATOM 3752 C C . ASP A 1 521 ? -5.707 0.215 33.627 1.00 95.50 521 ASP A C 1
ATOM 3754 O O . ASP A 1 521 ? -5.197 -0.799 34.109 1.00 95.50 521 ASP A O 1
ATOM 3758 N N . PRO A 1 522 ? -6.666 0.120 32.680 1.00 95.12 522 PRO A N 1
ATOM 3759 C CA . PRO A 1 522 ? -7.185 -1.167 32.226 1.00 95.12 522 PRO A CA 1
ATOM 3760 C C . PRO A 1 522 ? -6.080 -2.062 31.646 1.00 95.12 522 PRO A C 1
ATOM 3762 O O . PRO A 1 522 ? -5.133 -1.587 31.011 1.00 95.12 522 PRO A O 1
ATOM 3765 N N . THR A 1 523 ? -6.237 -3.373 31.811 1.00 92.38 523 THR A N 1
ATOM 3766 C CA . THR A 1 523 ? -5.346 -4.414 31.282 1.00 92.38 523 THR A CA 1
ATOM 3767 C C . THR A 1 523 ? -5.400 -4.432 29.753 1.00 92.38 523 THR A C 1
ATOM 3769 O O . THR A 1 523 ? -6.462 -4.258 29.160 1.00 92.38 523 THR A O 1
ATOM 3772 N N . ASP A 1 524 ? -4.252 -4.530 29.073 1.00 88.25 524 ASP A N 1
ATOM 3773 C CA . ASP A 1 524 ? -4.168 -4.529 27.596 1.00 88.25 524 ASP A CA 1
ATOM 3774 C C . ASP A 1 524 ? -4.199 -5.923 26.959 1.00 88.25 524 ASP A C 1
ATOM 3776 O O . ASP A 1 524 ? -4.319 -6.015 25.743 1.00 88.25 524 ASP A O 1
ATOM 3780 N N . PHE A 1 525 ? -4.098 -6.982 27.771 1.00 88.88 525 PHE A N 1
ATOM 3781 C CA . PHE A 1 525 ? -4.037 -8.387 27.349 1.00 88.88 525 PHE A CA 1
ATOM 3782 C C . PHE A 1 525 ? -2.987 -8.676 26.262 1.00 88.88 525 PHE A C 1
ATOM 3784 O O . PHE A 1 525 ? -3.034 -9.709 25.611 1.00 88.88 525 PHE A O 1
ATOM 3791 N N . SER A 1 526 ? -1.968 -7.824 26.107 1.00 81.56 526 SER A N 1
ATOM 3792 C CA . SER A 1 526 ? -0.963 -7.967 25.042 1.00 81.56 526 SER A CA 1
ATOM 3793 C C . SER A 1 526 ? -0.139 -9.262 25.127 1.00 81.56 526 SER A C 1
ATOM 3795 O O . SER A 1 526 ? 0.398 -9.726 24.120 1.00 81.56 526 SER A O 1
ATOM 3797 N N . ASP A 1 527 ? -0.063 -9.861 26.319 1.00 85.94 527 ASP A N 1
ATOM 3798 C CA . ASP A 1 527 ? 0.597 -11.143 26.585 1.00 85.94 527 ASP A CA 1
ATOM 3799 C C . ASP A 1 527 ? -0.353 -12.365 26.497 1.00 85.94 527 ASP A C 1
ATOM 3801 O O . ASP A 1 527 ? 0.118 -13.501 26.613 1.00 85.94 527 ASP A O 1
ATOM 3805 N N . ASP A 1 528 ? -1.664 -12.161 26.316 1.00 82.88 528 ASP A N 1
ATOM 3806 C CA . ASP A 1 528 ? -2.697 -13.208 26.287 1.00 82.88 528 ASP A CA 1
ATOM 3807 C C . ASP A 1 528 ? -3.503 -13.139 24.975 1.00 82.88 528 ASP A C 1
ATOM 3809 O O . ASP A 1 528 ? -4.420 -12.332 24.856 1.00 82.88 528 ASP A O 1
ATOM 3813 N N . PRO A 1 529 ? -3.173 -13.965 23.967 1.00 74.12 529 PRO A N 1
ATOM 3814 C CA . PRO A 1 529 ? -3.788 -13.877 22.644 1.00 74.12 529 PRO A CA 1
ATOM 3815 C C . PRO A 1 529 ? -5.253 -14.322 22.603 1.00 74.12 529 PRO A C 1
ATOM 3817 O O . PRO A 1 529 ? -5.893 -14.134 21.574 1.00 74.12 529 PRO A O 1
ATOM 3820 N N . ASP A 1 530 ? -5.760 -14.925 23.680 1.00 83.50 530 ASP A N 1
ATOM 3821 C CA . ASP A 1 530 ? -7.131 -15.427 23.758 1.00 83.50 530 ASP A CA 1
ATOM 3822 C C . ASP A 1 530 ? -8.087 -14.374 24.353 1.00 83.50 530 ASP A C 1
ATOM 3824 O O . ASP A 1 530 ? -9.264 -14.664 24.567 1.00 83.50 530 ASP A O 1
ATOM 3828 N N . ARG A 1 531 ? -7.601 -13.160 24.660 1.00 87.06 531 ARG A N 1
ATOM 3829 C CA . ARG A 1 531 ? -8.382 -12.070 25.261 1.00 87.06 531 ARG A CA 1
ATOM 3830 C C . ARG A 1 531 ? -8.044 -10.728 24.646 1.00 87.06 531 ARG A C 1
ATOM 3832 O O . ARG A 1 531 ? -6.891 -10.448 24.335 1.00 87.06 531 ARG A O 1
ATOM 3839 N N . GLU A 1 532 ? -9.040 -9.860 24.574 1.00 90.19 532 GLU A N 1
ATOM 3840 C CA . GLU A 1 532 ? -8.838 -8.467 24.201 1.00 90.19 532 GLU A CA 1
ATOM 3841 C C . GLU A 1 532 ? -9.639 -7.514 25.086 1.00 90.19 532 GLU A C 1
ATOM 3843 O O . GLU A 1 532 ? -10.548 -7.901 25.823 1.00 90.19 532 GLU A O 1
ATOM 3848 N N . ARG A 1 533 ? -9.245 -6.240 25.068 1.00 91.50 533 ARG A N 1
ATOM 3849 C CA . ARG A 1 533 ? -9.890 -5.199 25.865 1.00 91.50 533 ARG A CA 1
ATOM 3850 C C . ARG A 1 533 ? -11.155 -4.706 25.162 1.00 91.50 533 ARG A C 1
ATOM 3852 O O . ARG A 1 533 ? -11.038 -4.108 24.096 1.00 91.50 533 ARG A O 1
ATOM 3859 N N . GLY A 1 534 ? -12.301 -4.855 25.823 1.00 92.31 534 GLY A N 1
ATOM 3860 C CA . GLY A 1 534 ? -13.568 -4.264 25.396 1.00 92.31 534 GLY A CA 1
ATOM 3861 C C . GLY A 1 534 ? -13.798 -2.847 25.923 1.00 92.31 534 GLY A C 1
ATOM 3862 O O . GLY A 1 534 ? -12.869 -2.046 26.085 1.00 92.31 534 GLY A O 1
ATOM 3863 N N . SER A 1 535 ? -15.057 -2.527 26.221 1.00 94.62 535 SER A N 1
ATOM 3864 C CA . SER A 1 535 ? -15.470 -1.256 26.814 1.00 94.62 535 SER A CA 1
ATOM 3865 C C . SER A 1 535 ? -14.788 -1.012 28.159 1.00 94.62 535 SER A C 1
ATOM 3867 O O . SER A 1 535 ? -14.797 -1.854 29.053 1.00 94.62 535 SER A O 1
ATOM 3869 N N . THR A 1 536 ? -14.247 0.192 28.345 1.00 96.94 536 THR A N 1
ATOM 3870 C CA . THR A 1 536 ? -13.656 0.637 29.618 1.00 96.94 536 THR A CA 1
ATOM 3871 C C . THR A 1 536 ? -14.601 1.517 30.433 1.00 96.94 536 THR A C 1
ATOM 3873 O O . THR A 1 536 ? -14.169 2.131 31.406 1.00 96.94 536 THR A O 1
ATOM 3876 N N . GLU A 1 537 ? -15.860 1.634 30.018 1.00 97.31 537 GLU A N 1
ATOM 3877 C CA . GLU A 1 537 ? -16.875 2.479 30.643 1.00 97.31 537 GLU A CA 1
ATOM 3878 C C . GLU A 1 537 ? -18.209 1.728 30.722 1.00 97.31 537 GLU A C 1
ATOM 3880 O O . GLU A 1 537 ? -18.644 1.133 29.736 1.00 97.31 537 GLU A O 1
ATOM 3885 N N . GLU A 1 538 ? -18.869 1.790 31.880 1.00 97.75 538 GLU A N 1
ATOM 3886 C CA . GLU A 1 538 ? -20.152 1.125 32.141 1.00 97.75 538 GLU A CA 1
ATOM 3887 C C . GLU A 1 538 ? -21.086 2.063 32.926 1.00 97.75 538 GLU A C 1
ATOM 3889 O O . GLU A 1 538 ? -20.678 2.747 33.873 1.00 97.75 538 GLU A O 1
ATOM 3894 N N . ASN A 1 539 ? -22.370 2.094 32.553 1.00 97.56 539 ASN A N 1
ATOM 3895 C CA . ASN A 1 539 ? -23.393 2.845 33.285 1.00 97.56 539 ASN A CA 1
ATOM 3896 C C . ASN A 1 539 ? -24.086 1.953 34.317 1.00 97.56 539 ASN A C 1
ATOM 3898 O O . ASN A 1 539 ? -24.642 0.915 33.970 1.00 97.56 539 ASN A O 1
ATOM 3902 N N . PHE A 1 540 ? -24.185 2.414 35.562 1.00 97.38 540 PHE A N 1
ATOM 3903 C CA . PHE A 1 540 ? -24.777 1.647 36.656 1.00 97.38 540 PHE A CA 1
ATOM 3904 C C . PHE A 1 540 ? -25.697 2.499 37.543 1.00 97.38 540 PHE A C 1
ATOM 3906 O O . PHE A 1 540 ? -25.865 3.708 37.368 1.00 97.38 540 PHE A O 1
ATOM 3913 N N . GLY A 1 541 ? -26.391 1.845 38.479 1.00 93.19 541 GLY A N 1
ATOM 3914 C CA . GLY A 1 541 ? -27.256 2.494 39.472 1.00 93.19 541 GLY A CA 1
ATOM 3915 C C . GLY A 1 541 ? -28.563 3.105 38.944 1.00 93.19 541 GLY A C 1
ATOM 3916 O O . GLY A 1 541 ? -29.471 3.345 39.736 1.00 93.19 541 GLY A O 1
ATOM 3917 N N . GLY A 1 542 ? -28.709 3.280 37.627 1.00 93.56 542 GLY A N 1
ATOM 3918 C CA . GLY A 1 542 ? -29.917 3.800 36.984 1.00 93.56 542 GLY A CA 1
ATOM 3919 C C . GLY A 1 542 ? -30.130 5.305 37.183 1.00 93.56 542 GLY A C 1
ATOM 3920 O O . GLY A 1 542 ? -29.255 6.025 37.651 1.00 93.56 542 GLY A O 1
ATOM 3921 N N . THR A 1 543 ? -31.308 5.793 36.789 1.00 95.50 543 THR A N 1
ATOM 3922 C CA . THR A 1 543 ? -31.679 7.219 36.850 1.00 95.50 543 THR A CA 1
ATOM 3923 C C . THR A 1 543 ? -32.795 7.478 37.854 1.00 95.50 543 THR A C 1
ATOM 3925 O O . THR A 1 543 ? -33.772 6.723 37.869 1.00 95.50 543 THR A O 1
ATOM 3928 N N . ASP A 1 544 ? -32.756 8.623 38.536 1.00 93.12 544 ASP A N 1
ATOM 3929 C CA . ASP A 1 544 ? -33.831 9.090 39.423 1.00 93.12 544 ASP A CA 1
ATOM 3930 C C . ASP A 1 544 ? -34.463 10.390 38.917 1.00 93.12 544 ASP A C 1
ATOM 3932 O O . ASP A 1 544 ? -33.848 11.160 38.181 1.00 93.12 544 ASP A O 1
ATOM 3936 N N . THR A 1 545 ? -35.729 10.645 39.270 1.00 95.25 545 THR A N 1
ATOM 3937 C CA . THR A 1 545 ? -36.430 11.877 38.868 1.00 95.25 545 THR A CA 1
ATOM 3938 C C . THR A 1 545 ? -36.874 12.711 40.062 1.00 95.25 545 THR A C 1
ATOM 3940 O O . THR A 1 545 ? -37.843 12.360 40.741 1.00 95.25 545 THR A O 1
ATOM 3943 N N . ASN A 1 546 ? -36.300 13.907 40.175 1.00 95.50 546 ASN A N 1
ATOM 3944 C CA . ASN A 1 546 ? -36.569 14.856 41.249 1.00 95.50 546 ASN A CA 1
ATOM 3945 C C . ASN A 1 546 ? -37.470 15.991 40.763 1.00 95.50 546 ASN A C 1
ATOM 3947 O O . ASN A 1 546 ? -37.335 16.506 39.651 1.00 95.50 546 ASN A O 1
ATOM 3951 N N . THR A 1 547 ? -38.464 16.356 41.576 1.00 95.69 547 THR A N 1
ATOM 3952 C CA . THR A 1 547 ? -39.476 17.360 41.216 1.00 95.69 547 THR A CA 1
ATOM 3953 C C . THR A 1 547 ? -39.311 18.628 42.041 1.00 95.69 547 THR A C 1
ATOM 3955 O O . THR A 1 547 ? -39.495 18.602 43.254 1.00 95.69 547 THR A O 1
ATOM 3958 N N . VAL A 1 548 ? -39.070 19.766 41.390 1.00 95.00 548 VAL A N 1
ATOM 3959 C CA . VAL A 1 548 ? -39.019 21.080 42.050 1.00 95.00 548 VAL A CA 1
ATOM 3960 C C . VAL A 1 548 ? -40.398 21.742 41.978 1.00 95.00 548 VAL A C 1
ATOM 3962 O O . VAL A 1 548 ? -40.883 22.058 40.889 1.00 95.00 548 VAL A O 1
ATOM 3965 N N . VAL A 1 549 ? -41.066 21.935 43.122 1.00 91.06 549 VAL A N 1
ATOM 3966 C CA . VAL A 1 549 ? -42.500 22.310 43.187 1.00 91.06 549 VAL A CA 1
ATOM 3967 C C . VAL A 1 549 ? -42.785 23.783 43.496 1.00 91.06 549 VAL A C 1
ATOM 3969 O O . VAL A 1 549 ? -43.947 24.193 43.492 1.00 91.06 549 VAL A O 1
ATOM 3972 N N . GLY A 1 550 ? -41.770 24.611 43.748 1.00 81.06 550 GLY A N 1
ATOM 3973 C CA . GLY A 1 550 ? -41.983 26.028 44.049 1.00 81.06 550 GLY A CA 1
ATOM 3974 C C . GLY A 1 550 ? -40.705 26.804 44.377 1.00 81.06 550 GLY A C 1
ATOM 3975 O O . GLY A 1 550 ? -39.638 26.198 44.461 1.00 81.06 550 GLY A O 1
ATOM 3976 N N . PRO A 1 551 ? -40.804 28.140 44.548 1.00 76.19 551 PRO A N 1
ATOM 3977 C CA . PRO A 1 551 ? -39.668 28.987 44.914 1.00 76.19 551 PRO A CA 1
ATOM 3978 C C . PRO A 1 551 ? -39.107 28.618 46.295 1.00 76.19 551 PRO A C 1
ATOM 3980 O O . PRO A 1 551 ? -39.778 27.931 47.068 1.00 76.19 551 PRO A O 1
ATOM 3983 N N . SER A 1 552 ? -37.902 29.113 46.599 1.00 74.31 552 SER A N 1
ATOM 3984 C CA . SER A 1 552 ? -37.221 28.864 47.873 1.00 74.31 552 SER A CA 1
ATOM 3985 C C . SER A 1 552 ? -38.098 29.151 49.087 1.00 74.31 552 SER A C 1
ATOM 3987 O O . SER A 1 552 ? -38.852 30.128 49.124 1.00 74.31 552 SER A O 1
ATOM 3989 N N . THR A 1 553 ? -38.013 28.257 50.075 1.00 65.44 553 THR A N 1
ATOM 3990 C CA . THR A 1 553 ? -38.702 28.389 51.363 1.00 65.44 553 THR A CA 1
ATOM 3991 C C . THR A 1 553 ? -37.936 29.251 52.361 1.00 65.44 553 THR A C 1
ATOM 3993 O O . THR A 1 553 ? -38.402 29.399 53.492 1.00 65.44 553 THR A O 1
ATOM 3996 N N . GLU A 1 554 ? -36.784 29.814 51.984 1.00 53.19 554 GLU A N 1
ATOM 3997 C CA . GLU A 1 554 ? -36.063 30.736 52.856 1.00 53.19 554 GLU A CA 1
ATOM 3998 C C . GLU A 1 554 ? -36.927 31.960 53.193 1.00 53.19 554 GLU A C 1
ATOM 4000 O O . GLU A 1 554 ? -37.393 32.707 52.328 1.00 53.19 554 GLU A O 1
ATOM 4005 N N . THR A 1 555 ? -37.156 32.136 54.496 1.00 41.75 555 THR A N 1
ATOM 4006 C CA . THR A 1 555 ? -37.648 33.370 55.116 1.00 41.75 555 THR A CA 1
ATOM 4007 C C . THR A 1 555 ? -36.653 33.836 56.156 1.00 41.75 555 THR A C 1
ATOM 4009 O O . THR A 1 555 ? -36.129 32.957 56.879 1.00 41.75 555 THR A O 1
#

Sequence (555 aa):
NMRAVNMSWGYVGGLPLGSLGGIAGFGTVEALKQIAENGILPVAAAGNSYTPANGNGAPAVADEAISVVSTGPLDGISSYSSGGLGALDEDGGTYLKPDVTAPGGYDNNEVNAALGEDTGDAGYGDVRDYVVKAGTSMASPYTCGTSTLVAQAMEEDAPEAIALPEPSETDIEDVKRLKQVVLATATETAFTAAPYHRAKAPTYDFGGRDPYEGYGRVNPDAAVDAVSNDLFAPTSPALEVEDVAEATPLETDDDGDEGPEAVGTTLSGTLGLDVPQDSRALAGYVEAKGGTLEVSAEVRRLSGGNRGLAKGDAHIDLFVYDAESPGPNGEPTVAASAMGMDGSASLSVDVDSREFEGNEARTKTYYVVAKLVNVPGVVTGYDVQAQVGMDLSFEAAAVDVEPPEEIDLDVAGSRADDGSVFTGGQTDLVRVTVEEFNDTLTDAVEVSDRVPAGWSVDEEYGDVESTTDNDDGSTTVVLGEVSTEDLGSEAATRQYFAQAPEGTGNTGRYTFGPATAMAVDPTDFSDDPDRERGSTEENFGGTDTNTVVGPSTET

Radius of gyration: 32.88 Å; chains: 1; bounding box: 70×76×95 Å

Secondary structure (DSSP, 8-state):
--SEEEE----S---S-HHHHHHHHHHHHHHHHHHHHTT-EEEEE--SS--STT-PPTTTTSSSSEEEEEE-TTSPBPTT---EEEEE-TTS-EEEE--EEEE--BTTB-EEEEEPP----TTS--SSSEEEE-SHHHHHHHHHHHHHHHHHHHHHTS-GGGPPPPTTT--HHHHHHHHHHHHHT-B--TTTTTTT--S------TT--BTTTBT-B--HHHHHHHHH-BSSTTS-S---THHHH--------TT-------EEEEEEEEEESSTTTSBSEEEEEEEE-SEEEEEEEEEEEEESTTGGG--SPPEEEEEEEESSS--GGG--EEEEEEEETTSEEEEEEEEPS--EETTEEPPEEEEEEEEEEE-TT--TTS--EEEEEEEEEEEEPPS--PPPEEE---EEEEEE-S-SEE-TT-EEEEEEEEEEE-TTT-SEEEEEEEE-TT-EEEEEEES--EEEE-TTS-EEEEEEEEEHHHHTTS-EEEEEEEEPPPSTT--EEEEE--EEEEEES----TT-TTEEE--SEEEEB--EEEEE-SS----

pLDDT: mean 85.23, std 17.35, range [27.09, 98.69]